Protein AF-0000000083151539 (afdb_homodimer)

Sequence (454 aa):
MIDSAQPPFLPINDTDQAILQSYFHLADSVAHLLGEYCEVVVHQLEGFNSSVVKIINGFHTGRSVGSPITDKALKMLRNYQKNPEQVGKSYFSTTYNGHLVKSITHIILNDSGKPIGLFCINLNLSYPFEKVIASLLPQQAFLTPPKDENFVINQNDMMDGMLSVAISDVELHINSSQKNYKKAIIAHLYEDGFFELKDAVFFVSEKLELTKYAIYKHLRKLKNECLMIDSAQPPFLPINDTDQAILQSYFHLADSVAHLLGEYCEVVVHQLEGFNSSVVKIINGFHTGRSVGSPITDKALKMLRNYQKNPEQVGKSYFSTTYNGHLVKSITHIILNDSGKPIGLFCINLNLSYPFEKVIASLLPQQAFLTPPKDENFVINQNDMMDGMLSVAISDVELHINSSQKNYKKAIIAHLYEDGFFELKDAVFFVSEKLELTKYAIYKHLRKLKNECL

Secondary structure (DSSP, 8-state):
-------SSPPP-HHHHHHHHHHHHHHHHHHHHH-TTEEEEEEETT-STT-EEEEESGGGTT--TTPPPPHHHHHHHHHTTT-GGGTT--EEEE-TT--EEEEEEEEEE-TTS-EEEEEEEEEETTS-HHHHHHHHS-SS--SS--BS----SSHHHHHHHHHHHHHHHHHTTS-TTSTTHHHHHHHHHHHTTGGGSTTHHHHHHHHHT--HHHHHHHHHHHHHHH-/-------SSPPP-HHHHHHHHHHHHHHHHHHHHH-TTEEEEEEETT-STT-EEEEESGGGTT--TTPPPPHHHHHHHHHTTT-GGGTT--EEEE-TT--EEEEEEEEEE-TTS-EEEEEEEEEETTS-HHHHHHHHS-SS--SS--BS----SSHHHHHHHHHHHHHHHHHTTS-TTSTTHHHHHHHHHHHTTGGGSTTHHHHHHHHHT--HHHHHHHHHHHHHHH-

pLDDT: mean 89.4, std 12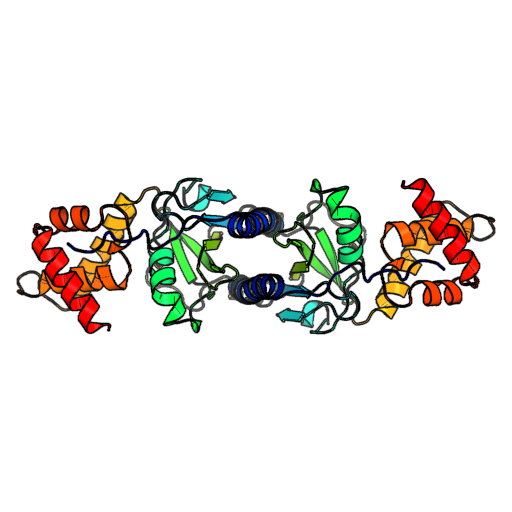.71, range [21.55, 98.69]

Foldseek 3Di:
DPPDPPQVDDDQDPQNVVLLVVVLVVQVVVCLQQHLQKKKFKFFVSDFQQTTQDIDNCVVQVDDRGHGHDPVVVVCLVCCVVCVVPAFDWDWDAHPVGWIKIKHKHFDAGPVRDGGMIIMMIGGPPPPPVRRVCSNDDPDDDPDDDPPDDDDDDVLVVLVVQLVVLLVVLVVPDPPPDPCSLLSSLLSCVVVVQVVDPCSLVSSCVVVVHDSVVSVVSVVVSVVVVD/DPPDPPQVADDQDPQNVVLLVVVLVVQVVVCLQQHLQKKKFKFFVSDFQQGTQDIDNCVVQVDDRGHGHDPVVVVCLVCCVVCVVPAFDWDWDAHPVGWIKIKHKHFDAGPVRHGGMIIMMIGGPPPDPVRRVCSNDDPDDDPDDDPPDDDDDDVLVVLVVQLVVLLVVLVVPDPPPDPCSLLSSLLSCVVVVQVVDPCSLVSSCVVVVHDSVVSVVSVVVSVVVVD

Radius of gyration: 26.46 Å; Cα contacts (8 Å, |Δi|>4): 750; chains: 2; bounding box: 53×85×55 Å

Structure (mmCIF, N/CA/C/O backbone):
data_AF-0000000083151539-model_v1
#
loop_
_entity.id
_entity.type
_entity.pdbx_description
1 polymer 'DNA-binding protein'
#
loop_
_atom_site.group_PDB
_atom_site.id
_atom_site.type_symbol
_atom_site.label_atom_id
_atom_site.label_alt_id
_atom_site.label_comp_id
_atom_site.label_asym_id
_atom_site.label_entity_id
_atom_site.label_seq_id
_atom_site.pdbx_PDB_ins_code
_atom_site.Cartn_x
_atom_site.Cartn_y
_atom_site.Cartn_z
_atom_site.occupancy
_atom_site.B_iso_or_equiv
_atom_site.auth_seq_id
_atom_site.auth_comp_id
_atom_site.auth_asym_id
_atom_site.auth_atom_id
_atom_site.pdbx_PDB_model_num
ATOM 1 N N . MET A 1 1 ? 22.625 36.812 9.961 1 21.72 1 MET A N 1
ATOM 2 C CA . MET A 1 1 ? 22.438 36.094 8.695 1 21.72 1 MET A CA 1
ATOM 3 C C . MET A 1 1 ? 21.781 34.75 8.914 1 21.72 1 MET A C 1
ATOM 5 O O . MET A 1 1 ? 22.375 33.875 9.547 1 21.72 1 MET A O 1
ATOM 9 N N . ILE A 1 2 ? 20.531 34.656 9.281 1 29.92 2 ILE A N 1
ATOM 10 C CA . ILE A 1 2 ? 19.766 33.406 9.484 1 29.92 2 ILE A CA 1
ATOM 11 C C . ILE A 1 2 ? 20.062 32.438 8.352 1 29.92 2 ILE A C 1
ATOM 13 O O . ILE A 1 2 ? 19.953 32.781 7.172 1 29.92 2 ILE A O 1
ATOM 17 N N . ASP A 1 3 ? 21.047 31.672 8.438 1 31.88 3 ASP A N 1
ATOM 18 C CA . ASP A 1 3 ? 21.453 30.641 7.477 1 31.88 3 ASP A CA 1
ATOM 19 C C . ASP A 1 3 ? 20.266 30.141 6.672 1 31.88 3 ASP A C 1
ATOM 21 O O . ASP A 1 3 ? 19.156 30.047 7.195 1 31.88 3 ASP A O 1
ATOM 25 N N . SER A 1 4 ? 20.219 30.547 5.418 1 34.47 4 SER A N 1
ATOM 26 C CA . SER A 1 4 ? 19.312 30.109 4.363 1 34.47 4 SER A CA 1
ATOM 27 C C . SER A 1 4 ? 18.703 28.75 4.68 1 34.47 4 SER A C 1
ATOM 29 O O . SER A 1 4 ? 19.422 27.812 5.051 1 34.47 4 SER A O 1
ATOM 31 N N . ALA A 1 5 ? 17.516 28.75 5.23 1 35.88 5 ALA A N 1
ATOM 32 C CA . ALA A 1 5 ? 16.688 27.562 5.41 1 35.88 5 ALA A CA 1
ATOM 33 C C . ALA A 1 5 ? 17.031 26.5 4.371 1 35.88 5 ALA A C 1
ATOM 35 O O . ALA A 1 5 ? 16.766 26.672 3.18 1 35.88 5 ALA A O 1
ATOM 36 N N . GLN A 1 6 ? 18.266 26.047 4.309 1 40.75 6 GLN A N 1
ATOM 37 C CA . GLN A 1 6 ? 18.484 24.922 3.41 1 40.75 6 GLN A CA 1
ATOM 38 C C . GLN A 1 6 ? 17.188 24.141 3.18 1 40.75 6 GLN A C 1
ATOM 40 O O . GLN A 1 6 ? 16.453 23.875 4.125 1 40.75 6 GLN A O 1
ATOM 45 N N . PRO A 1 7 ? 16.641 24.234 2.047 1 46.62 7 PRO A N 1
ATOM 46 C CA . PRO A 1 7 ? 15.398 23.469 1.852 1 46.62 7 PRO A CA 1
ATOM 47 C C . PRO A 1 7 ? 15.43 22.109 2.527 1 46.62 7 PRO A C 1
ATOM 49 O O . PRO A 1 7 ? 16.406 21.359 2.393 1 46.62 7 PRO A O 1
ATOM 52 N N . PRO A 1 8 ? 14.781 22 3.725 1 50.81 8 PRO A N 1
ATOM 53 C CA . PRO A 1 8 ? 14.867 20.766 4.5 1 50.81 8 PRO A CA 1
ATOM 54 C C . PRO A 1 8 ? 14.914 19.516 3.617 1 50.81 8 PRO A C 1
ATOM 56 O O . PRO A 1 8 ? 15.289 18.438 4.082 1 50.81 8 PRO A O 1
ATOM 59 N N . PHE A 1 9 ? 14.352 19.625 2.414 1 58.41 9 PHE A N 1
ATOM 60 C CA . PHE A 1 9 ? 14.375 18.359 1.701 1 58.41 9 PHE A CA 1
ATOM 61 C C . PHE A 1 9 ? 15.375 18.391 0.551 1 58.41 9 PHE A C 1
ATOM 63 O O . PHE A 1 9 ? 15.406 19.359 -0.216 1 58.41 9 PHE A O 1
ATOM 70 N N . LEU A 1 10 ? 16.453 17.828 0.609 1 62.41 10 LEU A N 1
ATOM 71 C CA . LEU A 1 10 ? 17.5 17.641 -0.388 1 62.41 10 LEU A CA 1
ATOM 72 C C . LEU A 1 10 ? 16.906 17.156 -1.71 1 62.41 10 LEU A C 1
ATOM 74 O O . LEU A 1 10 ? 15.844 16.531 -1.73 1 62.41 10 LEU A O 1
ATOM 78 N N . PRO A 1 11 ? 17.516 17.562 -2.771 1 77.75 11 PRO A N 1
ATOM 79 C CA . PRO A 1 11 ? 17.078 17.094 -4.09 1 77.75 11 PRO A CA 1
ATOM 80 C C . PRO A 1 11 ? 16.984 15.578 -4.176 1 77.75 11 PRO A C 1
ATOM 82 O O . PRO A 1 11 ? 17.797 14.867 -3.555 1 77.75 11 PRO A O 1
ATOM 85 N N . ILE A 1 12 ? 16.016 15.109 -4.746 1 82.62 12 ILE A N 1
ATOM 86 C CA . ILE A 1 12 ? 15.789 13.688 -4.961 1 82.62 12 ILE A CA 1
ATOM 87 C C . ILE A 1 12 ? 16.828 13.148 -5.945 1 82.62 12 ILE A C 1
ATOM 89 O O . ILE A 1 12 ? 17.062 13.742 -6.996 1 82.62 12 ILE A O 1
ATOM 93 N N . ASN A 1 13 ? 17.578 12.234 -5.586 1 86.5 13 ASN A N 1
ATOM 94 C CA . ASN A 1 13 ? 18.531 11.594 -6.477 1 86.5 13 ASN A CA 1
ATOM 95 C C . ASN A 1 13 ? 17.906 10.422 -7.23 1 86.5 13 ASN A C 1
ATOM 97 O O . ASN A 1 13 ? 16.703 10.188 -7.125 1 86.5 13 ASN A O 1
ATOM 101 N N . ASP A 1 14 ? 18.672 9.711 -8.016 1 84.88 14 ASP A N 1
ATOM 102 C CA . ASP A 1 14 ? 18.172 8.648 -8.891 1 84.88 14 ASP A CA 1
ATOM 103 C C . ASP A 1 14 ? 17.594 7.496 -8.07 1 84.88 14 ASP A C 1
ATOM 105 O O . ASP A 1 14 ? 16.578 6.918 -8.445 1 84.88 14 ASP A O 1
ATOM 109 N N . THR A 1 15 ? 18.219 7.219 -7.047 1 85.25 15 THR A N 1
ATOM 110 C CA . THR A 1 15 ? 17.75 6.145 -6.172 1 85.25 15 THR A CA 1
ATOM 111 C C . THR A 1 15 ? 16.422 6.504 -5.539 1 85.25 15 THR A C 1
ATOM 113 O O . THR A 1 15 ? 15.508 5.676 -5.488 1 85.25 15 THR A O 1
ATOM 116 N N . ASP A 1 16 ? 16.344 7.734 -5.109 1 88.44 16 ASP A N 1
ATOM 117 C CA . ASP A 1 16 ? 15.094 8.219 -4.531 1 88.44 16 ASP A CA 1
ATOM 118 C C . ASP A 1 16 ? 13.961 8.148 -5.551 1 88.44 16 ASP A C 1
ATOM 120 O O . ASP A 1 16 ? 12.844 7.746 -5.215 1 88.44 16 ASP A O 1
ATOM 124 N N . GLN A 1 17 ? 14.336 8.492 -6.734 1 88.75 17 GLN A N 1
ATOM 125 C CA . GLN A 1 17 ? 13.336 8.484 -7.801 1 88.75 17 GLN A CA 1
ATOM 126 C C . GLN A 1 17 ? 12.844 7.066 -8.078 1 88.75 17 GLN A C 1
ATOM 128 O O . GLN A 1 17 ? 11.656 6.852 -8.328 1 88.75 17 GLN A O 1
ATOM 133 N N . ALA A 1 18 ? 13.719 6.156 -8.07 1 86.44 18 ALA A N 1
ATOM 134 C CA . ALA A 1 18 ? 13.352 4.762 -8.297 1 86.44 18 ALA A CA 1
ATOM 135 C C . ALA A 1 18 ? 12.414 4.254 -7.207 1 86.44 18 ALA A C 1
ATOM 137 O O . ALA A 1 18 ? 11.469 3.512 -7.488 1 86.44 18 ALA A O 1
ATOM 138 N N . ILE A 1 19 ? 12.695 4.652 -6.02 1 88.31 19 ILE A N 1
ATOM 139 C CA . ILE A 1 19 ? 11.844 4.27 -4.898 1 88.31 19 ILE A CA 1
ATOM 140 C C . ILE A 1 19 ? 10.438 4.844 -5.098 1 88.31 19 ILE A C 1
ATOM 142 O O . ILE A 1 19 ? 9.445 4.125 -4.969 1 88.31 19 ILE A O 1
ATOM 146 N N . LEU A 1 20 ? 10.391 6.059 -5.461 1 91.44 20 LEU A N 1
ATOM 147 C CA . LEU A 1 20 ? 9.102 6.707 -5.668 1 91.44 20 LEU A CA 1
ATOM 148 C C . LEU A 1 20 ? 8.344 6.059 -6.824 1 91.44 20 LEU A C 1
ATOM 150 O O . LEU A 1 20 ? 7.125 5.891 -6.754 1 91.44 20 LEU A O 1
ATOM 154 N N . GLN A 1 21 ? 9.07 5.703 -7.859 1 90 21 GLN A N 1
ATOM 155 C CA . GLN A 1 21 ? 8.445 5.047 -9 1 90 21 GLN A CA 1
ATOM 156 C C . GLN A 1 21 ? 7.797 3.727 -8.586 1 90 21 GLN A C 1
ATOM 158 O O . GLN A 1 21 ? 6.73 3.367 -9.094 1 90 21 GLN A O 1
ATOM 163 N N . SER A 1 22 ? 8.453 3.049 -7.738 1 90.19 22 SER A N 1
ATOM 164 C CA . SER A 1 22 ? 7.879 1.812 -7.219 1 90.19 22 SER A CA 1
ATOM 165 C C . SER A 1 22 ? 6.539 2.07 -6.543 1 90.19 22 SER A C 1
ATOM 167 O O . SER A 1 22 ? 5.594 1.293 -6.707 1 90.19 22 SER A O 1
ATOM 169 N N . TYR A 1 23 ? 6.422 3.148 -5.863 1 94.56 23 TYR A N 1
ATOM 170 C CA . TYR A 1 23 ? 5.188 3.477 -5.164 1 94.56 23 TYR A CA 1
ATOM 171 C C . TYR A 1 23 ? 4.117 3.943 -6.145 1 94.56 23 TYR A C 1
ATOM 173 O O . TYR A 1 23 ? 2.92 3.859 -5.855 1 94.56 23 TYR A O 1
ATOM 181 N N . PHE A 1 24 ? 4.551 4.465 -7.344 1 95.25 24 PHE A N 1
ATOM 182 C CA . PHE A 1 24 ? 3.57 4.77 -8.383 1 95.25 24 PHE A CA 1
ATOM 183 C C . PHE A 1 24 ? 2.857 3.502 -8.836 1 95.25 24 PHE A C 1
ATOM 185 O O . PHE A 1 24 ? 1.631 3.482 -8.961 1 95.25 24 PHE A O 1
ATOM 192 N N . HIS A 1 25 ? 3.627 2.486 -9.023 1 93.19 25 HIS A N 1
ATOM 193 C CA . HIS A 1 25 ? 3.053 1.21 -9.438 1 93.19 25 HIS A CA 1
ATOM 194 C C . HIS A 1 25 ? 2.16 0.632 -8.344 1 93.19 25 HIS A C 1
ATOM 196 O O . HIS A 1 25 ? 1.089 0.092 -8.633 1 93.19 25 HIS A O 1
ATOM 202 N N . LEU A 1 26 ? 2.639 0.766 -7.141 1 96.38 26 LEU A N 1
ATOM 203 C CA . LEU A 1 26 ? 1.833 0.294 -6.02 1 96.38 26 LEU A CA 1
ATOM 204 C C . LEU A 1 26 ? 0.505 1.041 -5.953 1 96.38 26 LEU A C 1
ATOM 206 O O . LEU A 1 26 ? -0.536 0.442 -5.672 1 96.38 26 LEU A O 1
ATOM 210 N N . ALA A 1 27 ? 0.568 2.326 -6.18 1 97.81 27 ALA A N 1
ATOM 211 C CA . ALA A 1 27 ? -0.655 3.125 -6.18 1 97.81 27 ALA A CA 1
ATOM 212 C C . ALA A 1 27 ? -1.674 2.572 -7.172 1 97.81 27 ALA A C 1
ATOM 214 O O . ALA A 1 27 ? -2.855 2.438 -6.848 1 97.81 27 ALA A O 1
ATOM 215 N N . ASP A 1 28 ? -1.2 2.244 -8.352 1 96.69 28 ASP A N 1
ATOM 216 C CA . ASP A 1 28 ? -2.076 1.667 -9.367 1 96.69 28 ASP A CA 1
ATOM 217 C C . ASP A 1 28 ? -2.686 0.354 -8.883 1 96.69 28 ASP A C 1
ATOM 219 O O . ASP A 1 28 ? -3.883 0.118 -9.055 1 96.69 28 ASP A O 1
ATOM 223 N N . SER A 1 29 ? -1.894 -0.422 -8.281 1 96.94 29 SER A N 1
ATOM 224 C CA . SER A 1 29 ? -2.34 -1.733 -7.824 1 96.94 29 SER A CA 1
ATOM 225 C C . SER A 1 29 ? -3.389 -1.607 -6.727 1 96.94 29 SER A C 1
ATOM 227 O O . SER A 1 29 ? -4.402 -2.309 -6.746 1 96.94 29 SER A O 1
ATOM 229 N N . VAL A 1 30 ? -3.131 -0.732 -5.789 1 98.12 30 VAL A N 1
ATOM 230 C CA . VAL A 1 30 ? -4.039 -0.543 -4.664 1 98.12 30 VAL A CA 1
ATOM 231 C C . VAL A 1 30 ? -5.379 -0.005 -5.168 1 98.12 30 VAL A C 1
ATOM 233 O O . VAL A 1 30 ? -6.441 -0.471 -4.746 1 98.12 30 VAL A O 1
ATOM 236 N N . ALA A 1 31 ? -5.281 0.921 -6.055 1 97.5 31 ALA A N 1
ATOM 237 C CA . ALA A 1 31 ? -6.512 1.466 -6.629 1 97.5 31 ALA A CA 1
ATOM 238 C C . ALA A 1 31 ? -7.285 0.391 -7.387 1 97.5 31 ALA A C 1
ATOM 240 O O . ALA A 1 31 ? -8.516 0.371 -7.355 1 97.5 31 ALA A O 1
ATOM 241 N N . HIS A 1 32 ? -6.559 -0.454 -8.102 1 96.25 32 HIS A N 1
ATOM 242 C CA . HIS A 1 32 ? -7.211 -1.545 -8.812 1 96.25 32 HIS A CA 1
ATOM 243 C C . HIS A 1 32 ? -7.855 -2.529 -7.844 1 96.25 32 HIS A C 1
ATOM 245 O O . HIS A 1 32 ? -8.945 -3.041 -8.109 1 96.25 32 HIS A O 1
ATOM 251 N N . LEU A 1 33 ? -7.246 -2.766 -6.746 1 97.5 33 LEU A N 1
ATOM 252 C CA . LEU A 1 33 ? -7.727 -3.701 -5.738 1 97.5 33 LEU A CA 1
ATOM 253 C C . LEU A 1 33 ? -9.016 -3.189 -5.094 1 97.5 33 LEU A C 1
ATOM 255 O O . LEU A 1 33 ? -9.992 -3.93 -4.973 1 97.5 33 LEU A O 1
ATOM 259 N N . LEU A 1 34 ? -8.992 -1.945 -4.656 1 97.5 34 LEU A N 1
ATOM 260 C CA . LEU A 1 34 ? -10.062 -1.428 -3.803 1 97.5 34 LEU A CA 1
ATOM 261 C C . LEU A 1 34 ? -11.141 -0.75 -4.637 1 97.5 34 LEU A C 1
ATOM 263 O O . LEU A 1 34 ? -12.305 -0.695 -4.227 1 97.5 34 LEU A O 1
ATOM 267 N N . GLY A 1 35 ? -10.742 -0.173 -5.797 1 96.44 35 GLY A N 1
ATOM 268 C CA . GLY A 1 35 ? -11.727 0.425 -6.684 1 96.44 35 GLY A CA 1
ATOM 269 C C . GLY A 1 35 ? -11.859 1.926 -6.504 1 96.44 35 GLY A C 1
ATOM 270 O O . GLY A 1 35 ? -10.984 2.562 -5.906 1 96.44 35 GLY A O 1
ATOM 271 N N . GLU A 1 36 ? -12.969 2.432 -6.98 1 96.94 36 GLU A N 1
ATOM 272 C CA . GLU A 1 36 ? -13.156 3.865 -7.191 1 96.94 36 GLU A CA 1
ATOM 273 C C . GLU A 1 36 ? -13.344 4.598 -5.863 1 96.94 36 GLU A C 1
ATOM 275 O O . GLU A 1 36 ? -13.086 5.801 -5.773 1 96.94 36 GLU A O 1
ATOM 280 N N . TYR A 1 37 ? -13.797 3.975 -4.867 1 97.25 37 TYR A N 1
ATOM 281 C CA . TYR A 1 37 ? -14.031 4.664 -3.604 1 97.25 37 TYR A CA 1
ATOM 282 C C . TYR A 1 37 ? -12.719 4.926 -2.875 1 97.25 37 TYR A C 1
ATOM 284 O O . TYR A 1 37 ? -12.703 5.57 -1.822 1 97.25 37 TYR A O 1
ATOM 292 N N . CYS A 1 38 ? -11.641 4.445 -3.379 1 98.19 38 CYS A N 1
ATOM 293 C CA . CYS A 1 38 ? -10.312 4.598 -2.797 1 98.19 38 CYS A CA 1
ATOM 294 C C . CYS A 1 38 ? -9.492 5.621 -3.57 1 98.19 38 CYS A C 1
ATOM 296 O O . CYS A 1 38 ? -9.281 5.469 -4.777 1 98.19 38 CYS A O 1
ATOM 298 N N . GLU A 1 39 ? -9.055 6.645 -2.914 1 98.56 39 GLU A N 1
ATOM 299 C CA . GLU A 1 39 ? -8.078 7.598 -3.445 1 98.56 39 GLU A CA 1
ATOM 300 C C . GLU A 1 39 ? -6.664 7.258 -2.98 1 98.56 39 GLU A C 1
ATOM 302 O O . GLU A 1 39 ? -6.441 6.992 -1.798 1 98.56 39 GLU A O 1
ATOM 307 N N . VAL A 1 40 ? -5.746 7.203 -3.924 1 98.69 40 VAL A N 1
ATOM 308 C CA . VAL A 1 40 ? -4.348 6.957 -3.594 1 98.69 40 VAL A CA 1
ATOM 309 C C . VAL A 1 40 ? -3.494 8.141 -4.051 1 98.69 40 VAL A C 1
ATOM 311 O O . VAL A 1 40 ? -3.627 8.609 -5.18 1 98.69 40 VAL A O 1
ATOM 314 N N . VAL A 1 41 ? -2.641 8.633 -3.176 1 98.5 41 VAL A N 1
ATOM 315 C CA . VAL A 1 41 ? -1.835 9.82 -3.457 1 98.5 41 VAL A CA 1
ATOM 316 C C . VAL A 1 41 ? -0.369 9.531 -3.139 1 98.5 41 VAL A C 1
ATOM 318 O O . VAL A 1 41 ? -0.056 8.922 -2.113 1 98.5 41 VAL A O 1
ATOM 321 N N . VAL A 1 42 ? 0.515 9.922 -4.02 1 98 42 VAL A N 1
ATOM 322 C CA . VAL A 1 42 ? 1.95 9.891 -3.76 1 98 42 VAL A CA 1
ATOM 323 C C . VAL A 1 42 ? 2.508 11.312 -3.764 1 98 42 VAL A C 1
ATOM 325 O O . VAL A 1 42 ? 2.332 12.047 -4.734 1 98 42 VAL A O 1
ATOM 328 N N . HIS A 1 43 ? 3.092 11.688 -2.668 1 97.25 43 HIS A N 1
ATOM 329 C CA . HIS A 1 43 ? 3.793 12.961 -2.564 1 97.25 43 HIS A CA 1
ATOM 330 C C . HIS A 1 43 ? 5.293 12.781 -2.766 1 97.25 43 HIS A C 1
ATOM 332 O O . HIS A 1 43 ? 5.879 11.812 -2.275 1 97.25 43 HIS A O 1
ATOM 338 N N . GLN A 1 44 ? 5.91 13.68 -3.443 1 95.38 44 GLN A N 1
ATOM 339 C CA . GLN A 1 44 ? 7.359 13.859 -3.439 1 95.38 44 GLN A CA 1
ATOM 340 C C . GLN A 1 44 ? 7.762 15.07 -2.607 1 95.38 44 GLN A C 1
ATOM 342 O O . GLN A 1 44 ? 7.25 16.172 -2.816 1 95.38 44 GLN A O 1
ATOM 347 N N . LEU A 1 45 ? 8.695 14.883 -1.627 1 92.31 45 LEU A N 1
ATOM 348 C CA . LEU A 1 45 ? 8.945 15.906 -0.62 1 92.31 45 LEU A CA 1
ATOM 349 C C . LEU A 1 45 ? 10.117 16.797 -1.02 1 92.31 45 LEU A C 1
ATOM 351 O O . LEU A 1 45 ? 10.859 17.281 -0.16 1 92.31 45 LEU A O 1
ATOM 355 N N . GLU A 1 46 ? 10.406 17.141 -2.17 1 84.81 46 GLU A N 1
ATOM 356 C CA . GLU A 1 46 ? 11.344 18.172 -2.566 1 84.81 46 GLU A CA 1
ATOM 357 C C . GLU A 1 46 ? 10.781 19.562 -2.293 1 84.81 46 GLU A C 1
ATOM 359 O O . GLU A 1 46 ? 11.539 20.531 -2.133 1 84.81 46 GLU A O 1
ATOM 364 N N . GLY A 1 47 ? 9.516 19.688 -2.09 1 83.62 47 GLY A N 1
ATOM 365 C CA . GLY A 1 47 ? 8.719 20.859 -1.731 1 83.62 47 GLY A CA 1
ATOM 366 C C . GLY A 1 47 ? 7.301 20.5 -1.308 1 83.62 47 GLY A C 1
ATOM 367 O O . GLY A 1 47 ? 6.75 19.484 -1.749 1 83.62 47 GLY A O 1
ATOM 368 N N . PHE A 1 48 ? 6.727 21.391 -0.538 1 88.25 48 PHE A N 1
ATOM 369 C CA . PHE A 1 48 ? 5.43 21.047 0.029 1 88.25 48 PHE A CA 1
ATOM 370 C C . PHE A 1 48 ? 4.301 21.656 -0.796 1 88.25 48 PHE A C 1
ATOM 372 O O . PHE A 1 48 ? 3.148 21.234 -0.694 1 88.25 48 PHE A O 1
ATOM 379 N N . ASN A 1 49 ? 4.664 22.609 -1.61 1 88.62 49 ASN A N 1
ATOM 380 C CA . ASN A 1 49 ? 3.65 23.391 -2.318 1 88.62 49 ASN A CA 1
ATOM 381 C C . ASN A 1 49 ? 3.121 22.641 -3.539 1 88.62 49 ASN A C 1
ATOM 383 O O . ASN A 1 49 ? 2.016 22.906 -4.008 1 88.62 49 ASN A O 1
ATOM 387 N N . SER A 1 50 ? 3.889 21.828 -4.086 1 91 50 SER A N 1
ATOM 388 C CA . SER A 1 50 ? 3.516 20.984 -5.223 1 91 50 SER A CA 1
ATOM 389 C C . SER A 1 50 ? 4.027 19.562 -5.051 1 91 50 SER A C 1
ATOM 391 O O . SER A 1 50 ? 4.754 19.047 -5.906 1 91 50 SER A O 1
ATOM 393 N N . SER A 1 51 ? 3.48 18.984 -4.008 1 93.94 51 SER A N 1
ATOM 394 C CA . SER A 1 51 ? 4.105 17.734 -3.584 1 93.94 51 SER A CA 1
ATOM 395 C C . SER A 1 51 ? 3.408 16.531 -4.207 1 93.94 51 SER A C 1
ATOM 397 O O . SER A 1 51 ? 4.008 15.461 -4.332 1 93.94 51 SER A O 1
ATOM 399 N N . VAL A 1 52 ? 2.102 16.656 -4.602 1 96.88 52 VAL A N 1
ATOM 400 C CA . VAL A 1 52 ? 1.409 15.508 -5.191 1 96.88 52 VAL A CA 1
ATOM 401 C C . VAL A 1 52 ? 1.979 15.219 -6.578 1 96.88 52 VAL A C 1
ATOM 403 O O . VAL A 1 52 ? 1.911 16.062 -7.473 1 96.88 52 VAL A O 1
ATOM 406 N N . VAL A 1 53 ? 2.504 14.07 -6.797 1 97.06 53 VAL A N 1
ATOM 407 C CA . VAL A 1 53 ? 3.123 13.742 -8.07 1 97.06 53 VAL A CA 1
ATOM 408 C C . VAL A 1 53 ? 2.34 12.625 -8.758 1 97.06 53 VAL A C 1
ATOM 410 O O . VAL A 1 53 ? 2.496 12.391 -9.953 1 97.06 53 VAL A O 1
ATOM 413 N N . LYS A 1 54 ? 1.523 11.922 -8.023 1 97.75 54 LYS A N 1
ATOM 414 C CA . LYS A 1 54 ? 0.575 10.945 -8.555 1 97.75 54 LYS A CA 1
ATOM 415 C C . LYS A 1 54 ? -0.69 10.891 -7.699 1 97.75 54 LYS A C 1
ATOM 417 O O . LYS A 1 54 ? -0.619 10.945 -6.473 1 97.75 54 LYS A O 1
ATOM 422 N N . ILE A 1 55 ? -1.802 10.812 -8.352 1 98.31 55 ILE A N 1
ATOM 423 C CA . ILE A 1 55 ? -3.066 10.719 -7.629 1 98.31 55 ILE A CA 1
ATOM 424 C C . ILE A 1 55 ? -4.078 9.945 -8.469 1 98.31 55 ILE A C 1
ATOM 426 O O . ILE A 1 55 ? -4.199 10.172 -9.68 1 98.31 55 ILE A O 1
ATOM 430 N N . ILE A 1 56 ? -4.641 8.992 -7.945 1 98.31 56 ILE A N 1
ATOM 431 C CA . ILE A 1 56 ? -5.742 8.227 -8.531 1 98.31 56 ILE A CA 1
ATOM 432 C C . ILE A 1 56 ? -7.035 8.531 -7.777 1 98.31 56 ILE A C 1
ATOM 434 O O . ILE A 1 56 ? -7.051 8.547 -6.547 1 98.31 56 ILE A O 1
ATOM 438 N N . ASN A 1 57 ? -8.141 8.805 -8.516 1 97.69 57 ASN A N 1
ATOM 439 C CA . ASN A 1 57 ? -9.453 9.125 -7.953 1 97.69 57 ASN A CA 1
ATOM 440 C C . ASN A 1 57 ? -9.406 10.398 -7.113 1 97.69 57 ASN A C 1
ATOM 442 O O . ASN A 1 57 ? -10 10.461 -6.035 1 97.69 57 ASN A O 1
ATOM 446 N N . GLY A 1 58 ? -8.727 11.367 -7.582 1 97.06 58 GLY A N 1
ATOM 447 C CA . GLY A 1 58 ? -8.531 12.625 -6.879 1 97.06 58 GLY A CA 1
ATOM 448 C C . GLY A 1 58 ? -9.82 13.391 -6.656 1 97.06 58 GLY A C 1
ATOM 449 O O . GLY A 1 58 ? -9.867 14.32 -5.848 1 97.06 58 GLY A O 1
ATOM 450 N N . PHE A 1 59 ? -10.898 12.992 -7.316 1 94.94 59 PHE A N 1
ATOM 451 C CA . PHE A 1 59 ? -12.18 13.695 -7.238 1 94.94 59 PHE A CA 1
ATOM 452 C C . PHE A 1 59 ? -12.773 13.586 -5.84 1 94.94 59 PHE A C 1
ATOM 454 O O . PHE A 1 59 ? -13.656 14.367 -5.473 1 94.94 59 PHE A O 1
ATOM 461 N N . HIS A 1 60 ? -12.305 12.727 -5.035 1 95.38 60 HIS A N 1
ATOM 462 C CA . HIS A 1 60 ? -12.82 12.609 -3.676 1 95.38 60 HIS A CA 1
ATOM 463 C C . HIS A 1 60 ? -12.414 13.812 -2.828 1 95.38 60 HIS A C 1
ATOM 465 O O . HIS A 1 60 ? -13.203 14.289 -2.006 1 95.38 60 HIS A O 1
ATOM 471 N N . THR A 1 61 ? -11.227 14.273 -2.979 1 94 61 THR A N 1
ATOM 472 C CA . THR A 1 61 ? -10.719 15.391 -2.188 1 94 61 THR A CA 1
ATOM 473 C C . THR A 1 61 ? -10.594 16.641 -3.041 1 94 61 THR A C 1
ATOM 475 O O . THR A 1 61 ? -10.32 17.734 -2.521 1 94 61 THR A O 1
ATOM 478 N N . GLY A 1 62 ? -10.742 16.453 -4.352 1 94.12 62 GLY A N 1
ATOM 479 C CA . GLY A 1 62 ? -10.594 17.578 -5.27 1 94.12 62 GLY A CA 1
ATOM 480 C C . GLY A 1 62 ? -9.148 17.891 -5.594 1 94.12 62 GLY A C 1
ATOM 481 O O . GLY A 1 62 ? -8.859 18.922 -6.211 1 94.12 62 GLY A O 1
ATOM 482 N N . ARG A 1 63 ? -8.242 17.109 -5.18 1 94.44 63 ARG A N 1
ATOM 483 C CA . ARG A 1 63 ? -6.824 17.344 -5.398 1 94.44 63 ARG A CA 1
ATOM 484 C C . ARG A 1 63 ? -6.371 16.766 -6.734 1 94.44 63 ARG A C 1
ATOM 486 O O . ARG A 1 63 ? -7.074 15.953 -7.34 1 94.44 63 ARG A O 1
ATOM 493 N N . SER A 1 64 ? -5.242 17.25 -7.254 1 96.56 64 SER A N 1
ATOM 494 C CA . SER A 1 64 ? -4.609 16.828 -8.5 1 96.56 64 SER A CA 1
ATOM 495 C C . SER A 1 64 ? -3.088 16.859 -8.383 1 96.56 64 SER A C 1
ATOM 497 O O . SER A 1 64 ? -2.547 17.328 -7.375 1 96.56 64 SER A O 1
ATOM 499 N N . VAL A 1 65 ? -2.434 16.266 -9.383 1 97.12 65 VAL A N 1
ATOM 500 C CA . VAL A 1 65 ? -0.981 16.406 -9.438 1 97.12 65 VAL A CA 1
ATOM 501 C C . VAL A 1 65 ? -0.597 17.875 -9.328 1 97.12 65 VAL A C 1
ATOM 503 O O . VAL A 1 65 ? -1.197 18.734 -9.984 1 97.12 65 VAL A O 1
ATOM 506 N N . GLY A 1 66 ? 0.314 18.172 -8.445 1 94.81 66 GLY A N 1
ATOM 507 C CA . GLY A 1 66 ? 0.711 19.547 -8.203 1 94.81 66 GLY A CA 1
ATOM 508 C C . GLY A 1 66 ? 0.069 20.156 -6.965 1 94.81 66 GLY A C 1
ATOM 509 O O . GLY A 1 66 ? 0.465 21.219 -6.516 1 94.81 66 GLY A O 1
ATOM 510 N N . SER A 1 67 ? -0.97 19.5 -6.418 1 94.62 67 SER A N 1
ATOM 511 C CA . SER A 1 67 ? -1.56 19.969 -5.164 1 94.62 67 SER A CA 1
ATOM 512 C C . SER A 1 67 ? -0.547 19.922 -4.027 1 94.62 67 SER A C 1
ATOM 514 O O . SER A 1 67 ? 0.404 19.141 -4.066 1 94.62 67 SER A O 1
ATOM 516 N N . PRO A 1 68 ? -0.736 20.734 -3.012 1 94 68 PRO A N 1
ATOM 517 C CA . PRO A 1 68 ? 0.198 20.766 -1.885 1 94 68 PRO A CA 1
ATOM 518 C C . PRO A 1 68 ? -0.022 19.625 -0.898 1 94 68 PRO A C 1
ATOM 520 O O . PRO A 1 68 ? -0.995 18.875 -1.023 1 94 68 PRO A O 1
ATOM 523 N N . ILE A 1 69 ? 0.892 19.547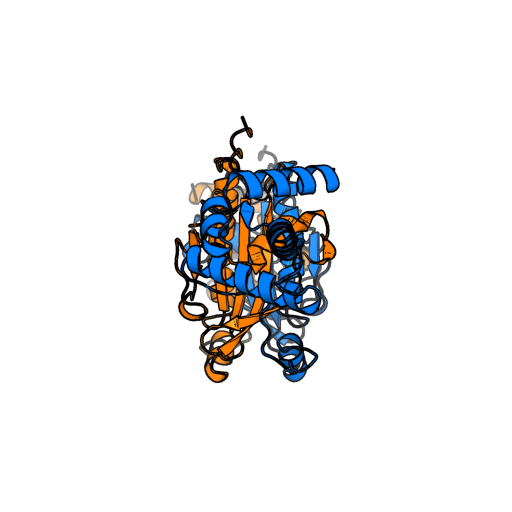 0.038 1 94.19 69 ILE A N 1
ATOM 524 C CA . ILE A 1 69 ? 0.736 18.672 1.188 1 94.19 69 ILE A CA 1
ATOM 525 C C . ILE A 1 69 ? -0.399 19.172 2.076 1 94.19 69 ILE A C 1
ATOM 527 O O . ILE A 1 69 ? -0.783 20.344 1.999 1 94.19 69 ILE A O 1
ATOM 531 N N . THR A 1 70 ? -0.981 18.297 2.834 1 93.94 70 THR A N 1
ATOM 532 C CA . THR A 1 70 ? -2.018 18.703 3.779 1 93.94 70 THR A CA 1
ATOM 533 C C . THR A 1 70 ? -1.402 19.094 5.121 1 93.94 70 THR A C 1
ATOM 535 O O . THR A 1 70 ? -0.233 18.812 5.383 1 93.94 70 THR A O 1
ATOM 538 N N . ASP A 1 71 ? -2.182 19.781 5.93 1 92.94 71 ASP A N 1
ATOM 539 C CA . ASP A 1 71 ? -1.764 20.125 7.285 1 92.94 71 ASP A CA 1
ATOM 540 C C . ASP A 1 71 ? -1.44 18.875 8.102 1 92.94 71 ASP A C 1
ATOM 542 O O . ASP A 1 71 ? -0.438 18.844 8.812 1 92.94 71 ASP A O 1
ATOM 546 N N . LYS A 1 72 ? -2.285 17.844 7.965 1 92.38 72 LYS A N 1
ATOM 547 C CA . LYS A 1 72 ? -2.07 16.594 8.68 1 92.38 72 LYS A CA 1
ATOM 548 C C . LYS A 1 72 ? -0.744 15.953 8.281 1 92.38 72 LYS A C 1
ATOM 550 O O . LYS A 1 72 ? 0.035 15.539 9.148 1 92.38 72 LYS A O 1
ATOM 555 N N . ALA A 1 73 ? -0.515 15.859 7.035 1 93.31 73 ALA A N 1
ATOM 556 C CA . ALA A 1 73 ? 0.725 15.273 6.531 1 93.31 73 ALA A CA 1
ATOM 557 C C . ALA A 1 73 ? 1.938 16.078 6.992 1 93.31 73 ALA A C 1
ATOM 559 O O . ALA A 1 73 ? 2.967 15.5 7.359 1 93.31 73 ALA A O 1
ATOM 560 N N . LEU A 1 74 ? 1.835 17.375 6.926 1 92.88 74 LEU A N 1
ATOM 561 C CA . LEU A 1 74 ? 2.91 18.25 7.371 1 92.88 74 LEU A CA 1
ATOM 562 C C . LEU A 1 74 ? 3.236 18.016 8.844 1 92.88 74 LEU A C 1
ATOM 564 O O . LEU A 1 74 ? 4.406 17.859 9.203 1 92.88 74 LEU A O 1
ATOM 568 N N . LYS A 1 75 ? 2.207 17.969 9.641 1 91.19 75 LYS A N 1
ATOM 569 C CA . LYS A 1 75 ? 2.377 17.703 11.07 1 91.19 75 LYS A CA 1
ATOM 570 C C . LYS A 1 75 ? 3.027 16.344 11.305 1 91.19 75 LYS A C 1
ATOM 572 O O . LYS A 1 75 ? 3.906 16.219 12.156 1 91.19 75 LYS A O 1
ATOM 577 N N . MET A 1 76 ? 2.609 15.391 10.578 1 90.62 76 MET A N 1
ATOM 578 C CA . MET A 1 76 ? 3.164 14.047 10.695 1 90.62 76 MET A CA 1
ATOM 579 C C . MET A 1 76 ? 4.652 14.039 10.367 1 90.62 76 MET A C 1
ATOM 581 O O . MET A 1 76 ? 5.445 13.414 11.078 1 90.62 76 MET A O 1
ATOM 585 N N . LEU A 1 77 ? 5.027 14.711 9.32 1 90.62 77 LEU A N 1
ATOM 586 C CA . LEU A 1 77 ? 6.422 14.773 8.898 1 90.62 77 LEU A CA 1
ATOM 587 C C . LEU A 1 77 ? 7.285 15.438 9.969 1 90.62 77 LEU A C 1
ATOM 589 O O . LEU A 1 77 ? 8.438 15.047 10.18 1 90.62 77 LEU A O 1
ATOM 593 N N . ARG A 1 78 ? 6.68 16.391 10.609 1 87.88 78 ARG A N 1
ATOM 594 C CA . ARG A 1 78 ? 7.398 17.125 11.641 1 87.88 78 ARG A CA 1
ATOM 595 C C . ARG A 1 78 ? 7.617 16.281 12.883 1 87.88 78 ARG A C 1
ATOM 597 O O . ARG A 1 78 ? 8.656 16.375 13.539 1 87.88 78 ARG A O 1
ATOM 604 N N . A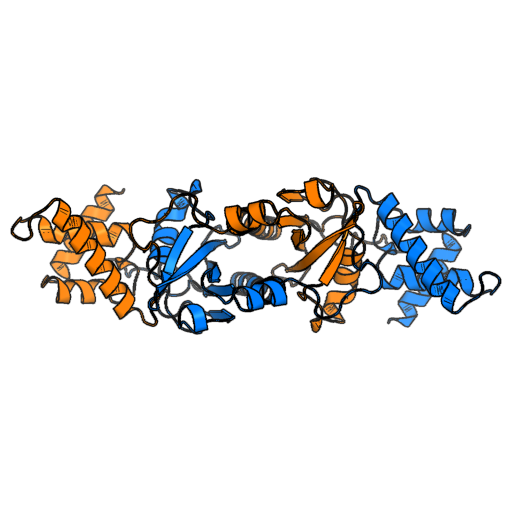SN A 1 79 ? 6.699 15.344 13.086 1 87.44 79 ASN A N 1
ATOM 605 C CA . ASN A 1 79 ? 6.691 14.688 14.383 1 87.44 79 ASN A CA 1
ATOM 606 C C . ASN A 1 79 ? 6.973 13.188 14.25 1 87.44 79 ASN A C 1
ATOM 608 O O . ASN A 1 79 ? 6.953 12.461 15.242 1 87.44 79 ASN A O 1
ATOM 612 N N . TYR A 1 80 ? 7.277 12.672 13.07 1 87.25 80 TYR A N 1
ATOM 613 C CA . TYR A 1 80 ? 7.324 11.227 12.852 1 87.25 80 TYR A CA 1
ATOM 614 C C . TYR A 1 80 ? 8.453 10.594 13.648 1 87.25 80 TYR A C 1
ATOM 616 O O . TYR A 1 80 ? 8.352 9.438 14.07 1 87.25 80 TYR A O 1
ATOM 624 N N . GLN A 1 81 ? 9.5 11.359 13.961 1 84.06 81 GLN A N 1
ATOM 625 C CA . GLN A 1 81 ? 10.609 10.812 14.742 1 84.06 81 GLN A CA 1
ATOM 626 C C . GLN A 1 81 ? 10.297 10.836 16.234 1 84.06 81 GLN A C 1
ATOM 628 O O . GLN A 1 81 ? 10.773 9.977 16.984 1 84.06 81 GLN A O 1
ATOM 633 N N . LYS A 1 82 ? 9.523 11.836 16.641 1 85.25 82 LYS A N 1
ATOM 634 C CA . LYS A 1 82 ? 9.172 11.992 18.047 1 85.25 82 LYS A CA 1
ATOM 635 C C . LYS A 1 82 ? 8.078 11.008 18.453 1 85.25 82 LYS A C 1
ATOM 637 O O . LYS A 1 82 ? 8.055 10.539 19.594 1 85.25 82 LYS A O 1
ATOM 642 N N . ASN A 1 83 ? 7.211 10.711 17.5 1 85.25 83 ASN A N 1
ATOM 643 C CA . ASN A 1 83 ? 6.074 9.836 17.766 1 85.25 83 ASN A CA 1
ATOM 644 C C . ASN A 1 83 ? 5.977 8.711 16.734 1 85.25 83 ASN A C 1
ATOM 646 O O . ASN A 1 83 ? 4.984 8.617 16.016 1 85.25 83 ASN A O 1
ATOM 650 N N . PRO A 1 84 ? 6.906 7.812 16.75 1 79.69 84 PRO A N 1
ATOM 651 C CA . PRO A 1 84 ? 6.922 6.77 15.727 1 79.69 84 PRO A CA 1
ATOM 652 C C . PRO A 1 84 ? 5.699 5.863 15.781 1 79.69 84 PRO A C 1
ATOM 654 O O . PRO A 1 84 ? 5.277 5.32 14.758 1 79.69 84 PRO A O 1
ATOM 657 N N . GLU A 1 85 ? 5.086 5.801 16.922 1 79.31 85 GLU A N 1
ATOM 658 C CA . GLU A 1 85 ? 3.949 4.902 17.094 1 79.31 85 GLU A CA 1
ATOM 659 C C . GLU A 1 85 ? 2.719 5.422 16.359 1 79.31 85 GLU A C 1
ATOM 661 O O . GLU A 1 85 ? 1.816 4.648 16.031 1 79.31 85 GLU A O 1
ATOM 666 N N . GLN A 1 86 ? 2.701 6.652 16.125 1 80.38 86 GLN A N 1
ATOM 667 C CA . GLN A 1 86 ? 1.532 7.242 15.484 1 80.38 86 GLN A CA 1
ATOM 668 C C . GLN A 1 86 ? 1.653 7.18 13.969 1 80.38 86 GLN A C 1
ATOM 670 O O . GLN A 1 86 ? 0.66 7.332 13.25 1 80.38 86 GLN A O 1
ATOM 675 N N . VAL A 1 87 ? 2.877 6.867 13.664 1 81.25 87 VAL A N 1
ATOM 676 C CA . VAL A 1 87 ? 3.113 6.836 12.219 1 81.25 87 VAL A CA 1
ATOM 677 C C . VAL A 1 87 ? 2.48 5.582 11.617 1 81.25 87 VAL A C 1
ATOM 679 O O . VAL A 1 87 ? 2.643 4.484 12.156 1 81.25 87 VAL A O 1
ATOM 682 N N . GLY A 1 88 ? 1.648 5.777 10.719 1 83.62 88 GLY A N 1
ATOM 683 C CA . GLY A 1 88 ? 1.1 4.645 9.984 1 83.62 88 GLY A CA 1
ATOM 684 C C . GLY A 1 88 ? -0.285 4.246 10.453 1 83.62 88 GLY A C 1
ATOM 685 O O . GLY A 1 88 ? -0.925 3.379 9.852 1 83.62 88 GLY A O 1
ATOM 686 N N . LYS A 1 89 ? -0.74 4.867 11.578 1 92.19 89 LYS A N 1
ATOM 687 C CA . LYS A 1 89 ? -2.1 4.594 12.039 1 92.19 89 LYS A CA 1
ATOM 688 C C . LYS A 1 89 ? -3.127 5.316 11.172 1 92.19 89 LYS A C 1
ATOM 690 O O . LYS A 1 89 ? -2.881 6.43 10.703 1 92.19 89 LYS A O 1
ATOM 695 N N . SER A 1 90 ? -4.23 4.594 11 1 95 90 SER A N 1
ATOM 696 C CA . SER A 1 90 ? -5.293 5.227 10.227 1 95 90 SER A CA 1
ATOM 697 C C . SER A 1 90 ? -6.012 6.293 11.047 1 95 90 SER A C 1
ATOM 699 O O . SER A 1 90 ? -5.961 6.281 12.281 1 95 90 SER A O 1
ATOM 701 N N . TYR A 1 91 ? -6.617 7.215 10.445 1 93.19 91 TYR A N 1
ATOM 702 C CA . TYR A 1 91 ? -7.352 8.328 11.039 1 93.19 91 TYR A CA 1
ATOM 703 C C . TYR A 1 91 ? -8.539 8.719 10.172 1 93.19 91 TYR A C 1
ATOM 705 O O . TYR A 1 91 ? -8.656 8.273 9.031 1 93.19 91 TYR A O 1
ATOM 713 N N . PHE A 1 92 ? -9.43 9.523 10.75 1 94.31 92 PHE A N 1
ATOM 714 C CA . PHE A 1 92 ? -10.648 9.938 10.055 1 94.31 92 PHE A CA 1
ATOM 715 C C . PHE A 1 92 ? -10.633 11.438 9.797 1 94.31 92 PHE A C 1
ATOM 717 O O . PHE A 1 92 ? -10.109 12.211 10.602 1 94.31 92 PHE A O 1
ATOM 724 N N . SER A 1 93 ? -11.172 11.828 8.688 1 93.75 93 SER A N 1
ATOM 725 C CA . SER A 1 93 ? -11.383 13.234 8.336 1 93.75 93 SER A CA 1
ATOM 726 C C . SER A 1 93 ? -12.664 13.414 7.539 1 93.75 93 SER A C 1
ATOM 728 O O . SER A 1 93 ? -13.297 12.438 7.141 1 93.75 93 SER A O 1
ATOM 730 N N . THR A 1 94 ? -13.008 14.648 7.414 1 92.38 94 THR A N 1
ATOM 731 C CA . THR A 1 94 ? -14.172 15 6.605 1 92.38 94 THR A CA 1
ATOM 732 C C . THR A 1 94 ? -13.766 15.914 5.449 1 92.38 94 THR A C 1
ATOM 734 O O . THR A 1 94 ? -13.047 16.906 5.648 1 92.38 94 THR A O 1
ATOM 737 N N . THR A 1 95 ? -14.203 15.547 4.309 1 91.56 95 THR A N 1
ATOM 738 C CA . THR A 1 95 ? -13.906 16.391 3.156 1 91.56 95 THR A CA 1
ATOM 739 C C . THR A 1 95 ? -14.766 17.656 3.178 1 91.56 95 THR A C 1
ATOM 741 O O . THR A 1 95 ? -15.656 17.797 4.02 1 91.56 95 THR A O 1
ATOM 744 N N . TYR A 1 96 ? -14.43 18.531 2.223 1 84 96 TYR A N 1
ATOM 745 C CA . TYR A 1 96 ? -15.156 19.797 2.131 1 84 96 TYR A CA 1
ATOM 746 C C . TYR A 1 96 ? -16.625 19.547 1.817 1 84 96 TYR A C 1
ATOM 748 O O . TYR A 1 96 ? -17.5 20.328 2.236 1 84 96 TYR A O 1
ATOM 756 N N . ASN A 1 97 ? -16.969 18.453 1.113 1 87.69 97 ASN A N 1
ATOM 757 C CA . ASN A 1 97 ? -18.344 18.125 0.757 1 87.69 97 ASN A CA 1
ATOM 758 C C . ASN A 1 97 ? -19.016 17.312 1.857 1 87.69 97 ASN A C 1
ATOM 760 O O . ASN A 1 97 ? -20.125 16.812 1.666 1 87.69 97 ASN A O 1
ATOM 764 N N . GLY A 1 98 ? -18.297 17.109 2.961 1 90.44 98 GLY A N 1
ATOM 765 C CA . GLY A 1 98 ? -18.906 16.469 4.121 1 90.44 98 GLY A CA 1
ATOM 766 C C . GLY A 1 98 ? -18.766 14.961 4.113 1 90.44 98 GLY A C 1
ATOM 767 O O . GLY A 1 98 ? -19.406 14.266 4.898 1 90.44 98 GLY A O 1
ATOM 768 N N . HIS A 1 99 ? -17.984 14.453 3.271 1 93.25 99 HIS A N 1
ATOM 769 C CA . HIS A 1 99 ? -17.797 13.008 3.197 1 93.25 99 HIS A CA 1
ATOM 770 C C . HIS A 1 99 ? -16.781 12.531 4.234 1 93.25 99 HIS A C 1
ATOM 772 O O . HIS A 1 99 ? -15.711 13.117 4.375 1 93.25 99 HIS A O 1
ATOM 778 N N . LEU A 1 100 ? -17.188 11.453 4.941 1 94.12 100 LEU A N 1
ATOM 779 C CA . LEU A 1 100 ? -16.281 10.828 5.895 1 94.12 100 LEU A CA 1
ATOM 780 C C . LEU A 1 100 ? -15.219 10 5.168 1 94.12 100 LEU A C 1
ATOM 782 O O . LEU A 1 100 ? -15.547 9.203 4.285 1 94.12 100 LEU A O 1
ATOM 786 N N . VAL A 1 101 ? -13.961 10.258 5.578 1 96 101 VAL A N 1
ATOM 787 C CA . VAL A 1 101 ? -12.844 9.578 4.93 1 96 101 VAL A CA 1
ATOM 788 C C . VAL A 1 101 ? -11.961 8.922 5.984 1 96 101 VAL A C 1
ATOM 790 O O . VAL A 1 101 ? -11.641 9.531 7.008 1 96 101 VAL A O 1
ATOM 793 N N . LYS A 1 102 ? -11.648 7.625 5.828 1 96.69 102 LYS A N 1
ATOM 794 C CA . LYS A 1 102 ? -10.625 6.938 6.605 1 96.69 102 LYS A CA 1
ATOM 795 C C . LYS A 1 102 ? -9.305 6.859 5.836 1 96.69 102 LYS A C 1
ATOM 797 O O . LYS A 1 102 ? -9.289 6.461 4.672 1 96.69 102 LYS A O 1
ATOM 802 N N . SER A 1 103 ? -8.211 7.266 6.5 1 96.94 103 SER A N 1
ATOM 803 C CA . SER A 1 103 ? -6.984 7.461 5.734 1 96.94 103 SER A CA 1
ATOM 804 C C . SER A 1 103 ? -5.777 6.902 6.48 1 96.94 103 SER A C 1
ATOM 806 O O . SER A 1 103 ? -5.824 6.703 7.695 1 96.94 103 SER A O 1
ATOM 808 N N . ILE A 1 104 ? -4.793 6.562 5.711 1 96.56 104 ILE A N 1
ATOM 809 C CA . ILE A 1 104 ? -3.447 6.371 6.238 1 96.56 104 ILE A CA 1
ATOM 810 C C . ILE A 1 104 ? -2.459 7.23 5.457 1 96.56 104 ILE A C 1
ATOM 812 O O . ILE A 1 104 ? -2.699 7.559 4.293 1 96.56 104 ILE A O 1
ATOM 816 N N . THR A 1 105 ? -1.424 7.594 6.117 1 96.31 105 THR A N 1
ATOM 817 C CA . THR A 1 105 ? -0.273 8.266 5.52 1 96.31 105 THR A CA 1
ATOM 818 C C . THR A 1 105 ? 1.019 7.523 5.855 1 96.31 105 THR A C 1
ATOM 820 O O . THR A 1 105 ? 1.399 7.43 7.023 1 96.31 105 THR A O 1
ATOM 823 N N . HIS A 1 106 ? 1.632 7 4.867 1 96 106 HIS A N 1
ATOM 824 C CA . HIS A 1 106 ? 2.896 6.289 5.008 1 96 106 HIS A CA 1
ATOM 825 C C . HIS A 1 106 ? 4.066 7.145 4.535 1 96 106 HIS A C 1
ATOM 827 O O . HIS A 1 106 ? 4.051 7.664 3.418 1 96 106 HIS A O 1
ATOM 833 N N . ILE A 1 107 ? 5.082 7.273 5.422 1 95.19 107 ILE A N 1
ATOM 834 C CA . ILE A 1 107 ? 6.27 8.039 5.066 1 95.19 107 ILE A CA 1
ATOM 835 C C . ILE A 1 107 ? 7.246 7.148 4.301 1 95.19 107 ILE A C 1
ATOM 837 O O . ILE A 1 107 ? 7.625 6.078 4.777 1 95.19 107 ILE A O 1
ATOM 841 N N . ILE A 1 108 ? 7.582 7.547 3.135 1 93.81 108 ILE A N 1
ATOM 842 C CA . ILE A 1 108 ? 8.57 6.84 2.322 1 93.81 108 ILE A CA 1
ATOM 843 C C . ILE A 1 108 ? 9.969 7.328 2.674 1 93.81 108 ILE A C 1
ATOM 845 O O . ILE A 1 108 ? 10.312 8.484 2.434 1 93.81 108 ILE A O 1
ATOM 849 N N . LEU A 1 109 ? 10.734 6.477 3.211 1 90.19 109 LEU A N 1
ATOM 850 C CA . LEU A 1 109 ? 12.109 6.797 3.586 1 90.19 109 LEU A CA 1
ATOM 851 C C . LEU A 1 109 ? 13.094 6.242 2.566 1 90.19 109 LEU A C 1
ATOM 853 O O . LEU A 1 109 ? 12.883 5.16 2.014 1 90.19 109 LEU A O 1
ATOM 857 N N . ASN A 1 110 ? 14.133 6.949 2.348 1 87.5 110 ASN A N 1
ATOM 858 C CA . ASN A 1 110 ? 15.195 6.398 1.51 1 87.5 110 ASN A CA 1
ATOM 859 C C . ASN A 1 110 ? 16.203 5.598 2.33 1 87.5 110 ASN A C 1
ATOM 861 O O . ASN A 1 110 ? 15.953 5.289 3.498 1 87.5 110 ASN A O 1
ATOM 865 N N . ASP A 1 111 ? 17.297 5.254 1.672 1 80.19 111 ASP A N 1
ATOM 866 C CA . ASP A 1 111 ? 18.266 4.359 2.283 1 80.19 111 ASP A CA 1
ATOM 867 C C . ASP A 1 111 ? 19 5.039 3.443 1 80.19 111 ASP A C 1
ATOM 869 O O . ASP A 1 111 ? 19.578 4.367 4.297 1 80.19 111 ASP A O 1
ATOM 873 N N . SER A 1 112 ? 18.953 6.34 3.518 1 85.19 112 SER A N 1
ATOM 874 C CA . SER A 1 112 ? 19.594 7.074 4.602 1 85.19 112 SER A CA 1
ATOM 875 C C . SER A 1 112 ? 18.594 7.398 5.715 1 85.19 112 SER A C 1
ATOM 877 O O . SER A 1 112 ? 18.922 8.109 6.664 1 85.19 112 SER A O 1
ATOM 879 N N . GLY A 1 113 ? 17.344 6.953 5.492 1 85 113 GLY A N 1
ATOM 880 C CA . GLY A 1 113 ? 16.328 7.199 6.5 1 85 113 GLY A CA 1
ATOM 881 C C . GLY A 1 113 ? 15.695 8.57 6.383 1 85 113 GLY A C 1
ATOM 882 O O . GLY A 1 113 ? 15.047 9.047 7.32 1 85 113 GLY A O 1
ATOM 883 N N . LYS A 1 114 ? 15.953 9.195 5.312 1 88.69 114 LYS A N 1
ATOM 884 C CA . LYS A 1 114 ? 15.359 10.508 5.074 1 88.69 114 LYS A CA 1
ATOM 885 C C . LYS A 1 114 ? 14.008 10.375 4.371 1 88.69 114 LYS A C 1
ATOM 887 O O . LYS A 1 114 ? 13.875 9.617 3.41 1 88.6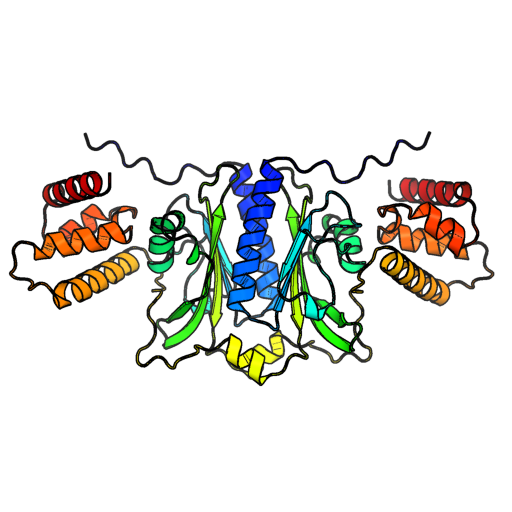9 114 LYS A O 1
ATOM 892 N N . PRO A 1 115 ? 13 11.156 4.848 1 92.38 115 PRO A N 1
ATOM 893 C CA . PRO A 1 115 ? 11.727 11.148 4.125 1 92.38 115 PRO A CA 1
ATOM 894 C C . PRO A 1 115 ? 11.836 11.742 2.723 1 92.38 115 PRO A C 1
ATOM 896 O O . PRO A 1 115 ? 12.352 12.852 2.557 1 92.38 115 PRO A O 1
ATOM 899 N N . ILE A 1 116 ? 11.391 11.039 1.75 1 93.88 116 ILE A N 1
ATOM 900 C CA . ILE A 1 116 ? 11.484 11.531 0.38 1 93.88 116 ILE A CA 1
ATOM 901 C C . ILE A 1 116 ? 10.094 11.633 -0.228 1 93.88 116 ILE A C 1
ATOM 903 O O . ILE A 1 116 ? 9.906 12.258 -1.276 1 93.88 116 ILE A O 1
ATOM 907 N N . GLY A 1 117 ? 9.109 10.977 0.414 1 95.38 117 GLY A N 1
ATOM 908 C CA . GLY A 1 117 ? 7.746 10.992 -0.095 1 95.38 117 GLY A CA 1
ATOM 909 C C . GLY A 1 117 ? 6.723 10.5 0.914 1 95.38 117 GLY A C 1
ATOM 910 O O . GLY A 1 117 ? 7.082 10.125 2.031 1 95.38 117 GLY A O 1
ATOM 911 N N . LEU A 1 118 ? 5.469 10.602 0.51 1 96.81 118 LEU A N 1
ATOM 912 C CA . LEU A 1 118 ? 4.348 10.039 1.257 1 96.81 118 LEU A CA 1
ATOM 913 C C . LEU A 1 118 ? 3.477 9.164 0.357 1 96.81 118 LEU A C 1
ATOM 915 O O . LEU A 1 118 ? 3.275 9.484 -0.816 1 96.81 118 LEU A O 1
ATOM 919 N N . PHE A 1 119 ? 3.049 8.109 0.852 1 97.88 119 PHE A N 1
ATOM 920 C CA . PHE A 1 119 ? 2.045 7.258 0.224 1 97.88 119 PHE A CA 1
ATOM 921 C C . PHE A 1 119 ? 0.758 7.246 1.039 1 97.88 119 PHE A C 1
ATOM 923 O O . PHE A 1 119 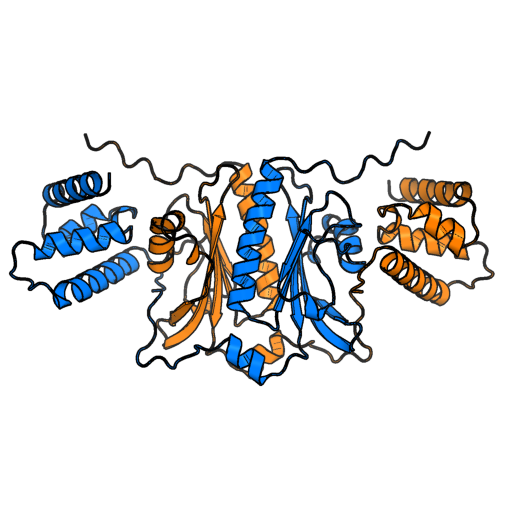? 0.729 6.727 2.156 1 97.88 119 PHE A O 1
ATOM 930 N N . CYS A 1 120 ? -0.299 7.773 0.514 1 98.06 120 CYS A N 1
ATOM 931 C CA . CYS A 1 120 ? -1.542 7.941 1.258 1 98.06 120 CYS A CA 1
ATOM 932 C C . CYS A 1 120 ? -2.68 7.168 0.6 1 98.06 120 CYS A C 1
ATOM 934 O O . CYS A 1 120 ? -2.791 7.148 -0.627 1 98.06 120 CYS A O 1
ATOM 936 N N . ILE A 1 121 ? -3.461 6.551 1.364 1 98.5 121 ILE A N 1
ATOM 937 C CA . ILE A 1 121 ? -4.699 5.91 0.935 1 98.5 121 ILE A CA 1
ATOM 938 C C . ILE A 1 121 ? -5.883 6.539 1.665 1 98.5 121 ILE A C 1
ATOM 940 O O . ILE A 1 121 ? -5.895 6.617 2.896 1 98.5 121 ILE A O 1
ATOM 944 N N . ASN A 1 122 ? -6.832 7.012 0.952 1 97.88 122 ASN A N 1
ATOM 945 C CA . ASN A 1 122 ? -8.062 7.598 1.484 1 97.88 122 ASN A CA 1
ATOM 946 C C . ASN A 1 122 ? -9.289 6.801 1.058 1 97.88 122 ASN A C 1
ATOM 948 O O . ASN A 1 122 ? -9.609 6.734 -0.131 1 97.88 122 ASN A O 1
ATOM 952 N N . LEU A 1 123 ? -9.969 6.254 1.991 1 97.88 123 LEU A N 1
ATOM 953 C CA . LEU A 1 123 ? -11.219 5.547 1.717 1 97.88 123 LEU A CA 1
ATOM 954 C C . LEU A 1 123 ? -12.422 6.453 1.949 1 97.88 123 LEU A C 1
ATOM 956 O O . LEU A 1 123 ? -12.648 6.91 3.07 1 97.88 123 LEU A O 1
ATOM 960 N N . ASN A 1 124 ? -13.141 6.727 0.887 1 97.44 124 ASN A N 1
ATOM 961 C CA . ASN A 1 124 ? -14.375 7.5 1.027 1 97.44 124 ASN A CA 1
ATOM 962 C C . ASN A 1 124 ? -15.523 6.633 1.533 1 97.44 124 ASN A C 1
ATOM 964 O O . ASN A 1 124 ? -16.094 5.844 0.776 1 97.44 124 ASN A O 1
ATOM 968 N N . LEU A 1 125 ? -15.898 6.84 2.76 1 95.12 125 LEU A N 1
ATOM 969 C CA . LEU A 1 125 ? -16.891 5.984 3.408 1 95.12 125 LEU A CA 1
ATOM 970 C C . LEU A 1 125 ? -18.297 6.461 3.098 1 95.12 125 LEU A C 1
ATOM 972 O O . LEU A 1 125 ? -19.281 5.82 3.502 1 95.12 125 LEU A O 1
ATOM 976 N N . SER A 1 126 ? -18.391 7.523 2.33 1 94.94 126 SER A N 1
ATOM 977 C CA . SER A 1 126 ? -19.688 8.031 1.892 1 94.94 126 SER A CA 1
ATOM 978 C C . SER A 1 126 ? -19.984 7.609 0.46 1 94.94 126 SER A C 1
ATOM 980 O O . SER A 1 126 ? -20.984 8.039 -0.12 1 94.94 126 SER A O 1
ATOM 982 N N . TYR A 1 127 ? -19.141 6.824 -0.153 1 94.94 127 TYR A N 1
ATOM 983 C CA . TYR A 1 127 ? -19.344 6.328 -1.508 1 94.94 127 TYR A CA 1
ATOM 984 C C . TYR A 1 127 ? -20.516 5.352 -1.553 1 94.94 127 TYR A C 1
ATOM 986 O O . TYR A 1 127 ? -20.766 4.621 -0.59 1 94.94 127 TYR A O 1
ATOM 994 N N . PRO A 1 128 ? -21.281 5.379 -2.734 1 95.62 128 PRO A N 1
ATOM 995 C CA . PRO A 1 128 ? -22.422 4.461 -2.787 1 95.62 128 PRO A CA 1
ATOM 996 C C . PRO A 1 128 ? -22.031 3.01 -2.525 1 95.62 128 PRO A C 1
ATOM 998 O O . PRO A 1 128 ? -21.109 2.49 -3.17 1 95.62 128 PRO A O 1
ATOM 1001 N N . PHE A 1 129 ? -22.797 2.471 -1.601 1 92.81 129 PHE A N 1
ATOM 1002 C CA . PHE A 1 129 ? -22.469 1.137 -1.121 1 92.81 129 PHE A CA 1
ATOM 1003 C C . PHE A 1 129 ? -22.5 0.128 -2.264 1 92.81 129 PHE A C 1
ATOM 1005 O O . PHE A 1 129 ? -21.625 -0.744 -2.35 1 92.81 129 PHE A O 1
ATOM 1012 N N . GLU A 1 130 ? -23.406 0.232 -3.143 1 93.06 130 GLU A N 1
ATOM 1013 C CA . GLU A 1 130 ? -23.516 -0.689 -4.27 1 93.06 130 GLU A CA 1
ATOM 1014 C C . GLU A 1 130 ? -22.281 -0.62 -5.156 1 93.06 130 GLU A C 1
ATOM 1016 O O . GLU A 1 130 ? -21.844 -1.632 -5.715 1 93.06 130 GLU A O 1
ATOM 1021 N N . LYS A 1 131 ? -21.672 0.53 -5.27 1 94.56 131 LYS A N 1
ATOM 1022 C CA . LYS A 1 131 ? -20.469 0.695 -6.09 1 94.56 131 LYS A CA 1
ATOM 1023 C C . LYS A 1 131 ? -19.25 0.11 -5.391 1 94.56 131 LYS A C 1
ATOM 1025 O O . LYS A 1 131 ? -18.359 -0.453 -6.043 1 94.56 131 LYS A O 1
ATOM 1030 N N . VAL A 1 132 ? -19.219 0.256 -4.082 1 94.12 132 VAL A N 1
ATOM 1031 C CA . VAL A 1 132 ? -18.125 -0.325 -3.301 1 94.12 132 VAL A CA 1
ATOM 1032 C C . VAL A 1 132 ? -18.141 -1.844 -3.455 1 94.12 132 VAL A C 1
ATOM 1034 O O . VAL A 1 132 ? -17.109 -2.445 -3.787 1 94.12 132 VAL A O 1
ATOM 1037 N N . ILE A 1 133 ? -19.281 -2.465 -3.303 1 92.62 133 ILE A N 1
ATOM 1038 C CA . ILE A 1 133 ? -19.422 -3.914 -3.395 1 92.62 133 ILE A CA 1
ATOM 1039 C C . ILE A 1 133 ? -19.078 -4.375 -4.812 1 92.62 133 ILE A C 1
ATOM 1041 O O . ILE A 1 133 ? -18.375 -5.367 -4.996 1 92.62 133 ILE A O 1
ATOM 1045 N N . ALA A 1 134 ? -19.531 -3.631 -5.777 1 92.25 134 ALA A N 1
ATOM 1046 C CA . ALA A 1 134 ? -19.266 -3.973 -7.172 1 92.25 134 ALA A CA 1
ATOM 1047 C C . ALA A 1 134 ? -17.766 -3.955 -7.473 1 92.25 134 ALA A C 1
ATOM 1049 O O . ALA A 1 134 ? -17.297 -4.727 -8.305 1 92.25 134 ALA A O 1
ATOM 1050 N N . SER A 1 135 ? -17.047 -3.096 -6.832 1 92.38 135 SER A N 1
ATOM 1051 C CA . SER A 1 135 ? -15.609 -2.982 -7.051 1 92.38 135 SER A CA 1
ATOM 1052 C C . SER A 1 135 ? -14.859 -4.156 -6.426 1 92.38 135 SER A C 1
ATOM 1054 O O . SER A 1 135 ? -13.773 -4.512 -6.879 1 92.38 135 SER A O 1
ATOM 1056 N N . LEU A 1 136 ? -15.422 -4.75 -5.387 1 93 136 LEU A N 1
ATOM 1057 C CA . LEU A 1 136 ? -14.734 -5.805 -4.648 1 93 136 LEU A CA 1
ATOM 1058 C C . LEU A 1 136 ? -15.047 -7.172 -5.242 1 93 136 LEU A C 1
ATOM 1060 O O . LEU A 1 136 ? -14.203 -8.078 -5.211 1 93 136 LEU A O 1
ATOM 1064 N N . LEU A 1 137 ? -16.172 -7.328 -5.828 1 90.44 137 LEU A N 1
ATOM 1065 C CA . LEU A 1 137 ? -16.609 -8.633 -6.309 1 90.44 137 LEU A CA 1
ATOM 1066 C C . LEU A 1 137 ? -16.25 -8.82 -7.781 1 90.44 137 LEU A C 1
ATOM 1068 O O . LEU A 1 137 ? -16.125 -7.84 -8.523 1 90.44 137 LEU A O 1
ATOM 1072 N N . PRO A 1 138 ? -16.109 -10.086 -8.172 1 88.75 138 PRO A N 1
ATOM 1073 C CA . PRO A 1 138 ? -15.859 -10.312 -9.594 1 88.75 138 PRO A CA 1
ATOM 1074 C C . PRO A 1 138 ? -17.031 -9.898 -10.484 1 88.75 138 PRO A C 1
ATOM 1076 O O . PRO A 1 138 ? -18.188 -10.008 -10.07 1 88.75 138 PRO A O 1
ATOM 1079 N N . GLN A 1 139 ? -16.703 -9.352 -11.625 1 81.25 139 GLN A N 1
ATOM 1080 C CA . GLN A 1 139 ? -17.719 -8.875 -12.555 1 81.25 139 GLN A CA 1
ATOM 1081 C C . GLN A 1 139 ? -18.625 -10.016 -13.016 1 81.25 139 GLN A C 1
ATOM 1083 O O . GLN A 1 139 ? -19.828 -9.836 -13.203 1 81.25 139 GLN A O 1
ATOM 1088 N N . GLN A 1 140 ? -17.969 -11.086 -13.273 1 76.31 140 GLN A N 1
ATOM 1089 C CA . GLN A 1 140 ? -18.734 -12.273 -13.633 1 76.31 140 GLN A CA 1
ATOM 1090 C C . GLN A 1 140 ? -18.531 -13.391 -12.625 1 76.31 140 GLN A C 1
ATOM 1092 O O . GLN A 1 140 ? -17.422 -13.586 -12.125 1 76.31 140 GLN A O 1
ATOM 1097 N N . ALA A 1 141 ? -19.766 -13.945 -12.242 1 74.31 141 ALA A N 1
ATOM 1098 C CA . ALA A 1 141 ? -19.688 -15.078 -11.328 1 74.31 141 ALA A CA 1
ATOM 1099 C C . ALA A 1 141 ? -18.781 -16.172 -11.898 1 74.31 141 ALA A C 1
ATOM 1101 O O . ALA A 1 141 ? -18.766 -16.406 -13.109 1 74.31 141 ALA A O 1
ATOM 1102 N N . PHE A 1 142 ? -18.047 -16.641 -10.945 1 75.5 142 PHE A N 1
ATOM 1103 C CA . PHE A 1 142 ? -17.203 -17.75 -11.375 1 75.5 142 PHE A CA 1
ATOM 1104 C C . PHE A 1 142 ? -18 -19.031 -11.445 1 75.5 142 PHE A C 1
ATOM 1106 O O . PHE A 1 142 ? -18.734 -19.359 -10.508 1 75.5 142 PHE A O 1
ATOM 1113 N N . LEU A 1 143 ? -17.984 -19.625 -12.594 1 67 143 LEU A N 1
ATOM 1114 C CA . LEU A 1 143 ? -18.609 -20.938 -12.664 1 67 143 LEU A CA 1
ATOM 1115 C C . LEU A 1 143 ? -17.859 -21.938 -11.789 1 67 143 LEU A C 1
ATOM 1117 O O . LEU A 1 143 ? -18.484 -22.812 -11.164 1 67 143 LEU A O 1
ATOM 1121 N N . THR A 1 144 ? -16.516 -21.766 -11.727 1 71.94 144 THR A N 1
ATOM 1122 C CA . THR A 1 144 ? -15.617 -22.547 -10.867 1 71.94 144 THR A CA 1
ATOM 1123 C C . THR A 1 144 ? -14.773 -21.625 -9.992 1 71.94 144 THR A C 1
ATOM 1125 O O . THR A 1 144 ? -14.43 -20.516 -10.406 1 71.94 144 THR A O 1
ATOM 1128 N N . PRO A 1 145 ? -14.562 -22.203 -8.859 1 73.62 145 PRO A N 1
ATOM 1129 C CA . PRO A 1 145 ? -13.742 -21.375 -7.973 1 73.62 145 PRO A CA 1
ATOM 1130 C C . PRO A 1 145 ? -12.43 -20.938 -8.625 1 73.62 145 PRO A C 1
ATOM 1132 O O . PRO A 1 145 ? -11.719 -21.75 -9.203 1 73.62 145 PRO A O 1
ATOM 1135 N N . PRO A 1 146 ? -12.25 -19.703 -8.633 1 79.5 146 PRO A N 1
ATOM 1136 C CA . PRO A 1 146 ? -11 -19.25 -9.234 1 79.5 146 PRO A CA 1
ATOM 1137 C C . PRO A 1 146 ? -9.766 -19.781 -8.508 1 79.5 146 PRO A C 1
ATOM 1139 O O . PRO A 1 146 ? -9.773 -19.906 -7.277 1 79.5 146 PRO A O 1
ATOM 1142 N N . LYS A 1 147 ? -8.82 -20.281 -9.234 1 75.81 147 LYS A N 1
ATOM 1143 C CA . LYS A 1 147 ? -7.602 -20.844 -8.664 1 75.81 147 LYS A CA 1
ATOM 1144 C C . LYS A 1 147 ? -6.359 -20.125 -9.18 1 75.81 147 LYS A C 1
ATOM 1146 O O . LYS A 1 147 ? -5.359 -20.766 -9.508 1 75.81 147 LYS A O 1
ATOM 1151 N N . ASP A 1 148 ? -6.461 -18.906 -9.148 1 77.81 148 ASP A N 1
ATOM 1152 C CA . ASP A 1 148 ? -5.328 -18.172 -9.703 1 77.81 148 ASP A CA 1
ATOM 1153 C C . ASP A 1 148 ? -4.09 -18.344 -8.828 1 77.81 148 ASP A C 1
ATOM 1155 O O . ASP A 1 148 ? -2.961 -18.25 -9.32 1 77.81 148 ASP A O 1
ATOM 1159 N N . GLU A 1 149 ? -4.352 -18.625 -7.566 1 88.75 149 GLU A N 1
ATOM 1160 C CA . GLU A 1 149 ? -3.236 -18.734 -6.633 1 88.75 149 GLU A CA 1
ATOM 1161 C C . GLU A 1 149 ? -3.467 -19.859 -5.621 1 88.75 149 GLU A C 1
ATOM 1163 O O . GLU A 1 149 ? -4.559 -19.969 -5.062 1 88.75 149 GLU A O 1
ATOM 1168 N N . ASN A 1 150 ? -2.457 -20.672 -5.535 1 88.69 150 ASN A N 1
ATOM 1169 C CA . ASN A 1 150 ? -2.488 -21.719 -4.516 1 88.69 150 ASN A CA 1
ATOM 1170 C C . ASN A 1 150 ? -1.677 -21.312 -3.285 1 88.69 150 ASN A C 1
ATOM 1172 O O . ASN A 1 150 ? -0.456 -21.172 -3.361 1 88.69 150 ASN A O 1
ATOM 1176 N N . PHE A 1 151 ? -2.443 -21.172 -2.229 1 90.12 151 PHE A N 1
ATOM 1177 C CA . PHE A 1 151 ? -1.771 -20.828 -0.981 1 90.12 151 PHE A CA 1
ATOM 1178 C C . PHE A 1 151 ? -1.348 -22.078 -0.23 1 90.12 151 PHE A C 1
ATOM 1180 O O . PHE A 1 151 ? -2.195 -22.859 0.205 1 90.12 151 PHE A O 1
ATOM 1187 N N . VAL A 1 152 ? -0.073 -22.328 -0.159 1 86.81 152 VAL A N 1
ATOM 1188 C CA . VAL A 1 152 ? 0.432 -23.516 0.523 1 86.81 152 VAL A CA 1
ATOM 1189 C C . VAL A 1 152 ? 1.438 -23.109 1.597 1 86.81 152 VAL A C 1
ATOM 1191 O O . VAL A 1 152 ? 1.911 -21.969 1.61 1 86.81 152 VAL A O 1
ATOM 1194 N N . ILE A 1 153 ? 1.706 -24.031 2.48 1 85.5 153 ILE A N 1
ATOM 1195 C CA . ILE A 1 153 ? 2.543 -23.688 3.627 1 85.5 153 ILE A CA 1
ATOM 1196 C C . ILE A 1 153 ? 3.971 -24.188 3.385 1 85.5 153 ILE A C 1
ATOM 1198 O O . ILE A 1 153 ? 4.898 -23.766 4.082 1 85.5 153 ILE A O 1
ATOM 1202 N N . ASN A 1 154 ? 4.117 -25.047 2.373 1 89.75 154 ASN A N 1
ATOM 1203 C CA . ASN A 1 154 ? 5.477 -25.484 2.094 1 89.75 154 ASN A CA 1
ATOM 1204 C C . ASN A 1 154 ? 5.723 -25.641 0.596 1 89.75 154 ASN A C 1
ATOM 1206 O O . ASN A 1 154 ? 4.773 -25.781 -0.181 1 89.75 154 ASN A O 1
ATOM 1210 N N . GLN A 1 155 ? 6.961 -25.672 0.251 1 90.81 155 GLN A N 1
ATOM 1211 C CA . GLN A 1 155 ? 7.371 -25.641 -1.148 1 90.81 155 GLN A CA 1
ATOM 1212 C C . GLN A 1 155 ? 6.961 -26.906 -1.874 1 90.81 155 GLN A C 1
ATOM 1214 O O . GLN A 1 155 ? 6.582 -26.875 -3.047 1 90.81 155 GLN A O 1
ATOM 1219 N N . ASN A 1 156 ? 7.078 -28.016 -1.204 1 92.44 156 ASN A N 1
ATOM 1220 C CA . ASN A 1 156 ? 6.73 -29.281 -1.838 1 92.44 156 ASN A CA 1
ATOM 1221 C C . ASN A 1 156 ? 5.273 -29.297 -2.295 1 92.44 156 ASN A C 1
ATOM 1223 O O . ASN A 1 156 ? 4.965 -29.766 -3.391 1 92.44 156 ASN A O 1
ATOM 1227 N N . ASP A 1 157 ? 4.512 -28.812 -1.378 1 92.44 157 ASP A N 1
ATOM 1228 C CA . ASP A 1 157 ? 3.102 -28.719 -1.735 1 92.44 157 ASP A CA 1
ATOM 1229 C C . ASP A 1 157 ? 2.895 -27.797 -2.938 1 92.44 157 ASP A C 1
ATOM 1231 O O . ASP A 1 157 ? 2.053 -28.078 -3.795 1 92.44 157 ASP A O 1
ATOM 1235 N N . MET A 1 158 ? 3.623 -26.781 -2.992 1 91.56 158 MET A N 1
ATOM 1236 C CA . MET A 1 158 ? 3.557 -25.859 -4.129 1 91.56 158 MET A CA 1
ATOM 1237 C C . MET A 1 158 ? 3.975 -26.562 -5.418 1 91.56 158 MET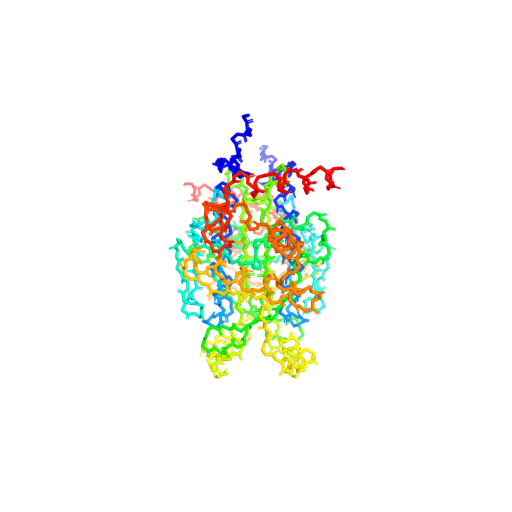 A C 1
ATOM 1239 O O . MET A 1 158 ? 3.285 -26.469 -6.434 1 91.56 158 MET A O 1
ATOM 1243 N N . MET A 1 159 ? 5.062 -27.266 -5.324 1 95.06 159 MET A N 1
ATOM 1244 C CA . MET A 1 159 ? 5.578 -27.969 -6.496 1 95.06 159 MET A CA 1
ATOM 1245 C C . MET A 1 159 ? 4.594 -29.031 -6.961 1 95.06 159 MET A C 1
ATOM 1247 O O . MET A 1 159 ? 4.348 -29.172 -8.164 1 95.06 159 MET A O 1
ATOM 1251 N N . ASP A 1 160 ? 3.998 -29.703 -5.988 1 95.44 160 ASP A N 1
ATOM 1252 C CA . ASP A 1 160 ? 2.984 -30.703 -6.316 1 95.44 160 ASP A CA 1
ATOM 1253 C C . ASP A 1 160 ? 1.807 -30.062 -7.055 1 95.44 160 ASP A C 1
ATOM 1255 O O . ASP A 1 160 ? 1.319 -30.609 -8.047 1 95.44 160 ASP A O 1
ATOM 1259 N N . GLY A 1 161 ? 1.421 -28.969 -6.488 1 93.31 161 GLY A N 1
ATOM 1260 C CA . GLY A 1 161 ? 0.315 -28.25 -7.117 1 93.31 161 GLY A CA 1
ATOM 1261 C C . GLY A 1 161 ? 0.621 -27.812 -8.539 1 93.31 161 GLY A C 1
ATOM 1262 O O . GLY A 1 161 ? -0.185 -28.016 -9.445 1 93.31 161 GLY A O 1
ATOM 1263 N N . MET A 1 162 ? 1.717 -27.234 -8.758 1 94.81 162 MET A N 1
ATOM 1264 C CA . MET A 1 162 ? 2.105 -26.75 -10.078 1 94.81 162 MET A CA 1
ATOM 1265 C C . MET A 1 162 ? 2.223 -27.906 -11.07 1 94.81 162 MET A C 1
ATOM 1267 O O . MET A 1 162 ? 1.806 -27.781 -12.219 1 94.81 162 MET A O 1
ATOM 1271 N N . LEU A 1 163 ? 2.807 -28.969 -10.625 1 96.69 163 LEU A N 1
ATOM 1272 C CA . LEU A 1 163 ? 2.939 -30.141 -11.484 1 96.69 163 LEU A CA 1
ATOM 1273 C C . LEU A 1 163 ? 1.571 -30.703 -11.875 1 96.69 163 LEU A C 1
ATOM 1275 O O . LEU A 1 163 ? 1.34 -31.031 -13.039 1 96.69 163 LEU A O 1
ATOM 1279 N N . SER A 1 164 ? 0.714 -30.766 -10.898 1 95.44 164 SER A N 1
ATOM 1280 C CA . SER A 1 164 ? -0.634 -31.266 -11.156 1 95.44 164 SER A CA 1
ATOM 1281 C C . SER A 1 164 ? -1.344 -30.422 -12.211 1 95.44 164 SER A C 1
ATOM 1283 O O . SER A 1 164 ? -1.991 -30.953 -13.109 1 95.44 164 SER A O 1
ATOM 1285 N N . VAL A 1 165 ? -1.228 -29.172 -12.086 1 93.62 165 VAL A N 1
ATOM 1286 C CA . VAL A 1 165 ? -1.844 -28.25 -13.047 1 93.62 165 VAL A CA 1
ATOM 1287 C C . VAL A 1 165 ? -1.215 -28.453 -14.422 1 93.62 165 VAL A C 1
ATOM 1289 O O . VAL A 1 165 ? -1.921 -28.5 -15.43 1 93.62 165 VAL A O 1
ATOM 1292 N N . ALA A 1 166 ? 0.1 -28.516 -14.477 1 95.5 166 ALA A N 1
ATOM 1293 C CA . ALA A 1 166 ? 0.8 -28.719 -15.742 1 95.5 166 ALA A CA 1
ATOM 1294 C C . ALA A 1 166 ? 0.33 -30.016 -16.422 1 95.5 166 ALA A C 1
ATOM 1296 O O . ALA A 1 166 ? 0.042 -30.016 -17.625 1 95.5 166 ALA A O 1
ATOM 1297 N N . ILE A 1 167 ? 0.213 -31.062 -15.656 1 96.44 167 ILE A N 1
ATOM 1298 C CA . ILE A 1 167 ? -0.232 -32.344 -16.172 1 96.44 167 ILE A CA 1
ATOM 1299 C C . ILE A 1 167 ? -1.651 -32.219 -16.719 1 96.44 167 ILE A C 1
ATOM 1301 O O . ILE A 1 167 ? -1.93 -32.656 -17.844 1 96.44 167 ILE A O 1
ATOM 1305 N N . SER A 1 168 ? -2.459 -31.594 -15.906 1 94.88 168 SER A N 1
ATOM 1306 C CA . SER A 1 168 ? -3.852 -31.406 -16.312 1 94.88 168 SER A CA 1
ATOM 1307 C C . SER A 1 168 ? -3.951 -30.625 -17.609 1 94.88 168 SER A C 1
ATOM 1309 O O . SER A 1 168 ? -4.723 -30.984 -18.5 1 94.88 168 SER A O 1
ATOM 1311 N N . ASP A 1 169 ? -3.221 -29.625 -17.734 1 94.69 169 ASP A N 1
ATOM 1312 C CA . ASP A 1 169 ? -3.25 -28.781 -18.922 1 94.69 169 ASP A CA 1
ATOM 1313 C C . ASP A 1 169 ? -2.725 -29.531 -20.141 1 94.69 169 ASP A C 1
ATOM 1315 O O . ASP A 1 169 ? -3.309 -29.438 -21.234 1 94.69 169 ASP A O 1
ATOM 1319 N N . VAL A 1 170 ? -1.661 -30.203 -20 1 95.44 170 VAL A N 1
ATOM 1320 C CA . VAL A 1 170 ? -1.034 -30.938 -21.094 1 95.44 170 VAL A CA 1
ATOM 1321 C C . VAL A 1 170 ? -1.946 -32.062 -21.547 1 95.44 170 VAL A C 1
ATOM 1323 O O . VAL A 1 170 ? -2.088 -32.312 -22.75 1 95.44 170 VAL A O 1
ATOM 1326 N N . GLU A 1 171 ? -2.611 -32.625 -20.641 1 95.44 171 GLU A N 1
ATOM 1327 C CA . GLU A 1 171 ? -3.441 -33.812 -20.953 1 95.44 171 GLU A CA 1
ATOM 1328 C C . GLU A 1 171 ? -4.699 -33.406 -21.719 1 95.44 171 GLU A C 1
ATOM 1330 O O . GLU A 1 171 ? -5.387 -34.25 -22.297 1 95.44 171 GLU A O 1
ATOM 1335 N N . LEU A 1 172 ? -4.957 -32.094 -21.734 1 94.06 172 LEU A N 1
ATOM 1336 C CA . LEU A 1 172 ? -6.059 -31.594 -22.562 1 94.06 172 LEU A CA 1
ATOM 1337 C C . LEU A 1 172 ? -5.746 -31.75 -24.047 1 94.06 172 LEU A C 1
ATOM 1339 O O . LEU A 1 172 ? -6.66 -31.844 -24.859 1 94.06 172 LEU A O 1
ATOM 1343 N N . HIS A 1 173 ? -4.406 -31.938 -24.422 1 93.25 173 HIS A N 1
ATOM 1344 C CA . HIS A 1 173 ? -4.055 -31.891 -25.828 1 93.25 173 HIS A CA 1
ATOM 1345 C C . HIS A 1 173 ? -3.137 -33.031 -26.219 1 93.25 173 HIS A C 1
ATOM 1347 O O . HIS A 1 173 ? -2.953 -33.312 -27.406 1 93.25 173 HIS A O 1
ATOM 1353 N N . ILE A 1 174 ? -2.518 -33.594 -25.25 1 93.12 174 ILE A N 1
ATOM 1354 C CA . ILE A 1 174 ? -1.553 -34.656 -25.516 1 93.12 174 ILE A CA 1
ATOM 1355 C C . ILE A 1 174 ? -1.887 -35.875 -24.672 1 93.12 174 ILE A C 1
ATOM 1357 O O . ILE A 1 174 ? -2.121 -35.75 -23.453 1 93.12 174 ILE A O 1
ATOM 1361 N N . ASN A 1 175 ? -1.905 -36.938 -25.281 1 92.38 175 ASN A N 1
ATOM 1362 C CA . ASN A 1 175 ? -2.094 -38.156 -24.531 1 92.38 175 ASN A CA 1
ATOM 1363 C C . ASN A 1 175 ? -0.817 -38.594 -23.812 1 92.38 175 ASN A C 1
ATOM 1365 O O . ASN A 1 175 ? 0.283 -38.438 -24.344 1 92.38 175 ASN A O 1
ATOM 1369 N N . SER A 1 176 ? -0.971 -39.188 -22.656 1 90.81 176 SER A N 1
ATOM 1370 C CA . SER A 1 176 ? 0.151 -39.531 -21.797 1 90.81 176 SER A CA 1
ATOM 1371 C C . SER A 1 176 ? 1.054 -40.562 -22.469 1 90.81 176 SER A C 1
ATOM 1373 O O . SER A 1 176 ? 2.217 -40.719 -22.078 1 90.81 176 SER A O 1
ATOM 1375 N N . SER A 1 177 ? 0.537 -41.25 -23.484 1 90.81 177 SER A N 1
ATOM 1376 C CA . SER A 1 177 ? 1.309 -42.281 -24.172 1 90.81 177 SER A CA 1
ATOM 1377 C C . SER A 1 177 ? 2.193 -41.688 -25.25 1 90.81 177 SER A C 1
ATOM 1379 O O . SER A 1 177 ? 3.088 -42.344 -25.766 1 90.81 177 SER A O 1
ATOM 1381 N N . GLN A 1 178 ? 1.927 -40.406 -25.547 1 91.44 178 GLN A N 1
ATOM 1382 C CA . GLN A 1 178 ? 2.672 -39.781 -26.625 1 91.44 178 GLN A CA 1
ATOM 1383 C C . GLN A 1 178 ? 4.094 -39.438 -26.188 1 91.44 178 GLN A C 1
ATOM 1385 O O . GLN A 1 178 ? 4.32 -39.062 -25.031 1 91.44 178 GLN A O 1
ATOM 1390 N N . LYS A 1 179 ? 5.051 -39.531 -27.109 1 89.75 179 LYS A N 1
ATOM 1391 C CA . LYS A 1 179 ? 6.477 -39.344 -26.844 1 89.75 179 LYS A CA 1
ATOM 1392 C C . LYS A 1 179 ? 6.754 -37.938 -26.281 1 89.75 179 LYS A C 1
ATOM 1394 O O . LYS A 1 179 ? 7.637 -37.781 -25.438 1 89.75 179 LYS A O 1
ATOM 1399 N N . ASN A 1 180 ? 5.98 -37 -26.594 1 93.31 180 ASN A N 1
ATOM 1400 C CA . ASN A 1 180 ? 6.266 -35.625 -26.203 1 93.31 180 ASN A CA 1
ATOM 1401 C C . ASN A 1 180 ? 5.52 -35.219 -24.938 1 93.31 180 ASN A C 1
ATOM 1403 O O . ASN A 1 180 ? 5.605 -34.094 -24.484 1 93.31 180 ASN A O 1
ATOM 1407 N N . TYR A 1 181 ? 4.859 -36.219 -24.375 1 95.5 181 TYR A N 1
ATOM 1408 C CA . TYR A 1 181 ? 4.023 -35.938 -23.203 1 95.5 181 TYR A CA 1
ATOM 1409 C C . TYR A 1 181 ? 4.836 -35.312 -22.078 1 95.5 181 TYR A C 1
ATOM 1411 O O . TYR A 1 181 ? 4.535 -34.219 -21.625 1 95.5 181 TYR A O 1
ATOM 1419 N N . LYS A 1 182 ? 5.934 -36 -21.656 1 95.88 182 LYS A N 1
ATOM 1420 C CA . LYS A 1 182 ? 6.742 -35.531 -20.531 1 95.88 182 LYS A CA 1
ATOM 1421 C C . LYS A 1 182 ? 7.484 -34.25 -20.891 1 95.88 182 LYS A C 1
ATOM 1423 O O . LYS A 1 182 ? 7.633 -33.344 -20.062 1 95.88 182 LYS A O 1
ATOM 1428 N N . LYS A 1 183 ? 7.863 -34.125 -22.125 1 95.5 183 LYS A N 1
ATOM 1429 C CA . LYS A 1 183 ? 8.508 -32.906 -22.594 1 95.5 183 LYS A CA 1
ATOM 1430 C C . LYS A 1 183 ? 7.57 -31.703 -22.5 1 95.5 183 LYS A C 1
ATOM 1432 O O . LYS A 1 183 ? 7.992 -30.609 -22.109 1 95.5 183 LYS A O 1
ATOM 1437 N N . ALA A 1 184 ? 6.379 -31.938 -22.844 1 96.25 184 ALA A N 1
ATOM 1438 C CA . ALA A 1 184 ? 5.383 -30.875 -22.781 1 96.25 184 ALA A CA 1
ATOM 1439 C C . ALA A 1 184 ? 5.148 -30.422 -21.344 1 96.25 184 ALA A C 1
ATOM 1441 O O . ALA A 1 184 ? 4.973 -29.219 -21.078 1 96.25 184 ALA A O 1
ATOM 1442 N N . ILE A 1 185 ? 5.145 -31.328 -20.422 1 97.12 185 ILE A N 1
ATOM 1443 C CA . ILE A 1 185 ? 4.973 -31 -19.016 1 97.12 185 ILE A CA 1
ATOM 1444 C C . ILE A 1 185 ? 6.152 -30.156 -18.531 1 97.12 185 ILE A C 1
ATOM 1446 O O . ILE A 1 185 ? 5.961 -29.141 -17.875 1 97.12 185 ILE A O 1
ATOM 1450 N N . ILE A 1 186 ? 7.344 -30.625 -18.875 1 96.88 186 ILE A N 1
ATOM 1451 C CA . ILE A 1 186 ? 8.555 -29.906 -18.484 1 96.88 186 ILE A CA 1
ATOM 1452 C C . ILE A 1 186 ? 8.531 -28.484 -19.047 1 96.88 186 ILE A C 1
ATOM 1454 O O . ILE A 1 186 ? 8.883 -27.531 -18.359 1 96.88 186 ILE A O 1
ATOM 1458 N N . ALA A 1 187 ? 8.102 -28.375 -20.266 1 95.94 187 ALA A N 1
ATOM 1459 C CA . ALA A 1 187 ? 8.016 -27.062 -20.906 1 95.94 187 ALA A CA 1
ATOM 1460 C C . ALA A 1 187 ? 7.043 -26.156 -20.156 1 95.94 187 ALA A C 1
ATOM 1462 O O . ALA A 1 187 ? 7.32 -24.969 -19.953 1 95.94 187 ALA A O 1
ATOM 1463 N N . HIS A 1 188 ? 5.898 -26.703 -19.797 1 95.06 188 HIS A N 1
ATOM 1464 C CA . HIS A 1 188 ? 4.895 -25.969 -19.031 1 95.06 188 HIS A CA 1
ATOM 1465 C C . HIS A 1 188 ? 5.461 -25.469 -17.703 1 95.06 188 HIS A C 1
ATOM 1467 O O . HIS A 1 188 ? 5.293 -24.312 -17.344 1 95.06 188 HIS A O 1
ATOM 1473 N N . LEU A 1 189 ? 6.113 -26.344 -17 1 96.19 189 LEU A N 1
ATOM 1474 C CA . LEU A 1 189 ? 6.727 -26.016 -15.727 1 96.19 189 LEU A CA 1
ATOM 1475 C C . LEU A 1 189 ? 7.816 -24.953 -15.891 1 96.19 189 LEU A C 1
ATOM 1477 O O . LEU A 1 189 ? 7.941 -24.047 -15.07 1 96.19 189 LEU A O 1
ATOM 1481 N N . TYR A 1 190 ? 8.586 -25.109 -16.922 1 94.62 190 TYR A N 1
ATOM 1482 C CA . TYR A 1 190 ? 9.648 -24.156 -17.219 1 94.62 190 TYR A CA 1
ATOM 1483 C C . TYR A 1 190 ? 9.078 -22.75 -17.438 1 94.62 190 TYR A C 1
ATOM 1485 O O . TYR A 1 190 ? 9.586 -21.781 -16.875 1 94.62 190 TYR A O 1
ATOM 1493 N N . GLU A 1 191 ? 7.996 -22.672 -18.156 1 91.88 191 GLU A N 1
ATOM 1494 C CA . GLU A 1 191 ? 7.359 -21.391 -18.469 1 91.88 191 GLU A CA 1
ATOM 1495 C C . GLU A 1 191 ? 6.828 -20.719 -17.203 1 91.88 191 GLU A C 1
ATOM 1497 O O . GLU A 1 191 ? 6.84 -19.484 -17.094 1 91.88 191 GLU A O 1
ATOM 1502 N N . ASP A 1 192 ? 6.48 -21.531 -16.297 1 91.75 192 ASP A N 1
ATOM 1503 C CA . ASP A 1 192 ? 5.883 -21.016 -15.062 1 91.75 192 ASP A CA 1
ATOM 1504 C C . ASP A 1 192 ? 6.957 -20.688 -14.023 1 91.75 192 ASP A C 1
ATOM 1506 O O . ASP A 1 192 ? 6.645 -20.234 -12.93 1 91.75 192 ASP A O 1
ATOM 1510 N N . GLY A 1 193 ? 8.18 -21 -14.273 1 91.56 193 GLY A N 1
ATOM 1511 C CA . GLY A 1 193 ? 9.273 -20.688 -13.375 1 91.56 193 GLY A CA 1
ATOM 1512 C C . GLY A 1 193 ? 9.531 -21.781 -12.344 1 91.56 193 GLY A C 1
ATOM 1513 O O . GLY A 1 193 ? 10.258 -21.562 -11.375 1 91.56 193 GLY A O 1
ATOM 1514 N N . PHE A 1 194 ? 8.992 -22.906 -12.539 1 94.56 194 PHE A N 1
ATOM 1515 C CA . PHE A 1 194 ? 9.062 -24.031 -11.617 1 94.56 194 PHE A CA 1
ATOM 1516 C C . PHE A 1 194 ? 10.516 -24.375 -11.305 1 94.56 194 PHE A C 1
ATOM 1518 O O . PHE A 1 194 ? 10.852 -24.656 -10.148 1 94.56 194 PHE A O 1
ATOM 1525 N N . PHE A 1 195 ? 11.328 -24.281 -12.234 1 93.94 195 PHE A N 1
ATOM 1526 C CA . PHE A 1 195 ? 12.688 -24.812 -12.094 1 93.94 195 PHE A CA 1
ATOM 1527 C C . PHE A 1 195 ? 13.602 -23.781 -11.438 1 93.94 195 PHE A C 1
ATOM 1529 O O . PHE A 1 195 ? 14.789 -24.031 -11.258 1 93.94 195 PHE A O 1
ATOM 1536 N N . GLU A 1 196 ? 13.055 -22.688 -11.055 1 89.94 196 GLU A N 1
ATOM 1537 C CA . GLU A 1 196 ? 13.766 -21.734 -10.219 1 89.94 196 GLU A CA 1
ATOM 1538 C C . GLU A 1 196 ? 13.711 -22.141 -8.75 1 89.94 196 GLU A C 1
ATOM 1540 O O . GLU A 1 196 ? 14.453 -21.594 -7.922 1 89.94 196 GLU A O 1
ATOM 1545 N N . LEU A 1 197 ? 12.906 -23.016 -8.445 1 92.62 197 LEU A N 1
ATOM 1546 C CA . LEU A 1 197 ? 12.742 -23.484 -7.07 1 92.62 197 LEU A CA 1
ATOM 1547 C C . LEU A 1 197 ? 13.852 -24.469 -6.699 1 92.62 197 LEU A C 1
ATOM 1549 O O . LEU A 1 197 ? 14.336 -25.219 -7.551 1 92.62 197 LEU A O 1
ATOM 1553 N N . LYS A 1 198 ? 14.117 -24.422 -5.43 1 89.88 198 LYS A N 1
ATOM 1554 C CA . LYS A 1 198 ? 15.117 -25.359 -4.93 1 89.88 198 LYS A CA 1
ATOM 1555 C C . LYS A 1 198 ? 14.672 -26.797 -5.129 1 89.88 198 LYS A C 1
ATOM 1557 O O . LYS A 1 198 ? 13.516 -27.141 -4.863 1 89.88 198 LYS A O 1
ATOM 1562 N N . ASP A 1 199 ? 15.539 -27.703 -5.703 1 93.44 199 ASP A N 1
ATOM 1563 C CA . ASP A 1 199 ? 15.367 -29.141 -5.848 1 93.44 199 ASP A CA 1
ATOM 1564 C C . ASP A 1 199 ? 14.266 -29.469 -6.852 1 93.44 199 ASP A C 1
ATOM 1566 O O . ASP A 1 199 ? 13.688 -30.562 -6.816 1 93.44 199 ASP A O 1
ATOM 1570 N N . ALA A 1 200 ? 13.977 -28.5 -7.633 1 95.44 200 ALA A N 1
ATOM 1571 C CA . ALA A 1 200 ? 12.898 -28.672 -8.594 1 95.44 200 ALA A CA 1
ATOM 1572 C C . ALA A 1 200 ? 13.203 -29.812 -9.562 1 95.44 200 ALA A C 1
ATOM 1574 O O . ALA A 1 200 ? 12.336 -30.641 -9.836 1 95.44 200 ALA A O 1
ATOM 1575 N N . VAL A 1 201 ? 14.438 -29.875 -10.07 1 96.56 201 VAL A N 1
ATOM 1576 C CA . VAL A 1 201 ? 14.828 -30.891 -11.031 1 96.56 201 VAL A CA 1
ATOM 1577 C C . VAL A 1 201 ? 14.703 -32.281 -10.391 1 96.56 201 VAL A C 1
ATOM 1579 O O . VAL A 1 201 ? 14.156 -33.219 -11 1 96.56 201 VAL A O 1
ATOM 1582 N N . PHE A 1 202 ? 15.203 -32.375 -9.188 1 96.5 202 PHE A N 1
ATOM 1583 C CA . PHE A 1 202 ? 15.102 -33.625 -8.453 1 96.5 202 PHE A CA 1
ATOM 1584 C C . PHE A 1 202 ? 13.641 -34.031 -8.281 1 96.5 202 PHE A C 1
ATOM 1586 O O . PHE A 1 202 ? 13.281 -35.188 -8.516 1 96.5 202 PHE A O 1
ATOM 1593 N N . PHE A 1 203 ? 12.836 -33.125 -7.902 1 97 203 PHE A N 1
ATOM 1594 C CA . PHE A 1 203 ? 11.414 -33.375 -7.66 1 97 203 PHE A CA 1
ATOM 1595 C C . PHE A 1 203 ? 10.734 -33.906 -8.914 1 97 203 PHE A C 1
ATOM 1597 O O . PHE A 1 203 ? 10.031 -34.938 -8.859 1 97 203 PHE A O 1
ATOM 1604 N N . VAL A 1 204 ? 10.938 -33.281 -10.047 1 97.38 204 VAL A N 1
ATOM 1605 C CA . VAL A 1 204 ? 10.312 -33.656 -11.305 1 97.38 204 VAL A CA 1
ATOM 1606 C C . VAL A 1 204 ? 10.852 -35 -11.773 1 97.38 204 VAL A C 1
ATOM 1608 O O . VAL A 1 204 ? 10.109 -35.812 -12.312 1 97.38 204 VAL A O 1
ATOM 1611 N N . SER A 1 205 ? 12.141 -35.188 -11.586 1 97.88 205 SER A N 1
ATOM 1612 C CA . SER A 1 205 ? 12.75 -36.469 -11.969 1 97.88 205 SER A CA 1
ATOM 1613 C C . SER A 1 205 ? 12.047 -37.656 -11.289 1 97.88 205 SER A C 1
ATOM 1615 O O . SER A 1 205 ? 11.75 -38.656 -11.938 1 97.88 205 SER A O 1
ATOM 1617 N N . GLU A 1 206 ? 11.719 -37.5 -10.062 1 97.38 206 GLU A N 1
ATOM 1618 C CA . GLU A 1 206 ? 11.055 -38.531 -9.289 1 97.38 206 GLU A CA 1
ATOM 1619 C C . GLU A 1 206 ? 9.602 -38.719 -9.742 1 97.38 206 GLU A C 1
ATOM 1621 O O . GLU A 1 206 ? 9.141 -39.844 -9.953 1 97.38 206 GLU A O 1
ATOM 1626 N N . LYS A 1 207 ? 8.922 -37.625 -9.938 1 96.81 207 LYS A N 1
ATOM 1627 C CA . LYS A 1 207 ? 7.484 -37.656 -10.203 1 96.81 207 LYS A CA 1
ATOM 1628 C C . LYS A 1 207 ? 7.195 -38.156 -11.617 1 96.81 207 LYS A C 1
ATOM 1630 O O . LYS A 1 207 ? 6.207 -38.844 -11.844 1 96.81 207 LYS A O 1
ATOM 1635 N N . LEU A 1 208 ? 8.086 -37.781 -12.562 1 96.5 208 LEU A N 1
ATOM 1636 C CA . LEU A 1 208 ? 7.859 -38.156 -13.953 1 96.5 208 LEU A CA 1
ATOM 1637 C C . LEU A 1 208 ? 8.719 -39.375 -14.344 1 96.5 208 LEU A C 1
ATOM 1639 O O . LEU A 1 208 ? 8.688 -39.812 -15.5 1 96.5 208 LEU A O 1
ATOM 1643 N N . GLU A 1 209 ? 9.508 -39.844 -13.398 1 95.62 209 GLU A N 1
ATOM 1644 C CA . GLU A 1 209 ? 10.367 -41 -13.641 1 95.62 209 GLU A CA 1
ATOM 1645 C C . GLU A 1 209 ? 11.312 -40.75 -14.812 1 95.62 209 GLU A C 1
ATOM 1647 O O . GLU A 1 209 ? 11.375 -41.562 -15.742 1 95.62 209 GLU A O 1
ATOM 1652 N N . LEU A 1 210 ? 11.961 -39.688 -14.75 1 96.5 210 LEU A N 1
ATOM 1653 C CA . LEU A 1 210 ? 13.008 -39.312 -15.695 1 96.5 210 LEU A CA 1
ATOM 1654 C C . LEU A 1 210 ? 14.352 -39.125 -14.984 1 96.5 210 LEU A C 1
ATOM 1656 O O . LEU A 1 210 ? 14.391 -38.906 -13.773 1 96.5 210 LEU A O 1
ATOM 1660 N N . THR A 1 211 ? 15.453 -39.312 -15.695 1 96.12 211 THR A N 1
ATOM 1661 C CA . THR A 1 211 ? 16.75 -38.969 -15.133 1 96.12 211 THR A CA 1
ATOM 1662 C C . THR A 1 211 ? 16.953 -37.469 -15.109 1 96.12 211 THR A C 1
ATOM 1664 O O . THR A 1 211 ? 16.344 -36.75 -15.914 1 96.12 211 THR A O 1
ATOM 1667 N N . LYS A 1 212 ? 17.734 -37.031 -14.227 1 96.88 212 LYS A N 1
ATOM 1668 C CA . LYS A 1 212 ? 18.062 -35.594 -14.188 1 96.88 212 LYS A CA 1
ATOM 1669 C C . LYS A 1 212 ? 18.656 -35.125 -15.516 1 96.88 212 LYS A C 1
ATOM 1671 O O . LYS A 1 212 ? 18.375 -34.031 -15.961 1 96.88 212 LYS A O 1
ATOM 1676 N N . TYR A 1 213 ? 19.391 -36.062 -16.062 1 95.69 213 TYR A N 1
ATOM 1677 C CA . TYR A 1 213 ? 20.016 -35.75 -17.344 1 95.69 213 TYR A CA 1
ATOM 1678 C C . TYR A 1 213 ? 18.984 -35.438 -18.406 1 95.69 213 TYR A C 1
ATOM 1680 O O . TYR A 1 213 ? 19.125 -34.438 -19.141 1 95.69 213 TYR A O 1
ATOM 1688 N N . ALA A 1 214 ? 18 -36.219 -18.531 1 95.75 214 ALA A N 1
ATOM 1689 C CA . ALA A 1 214 ? 16.953 -36 -19.516 1 95.75 214 ALA A CA 1
ATOM 1690 C C . ALA A 1 214 ? 16.266 -34.656 -19.297 1 95.75 214 ALA A C 1
ATOM 1692 O O . ALA A 1 214 ? 15.953 -33.969 -20.266 1 95.75 214 ALA A O 1
ATOM 1693 N N . ILE A 1 215 ? 16.031 -34.281 -18.031 1 96.56 215 ILE A N 1
ATOM 1694 C CA . ILE A 1 215 ? 15.359 -33.031 -17.719 1 96.56 215 ILE A CA 1
ATOM 1695 C C . ILE A 1 215 ? 16.234 -31.844 -18.141 1 96.56 215 ILE A C 1
ATOM 1697 O O . ILE A 1 215 ? 15.758 -30.922 -18.812 1 96.56 215 ILE A O 1
ATOM 1701 N N . TYR A 1 216 ? 17.531 -31.953 -17.859 1 95.5 216 TYR A N 1
ATOM 1702 C CA . TYR A 1 216 ? 18.438 -30.875 -18.219 1 95.5 216 TYR A CA 1
ATOM 1703 C C . TYR A 1 216 ? 18.547 -30.75 -19.734 1 95.5 216 TYR A C 1
ATOM 1705 O O . TYR A 1 216 ? 18.688 -29.641 -20.266 1 95.5 216 TYR A O 1
ATOM 1713 N N . LYS A 1 217 ? 18.562 -31.875 -20.359 1 94.81 217 LYS A N 1
ATOM 1714 C CA . LYS A 1 217 ? 18.594 -31.859 -21.812 1 94.81 217 LYS A CA 1
ATOM 1715 C C . LYS A 1 217 ? 17.406 -31.078 -22.375 1 94.81 217 LYS A C 1
ATOM 1717 O O . LYS A 1 217 ? 17.562 -30.25 -23.281 1 94.81 217 LYS A O 1
ATOM 1722 N N . HIS A 1 218 ? 16.219 -31.312 -21.875 1 94.31 218 HIS A N 1
ATOM 1723 C CA . HIS A 1 218 ? 15.008 -30.625 -22.328 1 94.31 218 HIS A CA 1
ATOM 1724 C C . HIS A 1 218 ? 15.07 -29.141 -21.984 1 94.31 218 HIS A C 1
ATOM 1726 O O . HIS A 1 218 ? 14.664 -28.297 -22.781 1 94.31 218 HIS A O 1
ATOM 1732 N N . LEU A 1 219 ? 15.539 -28.812 -20.766 1 94.75 219 LEU A N 1
ATOM 1733 C CA . LEU A 1 219 ? 15.625 -27.438 -20.328 1 94.75 219 LEU A CA 1
ATOM 1734 C C . LEU A 1 219 ? 16.578 -26.641 -21.203 1 94.75 219 LEU A C 1
ATOM 1736 O O . LEU A 1 219 ? 16.312 -25.469 -21.531 1 94.75 219 LEU A O 1
ATOM 1740 N N . ARG A 1 220 ? 17.703 -27.266 -21.609 1 93 220 ARG A N 1
ATOM 1741 C CA . ARG A 1 220 ? 18.656 -26.609 -22.5 1 93 220 ARG A CA 1
ATOM 1742 C C . ARG A 1 220 ? 18.031 -26.297 -23.844 1 93 220 ARG A C 1
ATOM 1744 O O . ARG A 1 220 ? 18.266 -25.219 -24.406 1 93 220 ARG A O 1
ATOM 1751 N N . LYS A 1 221 ? 17.266 -27.188 -24.312 1 91.88 221 LYS A N 1
ATOM 1752 C CA . LYS A 1 221 ? 16.578 -26.969 -25.578 1 91.88 221 LYS A CA 1
ATOM 1753 C C . LYS A 1 221 ? 15.602 -25.812 -25.484 1 91.88 221 LYS A C 1
ATOM 1755 O O . LYS A 1 221 ? 15.477 -25.016 -26.422 1 91.88 221 LYS A O 1
ATOM 1760 N N . LEU A 1 222 ? 14.875 -25.75 -24.406 1 90.62 222 LEU A N 1
ATOM 1761 C CA . LEU A 1 222 ? 13.891 -24.688 -24.188 1 90.62 222 LEU A CA 1
ATOM 1762 C C . LEU A 1 222 ? 14.578 -23.328 -24.062 1 90.62 222 LEU A C 1
ATOM 1764 O O . LEU A 1 222 ? 14.055 -22.312 -24.547 1 90.62 222 LEU A O 1
ATOM 1768 N N . LYS A 1 223 ? 15.734 -23.312 -23.344 1 87 223 LYS A N 1
ATOM 1769 C CA . LYS A 1 223 ? 16.484 -22.062 -23.172 1 87 223 LYS A CA 1
ATOM 1770 C C . LYS A 1 223 ? 17.016 -21.547 -24.5 1 87 223 LYS A C 1
ATOM 1772 O O . LYS A 1 223 ? 17.031 -20.328 -24.734 1 87 223 LYS A O 1
ATOM 1777 N N . ASN A 1 224 ? 17.406 -22.469 -25.312 1 79.06 224 ASN A N 1
ATOM 1778 C CA . ASN A 1 224 ? 17.922 -22.109 -26.625 1 79.06 224 ASN A CA 1
ATOM 1779 C C . ASN A 1 224 ? 16.812 -21.625 -27.562 1 79.06 224 ASN A C 1
ATOM 1781 O O . ASN A 1 224 ? 17.047 -20.797 -28.438 1 79.06 224 ASN A O 1
ATOM 1785 N N . GLU A 1 225 ? 15.68 -22.156 -27.328 1 70.12 225 GLU A N 1
ATOM 1786 C CA . GLU A 1 225 ? 14.555 -21.75 -28.156 1 70.12 225 GLU A CA 1
ATOM 1787 C C . GLU A 1 225 ? 14.047 -20.375 -27.75 1 70.12 225 GLU A C 1
ATOM 1789 O O . GLU A 1 225 ? 13.461 -19.641 -28.562 1 70.12 225 GLU A O 1
ATOM 1794 N N . CYS A 1 226 ? 14.086 -20.062 -26.5 1 57.75 226 CYS A N 1
ATOM 1795 C CA . CYS A 1 226 ? 13.664 -18.734 -26.031 1 57.75 226 CYS A CA 1
ATOM 1796 C C . CYS A 1 226 ? 14.711 -17.688 -26.375 1 57.75 226 CYS A C 1
ATOM 1798 O O . CYS A 1 226 ? 14.422 -16.484 -26.375 1 57.75 226 CYS A O 1
ATOM 1800 N N . LEU A 1 227 ? 16.016 -18.016 -26.562 1 46.22 227 LEU A N 1
ATOM 1801 C CA . LEU A 1 227 ? 17 -17.094 -27.078 1 46.22 227 LEU A CA 1
ATOM 1802 C C . LEU A 1 227 ? 16.859 -16.922 -28.578 1 46.22 227 LEU A C 1
ATOM 1804 O O . LEU A 1 227 ? 16.578 -17.891 -29.297 1 46.22 227 LEU A O 1
ATOM 1808 N N . MET B 1 1 ? 29.391 -28.875 -17.516 1 21.55 1 MET B N 1
ATOM 1809 C CA . MET B 1 1 ? 29.328 -28.203 -16.219 1 21.55 1 MET B CA 1
ATOM 1810 C C . MET B 1 1 ? 28.266 -27.125 -16.203 1 21.55 1 MET B C 1
ATOM 1812 O O . MET B 1 1 ? 28.375 -26.125 -16.938 1 21.55 1 MET B O 1
ATOM 1816 N N . ILE B 1 2 ? 26.984 -27.422 -16.25 1 29.94 2 ILE B N 1
ATOM 1817 C CA . ILE B 1 2 ? 25.859 -26.5 -16.203 1 29.94 2 ILE B CA 1
ATOM 1818 C C . ILE B 1 2 ? 26.125 -25.422 -15.141 1 29.94 2 ILE B C 1
ATOM 1820 O O . ILE B 1 2 ? 26.453 -25.734 -13.992 1 29.94 2 ILE B O 1
ATOM 1824 N N . ASP B 1 3 ? 26.781 -24.391 -15.469 1 31.66 3 ASP B N 1
ATOM 1825 C CA . ASP B 1 3 ? 27.078 -23.25 -14.602 1 31.66 3 ASP B CA 1
ATOM 1826 C C . ASP B 1 3 ? 26.047 -23.125 -13.492 1 31.66 3 ASP B C 1
ATOM 1828 O O . ASP B 1 3 ? 24.859 -23.406 -13.703 1 31.66 3 ASP B O 1
ATOM 1832 N N . SER B 1 4 ? 26.453 -23.406 -12.289 1 34.09 4 SER B N 1
ATOM 1833 C CA . SER B 1 4 ? 25.75 -23.203 -11.023 1 34.09 4 SER B CA 1
ATOM 1834 C C . SER B 1 4 ? 24.688 -22.109 -11.141 1 34.09 4 SER B C 1
ATOM 1836 O O . SER B 1 4 ? 24.969 -21.031 -11.656 1 34.09 4 SER B O 1
ATOM 1838 N N . ALA B 1 5 ? 23.453 -22.5 -11.391 1 36.5 5 ALA B N 1
ATOM 1839 C CA . ALA B 1 5 ? 22.297 -21.625 -11.32 1 36.5 5 ALA B CA 1
ATOM 1840 C C . ALA B 1 5 ? 22.531 -20.484 -10.336 1 36.5 5 ALA B C 1
ATOM 1842 O O . ALA B 1 5 ? 22.625 -20.703 -9.125 1 36.5 5 ALA B O 1
ATOM 1843 N N . GLN B 1 6 ? 23.547 -19.688 -10.555 1 40.19 6 GLN B N 1
ATOM 1844 C CA . GLN B 1 6 ? 23.641 -18.516 -9.68 1 40.19 6 GLN B CA 1
ATOM 1845 C C . GLN B 1 6 ? 22.281 -18.141 -9.102 1 40.19 6 GLN B C 1
ATOM 1847 O O . GLN B 1 6 ? 21.281 -18.156 -9.805 1 40.19 6 GLN B O 1
ATOM 1852 N N . PRO B 1 7 ? 22.109 -18.375 -7.867 1 46.94 7 PRO B N 1
ATOM 1853 C CA . PRO B 1 7 ? 20.797 -18.016 -7.324 1 46.94 7 PRO B CA 1
ATOM 1854 C C . PRO B 1 7 ? 20.25 -16.734 -7.93 1 46.94 7 PRO B C 1
ATOM 1856 O O . PRO B 1 7 ? 20.969 -15.727 -8.023 1 46.94 7 PRO B O 1
ATOM 1859 N N . PRO B 1 8 ? 19.328 -16.875 -8.914 1 51.25 8 PRO B N 1
ATOM 1860 C CA . PRO B 1 8 ? 18.844 -15.695 -9.641 1 51.25 8 PRO B CA 1
ATOM 1861 C C . PRO B 1 8 ? 18.734 -14.453 -8.75 1 51.25 8 PRO B C 1
ATOM 1863 O O . PRO B 1 8 ? 18.641 -13.336 -9.258 1 51.25 8 PRO B O 1
ATOM 1866 N N . PHE B 1 9 ? 18.578 -14.695 -7.438 1 58.75 9 PHE B N 1
ATOM 1867 C CA . PHE B 1 9 ? 18.391 -13.438 -6.719 1 58.75 9 PHE B CA 1
ATOM 1868 C C . PHE B 1 9 ? 19.625 -13.125 -5.871 1 58.75 9 PHE B C 1
ATOM 1870 O O . PHE B 1 9 ? 20.141 -13.992 -5.172 1 58.75 9 PHE B O 1
ATOM 1877 N N . LEU B 1 10 ? 20.422 -12.266 -6.188 1 62.59 10 LEU B N 1
ATOM 1878 C CA . LEU B 1 10 ? 21.594 -11.719 -5.496 1 62.59 10 LEU B CA 1
ATOM 1879 C C . LEU B 1 10 ? 21.25 -11.398 -4.043 1 62.59 10 LEU B C 1
ATOM 1881 O O . LEU B 1 10 ? 20.109 -11.125 -3.713 1 62.59 10 LEU B O 1
ATOM 1885 N N . PRO B 1 11 ? 22.219 -11.547 -3.203 1 77.94 11 PRO B N 1
ATOM 1886 C CA . PRO B 1 11 ? 22.031 -11.188 -1.796 1 77.94 11 PRO B CA 1
ATOM 1887 C C . PRO B 1 11 ? 21.5 -9.766 -1.619 1 77.94 11 PRO B C 1
ATOM 1889 O O . PRO B 1 11 ? 21.844 -8.875 -2.4 1 77.94 11 PRO B O 1
ATOM 1892 N N . ILE B 1 12 ? 20.625 -9.609 -0.773 1 82.75 12 ILE B N 1
ATOM 1893 C CA . ILE B 1 12 ? 20.031 -8.32 -0.44 1 82.75 12 ILE B CA 1
ATOM 1894 C C . ILE B 1 12 ? 21.078 -7.438 0.245 1 82.75 12 ILE B C 1
ATOM 1896 O O . ILE B 1 12 ? 21.766 -7.883 1.167 1 82.75 12 ILE B O 1
ATOM 1900 N N . ASN B 1 13 ? 21.391 -6.359 -0.278 1 86.5 13 ASN B N 1
ATOM 1901 C CA . ASN B 1 13 ? 22.312 -5.41 0.343 1 86.5 13 ASN B CA 1
ATOM 1902 C C . ASN B 1 13 ? 21.578 -4.461 1.287 1 86.5 13 ASN B C 1
ATOM 1904 O O . ASN B 1 13 ? 20.375 -4.621 1.527 1 86.5 13 ASN B O 1
ATOM 1908 N N . ASP B 1 14 ? 22.266 -3.508 1.865 1 84.88 14 ASP B N 1
ATOM 1909 C CA . ASP B 1 14 ? 21.703 -2.623 2.885 1 84.88 14 ASP B CA 1
ATOM 1910 C C . ASP B 1 14 ? 20.594 -1.742 2.305 1 84.88 14 ASP B C 1
ATOM 1912 O O . ASP B 1 14 ? 19.594 -1.494 2.963 1 84.88 14 ASP B O 1
ATOM 1916 N N . THR B 1 15 ? 20.812 -1.326 1.158 1 85.25 15 THR B N 1
ATOM 1917 C CA . THR B 1 15 ? 19.812 -0.492 0.492 1 85.25 15 THR B CA 1
ATOM 1918 C C . THR B 1 15 ? 18.531 -1.281 0.232 1 85.25 15 THR B C 1
ATOM 1920 O O . THR B 1 15 ? 17.438 -0.784 0.472 1 85.25 15 THR B O 1
ATOM 1923 N N . ASP B 1 16 ? 18.734 -2.484 -0.207 1 88.5 16 ASP B N 1
ATOM 1924 C CA . ASP B 1 16 ? 17.594 -3.363 -0.44 1 88.5 16 ASP B CA 1
ATOM 1925 C C . ASP B 1 16 ? 16.812 -3.604 0.85 1 88.5 16 ASP B C 1
ATOM 1927 O O . ASP B 1 16 ? 15.578 -3.58 0.85 1 88.5 16 ASP B O 1
ATOM 1931 N N . GLN B 1 17 ? 17.578 -3.762 1.872 1 88.81 17 GLN B N 1
ATOM 1932 C CA . GLN B 1 17 ? 16.953 -4.012 3.17 1 88.81 17 GLN B CA 1
ATOM 1933 C C . GLN B 1 17 ? 16.141 -2.811 3.631 1 88.81 17 GLN B C 1
ATOM 1935 O O . GLN B 1 17 ? 15.055 -2.969 4.203 1 88.81 17 GLN B O 1
ATOM 1940 N N . ALA B 1 18 ? 16.641 -1.669 3.424 1 86.44 18 ALA B N 1
ATOM 1941 C CA . ALA B 1 18 ? 15.938 -0.448 3.803 1 86.44 18 ALA B CA 1
ATOM 1942 C C . ALA B 1 18 ? 14.633 -0.311 3.031 1 86.44 18 ALA B C 1
ATOM 1944 O O . ALA B 1 18 ? 13.617 0.108 3.59 1 86.44 18 ALA B O 1
ATOM 1945 N N . ILE B 1 19 ? 14.695 -0.667 1.794 1 88.38 19 ILE B N 1
ATOM 1946 C CA . ILE B 1 19 ? 13.492 -0.619 0.966 1 88.38 19 ILE B CA 1
ATOM 1947 C C . ILE B 1 19 ? 12.453 -1.592 1.512 1 88.38 19 ILE B C 1
ATOM 1949 O O . ILE B 1 19 ? 11.289 -1.228 1.692 1 88.38 19 ILE B O 1
ATOM 1953 N N . LEU B 1 20 ? 12.883 -2.746 1.82 1 91.44 20 LEU B N 1
ATOM 1954 C CA . LEU B 1 20 ? 11.969 -3.756 2.344 1 91.44 20 LEU B CA 1
ATOM 1955 C C . LEU B 1 20 ? 11.391 -3.32 3.686 1 91.44 20 LEU B C 1
ATOM 1957 O O . LEU B 1 20 ? 10.211 -3.547 3.959 1 91.44 20 LEU B O 1
ATOM 1961 N N . GLN B 1 21 ? 12.219 -2.713 4.504 1 90 21 GLN B N 1
ATOM 1962 C CA . GLN B 1 21 ? 11.758 -2.234 5.801 1 90 21 GLN B CA 1
ATOM 1963 C C . GLN B 1 21 ? 10.641 -1.202 5.641 1 90 21 GLN B C 1
ATOM 1965 O O . GLN B 1 21 ? 9.695 -1.169 6.434 1 90 21 GLN B O 1
ATOM 1970 N N . SER B 1 22 ? 10.797 -0.381 4.672 1 90.19 22 SER B N 1
ATOM 1971 C CA . SER B 1 22 ? 9.75 0.589 4.383 1 90.19 22 SER B CA 1
ATOM 1972 C C . SER B 1 22 ? 8.422 -0.103 4.086 1 90.19 22 SER B C 1
ATOM 1974 O O . SER B 1 22 ? 7.367 0.347 4.535 1 90.19 22 SER B O 1
ATOM 1976 N N . TYR B 1 23 ? 8.469 -1.196 3.42 1 94.56 23 TYR B N 1
ATOM 1977 C CA . TYR B 1 23 ? 7.258 -1.927 3.074 1 94.56 23 TYR B CA 1
ATOM 1978 C C . TYR B 1 23 ? 6.695 -2.658 4.285 1 94.56 23 TYR B C 1
ATOM 1980 O O . TYR B 1 23 ? 5.5 -2.961 4.34 1 94.56 23 TYR B O 1
ATOM 1988 N N . PHE B 1 24 ? 7.586 -2.971 5.293 1 95.25 24 PHE B N 1
ATOM 1989 C CA . PHE B 1 24 ? 7.07 -3.518 6.539 1 95.25 24 PHE B CA 1
ATOM 1990 C C . PHE B 1 24 ? 6.152 -2.52 7.234 1 95.25 24 PHE B C 1
ATOM 1992 O O . PHE B 1 24 ? 5.062 -2.879 7.684 1 95.25 24 PHE B O 1
ATOM 1999 N N . HIS B 1 25 ? 6.578 -1.308 7.262 1 93.19 25 HIS B N 1
ATOM 2000 C CA . HIS B 1 25 ? 5.77 -0.257 7.867 1 93.19 25 HIS B CA 1
ATOM 2001 C C . HIS B 1 25 ? 4.477 -0.035 7.09 1 93.19 25 HIS B C 1
ATOM 2003 O O . HIS B 1 25 ? 3.414 0.153 7.684 1 93.19 25 HIS B O 1
ATOM 2009 N N . LEU B 1 26 ? 4.633 -0.069 5.785 1 96.44 26 LEU B N 1
ATOM 2010 C CA . LEU B 1 26 ? 3.445 0.077 4.949 1 96.44 26 LEU B CA 1
ATOM 2011 C C . LEU B 1 26 ? 2.451 -1.049 5.215 1 96.44 26 LEU B C 1
ATOM 2013 O O . LEU B 1 26 ? 1.24 -0.817 5.258 1 96.44 26 LEU B O 1
ATOM 2017 N N . ALA B 1 27 ? 2.979 -2.232 5.363 1 97.88 27 ALA B N 1
ATOM 2018 C CA . ALA B 1 27 ? 2.113 -3.373 5.66 1 97.88 27 ALA B CA 1
ATOM 2019 C C . ALA B 1 27 ? 1.286 -3.121 6.914 1 97.88 27 ALA B C 1
ATOM 2021 O O . ALA B 1 27 ? 0.08 -3.377 6.934 1 97.88 27 ALA B O 1
ATOM 2022 N N . ASP B 1 28 ? 1.931 -2.617 7.941 1 96.69 28 ASP B N 1
ATOM 2023 C CA . ASP B 1 28 ? 1.231 -2.297 9.18 1 96.69 28 ASP B CA 1
ATOM 2024 C C . ASP B 1 28 ? 0.132 -1.265 8.945 1 96.69 28 ASP B C 1
ATOM 2026 O O . ASP B 1 28 ? -0.983 -1.409 9.445 1 96.69 28 ASP B O 1
ATOM 2030 N N . SER B 1 29 ? 0.444 -0.303 8.18 1 96.94 29 SER B N 1
ATOM 2031 C CA . SER B 1 29 ? -0.499 0.779 7.918 1 96.94 29 SER B CA 1
ATOM 2032 C C . SER B 1 29 ? -1.713 0.28 7.141 1 96.94 29 SER B C 1
ATOM 2034 O O . SER B 1 29 ? -2.85 0.626 7.469 1 96.94 29 SER B O 1
ATOM 2036 N N . VAL B 1 30 ? -1.462 -0.514 6.133 1 98.12 30 VAL B N 1
ATOM 2037 C CA . VAL B 1 30 ? -2.537 -1.031 5.293 1 98.12 30 VAL B CA 1
ATOM 2038 C C . VAL B 1 30 ? -3.449 -1.937 6.121 1 98.12 30 VAL B C 1
ATOM 2040 O O . VAL B 1 30 ? -4.676 -1.843 6.027 1 98.12 30 VAL B O 1
ATOM 2043 N N . ALA B 1 31 ? -2.826 -2.74 6.91 1 97.5 31 ALA B N 1
ATOM 2044 C CA . ALA B 1 31 ? -3.615 -3.613 7.773 1 97.5 31 ALA B CA 1
ATOM 2045 C C . ALA B 1 31 ? -4.453 -2.801 8.758 1 97.5 31 ALA B C 1
ATOM 2047 O O . ALA B 1 31 ? -5.586 -3.168 9.07 1 97.5 31 ALA B O 1
ATOM 2048 N N . HIS B 1 32 ? -3.863 -1.744 9.281 1 96.25 32 HIS B N 1
ATOM 2049 C CA . HIS B 1 32 ? -4.602 -0.879 10.195 1 96.25 32 HIS B CA 1
ATOM 2050 C C . HIS B 1 32 ? -5.766 -0.193 9.484 1 96.25 32 HIS B C 1
ATOM 2052 O O . HIS B 1 32 ? -6.844 -0.034 10.055 1 96.25 32 HIS B O 1
ATOM 2058 N N . LEU B 1 33 ? -5.582 0.166 8.273 1 97.5 33 LEU B N 1
ATOM 2059 C CA . LEU B 1 33 ? -6.59 0.855 7.473 1 97.5 33 LEU B CA 1
ATOM 2060 C C . LEU B 1 33 ? -7.773 -0.063 7.18 1 97.5 33 LEU B C 1
ATOM 2062 O O . LEU B 1 33 ? -8.93 0.327 7.363 1 97.5 33 LEU B O 1
ATOM 2066 N N . LEU B 1 34 ? -7.484 -1.256 6.695 1 97.5 34 LEU B N 1
ATOM 2067 C CA . LEU B 1 34 ? -8.523 -2.119 6.141 1 97.5 34 LEU B CA 1
ATOM 2068 C C . LEU B 1 34 ? -9.062 -3.066 7.203 1 97.5 34 LEU B C 1
ATOM 2070 O O . LEU B 1 34 ? -10.211 -3.51 7.117 1 97.5 34 LEU B O 1
ATOM 2074 N N . GLY B 1 35 ? -8.195 -3.428 8.195 1 96.44 35 GLY B N 1
ATOM 2075 C CA . GLY B 1 35 ? -8.664 -4.266 9.281 1 96.44 35 GLY B CA 1
ATOM 2076 C C . GLY B 1 35 ? -8.367 -5.738 9.078 1 96.44 35 GLY B C 1
ATOM 2077 O O . GLY B 1 35 ? -7.535 -6.098 8.242 1 96.44 35 GLY B O 1
ATOM 2078 N N . GLU B 1 36 ? -9.094 -6.555 9.82 1 96.94 36 GLU B N 1
ATOM 2079 C CA . GLU B 1 36 ? -8.758 -7.961 10 1 96.94 36 GLU B CA 1
ATOM 2080 C C . GLU B 1 36 ? -9.062 -8.773 8.742 1 96.94 36 GLU B C 1
ATOM 2082 O O . GLU B 1 36 ? -8.484 -9.836 8.523 1 96.94 36 GLU B O 1
ATOM 2087 N N . TYR B 1 37 ? -9.945 -8.352 7.941 1 97.25 37 TYR B N 1
ATOM 2088 C CA . TYR B 1 37 ? -10.289 -9.133 6.758 1 97.25 37 TYR B CA 1
ATOM 2089 C C . TYR B 1 37 ? -9.211 -9 5.688 1 97.25 37 TYR B C 1
ATOM 2091 O O . TYR B 1 37 ? -9.289 -9.648 4.641 1 97.25 37 TYR B O 1
ATOM 2099 N N . CYS B 1 38 ? -8.25 -8.203 5.902 1 98.25 38 CYS B N 1
ATOM 2100 C CA . CYS B 1 38 ? -7.148 -7.957 4.973 1 98.25 38 CYS B CA 1
ATOM 2101 C C . CYS B 1 38 ? -5.871 -8.641 5.449 1 98.25 38 CYS B C 1
ATOM 2103 O O . CYS B 1 38 ? -5.398 -8.375 6.555 1 98.25 38 CYS B O 1
ATOM 2105 N N . GLU B 1 39 ? -5.324 -9.492 4.652 1 98.56 39 GLU B N 1
ATOM 2106 C CA . GLU B 1 39 ? -3.998 -10.07 4.855 1 98.56 39 GLU B CA 1
ATOM 2107 C C . GLU B 1 39 ? -2.943 -9.328 4.039 1 98.56 39 GLU B C 1
ATOM 2109 O O . GLU B 1 39 ? -3.146 -9.062 2.854 1 98.56 39 GLU B O 1
ATOM 2114 N N . VAL B 1 40 ? -1.872 -8.953 4.699 1 98.69 40 VAL B N 1
ATOM 2115 C CA . VAL B 1 40 ? -0.765 -8.297 4.012 1 98.69 40 VAL B CA 1
ATOM 2116 C C . VAL B 1 40 ? 0.505 -9.125 4.164 1 98.69 40 VAL B C 1
ATOM 2118 O O . VAL B 1 40 ? 0.839 -9.57 5.266 1 98.69 40 VAL B O 1
ATOM 2121 N N . VAL B 1 41 ? 1.201 -9.359 3.07 1 98.5 41 VAL B N 1
ATOM 2122 C CA . VAL B 1 41 ? 2.381 -10.211 3.068 1 98.5 41 VAL B CA 1
ATOM 2123 C C . VAL B 1 41 ? 3.539 -9.5 2.375 1 98.5 41 VAL B C 1
ATOM 2125 O O . VAL B 1 41 ? 3.354 -8.867 1.332 1 98.5 41 VAL B O 1
ATOM 2128 N N . VAL B 1 42 ? 4.703 -9.562 2.965 1 98 42 VAL B N 1
ATOM 2129 C CA . VAL B 1 42 ? 5.93 -9.094 2.322 1 98 42 VAL B CA 1
ATOM 2130 C C . VAL B 1 42 ? 6.879 -10.273 2.107 1 98 42 VAL B C 1
ATOM 2132 O O . VAL B 1 42 ? 7.215 -10.984 3.055 1 98 42 VAL B O 1
ATOM 2135 N N . HIS B 1 43 ? 7.23 -10.5 0.876 1 97.25 43 HIS B N 1
ATOM 2136 C CA . HIS B 1 43 ? 8.234 -11.492 0.526 1 97.25 43 HIS B CA 1
ATOM 2137 C C . HIS B 1 43 ? 9.602 -10.844 0.314 1 97.25 43 HIS B C 1
ATOM 2139 O O . HIS B 1 43 ? 9.695 -9.773 -0.283 1 97.25 43 HIS B O 1
ATOM 2145 N N . GLN B 1 44 ? 10.633 -11.469 0.765 1 95.44 44 GLN B N 1
ATOM 2146 C CA . GLN B 1 44 ? 12.008 -11.18 0.358 1 95.44 44 GLN B CA 1
ATOM 2147 C C . GLN B 1 44 ? 12.523 -12.242 -0.608 1 95.44 44 GLN B C 1
ATOM 2149 O O . GLN B 1 44 ? 12.461 -13.438 -0.318 1 95.44 44 GLN B O 1
ATOM 2154 N N . LEU B 1 45 ? 13.047 -11.812 -1.791 1 92.44 45 LEU B N 1
ATOM 2155 C CA . LEU B 1 45 ? 13.32 -12.75 -2.873 1 92.44 45 LEU B CA 1
ATOM 2156 C C . LEU B 1 45 ? 14.781 -13.195 -2.848 1 92.44 45 LEU B C 1
ATOM 2158 O O . LEU B 1 45 ? 15.375 -13.438 -3.898 1 92.44 45 LEU B O 1
ATOM 2162 N N . GLU B 1 46 ? 15.461 -13.398 -1.842 1 84.94 46 GLU B N 1
ATOM 2163 C CA . GLU B 1 46 ? 16.75 -14.078 -1.767 1 84.94 46 GLU B CA 1
ATOM 2164 C C . GLU B 1 46 ? 16.594 -15.586 -1.941 1 84.94 46 GLU B C 1
ATOM 2166 O O . GLU B 1 46 ? 17.531 -16.266 -2.348 1 84.94 46 GLU B O 1
ATOM 2171 N N . GLY B 1 47 ? 15.422 -16.094 -1.797 1 83.69 47 GLY B N 1
ATOM 2172 C CA . GLY B 1 47 ? 14.961 -17.469 -1.978 1 83.69 47 GLY B CA 1
ATOM 2173 C C . GLY B 1 47 ? 13.453 -17.578 -1.983 1 83.69 47 GLY B C 1
ATOM 2174 O O . GLY B 1 47 ? 12.75 -16.766 -1.374 1 83.69 47 GLY B O 1
ATOM 2175 N N . PHE B 1 48 ? 13 -18.656 -2.607 1 88.44 48 PHE B N 1
ATOM 2176 C CA . PHE B 1 48 ? 11.555 -18.766 -2.785 1 88.44 48 PHE B CA 1
ATOM 2177 C C . PHE B 1 48 ? 10.945 -19.656 -1.716 1 88.44 48 PHE B C 1
ATOM 2179 O O . PHE B 1 48 ? 9.734 -19.609 -1.481 1 88.44 48 PHE B O 1
ATOM 2186 N N . ASN B 1 49 ? 11.781 -20.422 -1.073 1 88.81 49 ASN B N 1
ATOM 2187 C CA . ASN B 1 49 ? 11.297 -21.438 -0.152 1 88.81 49 ASN B CA 1
ATOM 2188 C C . ASN B 1 49 ? 10.914 -20.844 1.197 1 88.81 49 ASN B C 1
ATOM 2190 O O . ASN B 1 49 ? 10.117 -21.422 1.936 1 88.81 49 ASN B O 1
ATOM 2194 N N . SER B 1 50 ? 11.5 -19.797 1.56 1 91.06 50 SER B N 1
ATOM 2195 C CA . SER B 1 50 ? 11.203 -19.062 2.791 1 91.06 50 SER B CA 1
ATOM 2196 C C . SER B 1 50 ? 11.18 -17.562 2.551 1 91.06 50 SER B C 1
ATOM 2198 O O . SER B 1 50 ? 11.914 -16.812 3.199 1 91.06 50 SER B O 1
ATOM 2200 N N . SER B 1 51 ? 10.227 -17.25 1.72 1 94.06 51 SER B N 1
ATOM 2201 C CA . SER B 1 51 ? 10.289 -15.883 1.199 1 94.06 51 SER B CA 1
ATOM 2202 C C . SER B 1 51 ? 9.453 -14.93 2.043 1 94.06 51 SER B C 1
ATOM 2204 O O . SER B 1 51 ? 9.703 -13.719 2.053 1 94.06 51 SER B O 1
ATOM 2206 N N . VAL B 1 52 ? 8.406 -15.43 2.775 1 96.88 52 VAL B N 1
ATOM 2207 C CA . VAL B 1 52 ? 7.582 -14.539 3.58 1 96.88 52 VAL B CA 1
ATOM 2208 C C . VAL B 1 52 ? 8.383 -14.023 4.773 1 96.88 52 VAL B C 1
ATOM 2210 O O . VAL B 1 52 ? 8.828 -14.812 5.613 1 96.88 52 VAL B O 1
ATOM 2213 N N . VAL B 1 53 ? 8.57 -12.758 4.891 1 97.06 53 VAL B N 1
ATOM 2214 C CA . VAL B 1 53 ? 9.375 -12.195 5.969 1 97.06 53 VAL B CA 1
ATOM 2215 C C . VAL B 1 53 ? 8.5 -11.352 6.887 1 97.06 53 VAL B C 1
ATOM 2217 O O . VAL B 1 53 ? 8.891 -11.023 8.008 1 97.06 53 VAL B O 1
ATOM 2220 N N . LYS B 1 54 ? 7.34 -10.977 6.438 1 97.75 54 LYS B N 1
ATOM 2221 C CA . LYS B 1 54 ? 6.316 -10.328 7.246 1 97.75 54 LYS B CA 1
ATOM 2222 C C . LYS B 1 54 ? 4.914 -10.703 6.777 1 97.75 54 LYS B C 1
ATOM 2224 O O . LYS B 1 54 ? 4.66 -10.781 5.574 1 97.75 54 LYS B O 1
ATOM 2229 N N . ILE B 1 55 ? 4.062 -10.945 7.699 1 98.38 55 ILE B N 1
ATOM 2230 C CA . ILE B 1 55 ? 2.684 -11.281 7.359 1 98.38 55 ILE B CA 1
ATOM 2231 C C . ILE B 1 55 ? 1.752 -10.82 8.477 1 98.38 55 ILE B C 1
ATOM 2233 O O . ILE B 1 55 ? 2.047 -11.023 9.656 1 98.38 55 ILE B O 1
ATOM 2237 N N . ILE B 1 56 ? 0.786 -10.117 8.18 1 98.31 56 ILE B N 1
ATOM 2238 C CA . ILE B 1 56 ? -0.29 -9.719 9.078 1 98.31 56 ILE B CA 1
ATOM 2239 C C . ILE B 1 56 ? -1.582 -10.438 8.695 1 98.31 56 ILE B C 1
ATOM 2241 O O . ILE B 1 56 ? -1.927 -10.516 7.512 1 98.31 56 ILE B O 1
ATOM 2245 N N . ASN B 1 57 ? -2.301 -11.008 9.688 1 97.69 57 ASN B N 1
ATOM 2246 C CA . ASN B 1 57 ? -3.543 -11.75 9.492 1 97.69 57 ASN B CA 1
ATOM 2247 C C . ASN B 1 57 ? -3.334 -12.977 8.617 1 97.69 57 ASN B C 1
ATOM 2249 O O . ASN B 1 57 ? -4.148 -13.266 7.738 1 97.69 57 ASN B O 1
ATOM 2253 N N . GLY B 1 58 ? -2.289 -13.664 8.828 1 97.06 58 GLY B N 1
ATOM 2254 C CA . GLY B 1 58 ? -1.911 -14.828 8.039 1 97.06 58 GLY B CA 1
ATOM 2255 C C . GLY B 1 58 ? -2.908 -15.969 8.148 1 97.06 58 GLY B C 1
ATOM 2256 O O . GLY B 1 58 ? -2.877 -16.906 7.34 1 97.06 58 GLY B O 1
ATOM 2257 N N . PHE B 1 59 ? -3.84 -15.906 9.086 1 94.94 59 PHE B N 1
ATOM 2258 C CA . PHE B 1 59 ? -4.801 -16.969 9.328 1 94.94 59 PHE B CA 1
ATOM 2259 C C . PHE B 1 59 ? -5.754 -17.109 8.148 1 94.94 59 PHE B C 1
ATOM 2261 O O . PHE B 1 59 ? -6.418 -18.141 8 1 94.94 59 PHE B O 1
ATOM 2268 N N . HIS B 1 60 ? -5.816 -16.188 7.289 1 95.38 60 HIS B N 1
ATOM 2269 C CA . HIS B 1 60 ? -6.688 -16.297 6.125 1 95.38 60 HIS B CA 1
ATOM 2270 C C . HIS B 1 60 ? -6.176 -17.344 5.141 1 95.38 60 HIS B C 1
ATOM 2272 O O . HIS B 1 60 ? -6.965 -18.078 4.543 1 95.38 60 HIS B O 1
ATOM 2278 N N . THR B 1 61 ? -4.906 -17.406 4.949 1 94.06 61 THR B N 1
ATOM 2279 C CA . THR B 1 61 ? -4.312 -18.328 3.998 1 94.06 61 THR B CA 1
ATOM 2280 C C . THR B 1 61 ? -3.574 -19.453 4.727 1 94.06 61 THR B C 1
ATOM 2282 O O . THR B 1 61 ? -3.133 -20.422 4.105 1 94.06 61 THR B O 1
ATOM 2285 N N . GLY B 1 62 ? -3.396 -19.266 6.035 1 94.12 62 GLY B N 1
ATOM 2286 C CA . GLY B 1 62 ? -2.668 -20.234 6.824 1 94.12 62 GLY B CA 1
ATOM 2287 C C . GLY B 1 62 ? -1.162 -20.078 6.73 1 94.12 62 GLY B C 1
ATOM 2288 O O . GLY B 1 62 ? -0.41 -20.938 7.203 1 94.12 62 GLY B O 1
ATOM 2289 N N . ARG B 1 63 ? -0.71 -19.062 6.129 1 94.5 63 ARG B N 1
ATOM 2290 C CA . ARG B 1 63 ? 0.719 -18.844 5.945 1 94.5 63 ARG B CA 1
ATOM 2291 C C . ARG B 1 63 ? 1.314 -18.094 7.137 1 94.5 63 ARG B C 1
ATOM 2293 O O . ARG B 1 63 ? 0.582 -17.531 7.949 1 94.5 63 ARG B O 1
ATOM 2300 N N . SER B 1 64 ? 2.639 -18.188 7.309 1 96.56 64 SER B N 1
ATOM 2301 C CA . SER B 1 64 ? 3.42 -17.531 8.352 1 96.56 64 SER B CA 1
ATOM 2302 C C . SER B 1 64 ? 4.781 -17.078 7.82 1 96.56 64 SER B C 1
ATOM 2304 O O . SER B 1 64 ? 5.145 -17.391 6.688 1 96.56 64 SER B O 1
ATOM 2306 N N . VAL B 1 65 ? 5.461 -16.266 8.633 1 97.12 65 VAL B N 1
ATOM 2307 C CA . VAL B 1 65 ? 6.84 -15.945 8.273 1 97.12 65 VAL B CA 1
ATOM 2308 C C . VAL B 1 65 ? 7.617 -17.234 8 1 97.12 65 VAL B C 1
ATOM 2310 O O . VAL B 1 65 ? 7.52 -18.203 8.758 1 97.12 65 VAL B O 1
ATOM 2313 N N . GLY B 1 66 ? 8.297 -17.266 6.887 1 94.81 66 GLY B N 1
ATOM 2314 C CA . GLY B 1 66 ? 9.023 -18.453 6.484 1 94.81 66 GLY B CA 1
ATOM 2315 C C . GLY B 1 66 ? 8.289 -19.281 5.441 1 94.81 66 GLY B C 1
ATOM 2316 O O . GLY B 1 66 ? 8.867 -20.188 4.852 1 94.81 66 GLY B O 1
ATOM 2317 N N . SER B 1 67 ? 6.996 -19.016 5.23 1 94.69 67 SER B N 1
ATOM 2318 C CA . SER B 1 67 ? 6.266 -19.688 4.164 1 94.69 67 SER B CA 1
ATOM 2319 C C . SER B 1 67 ? 6.863 -19.375 2.799 1 94.69 67 SER B C 1
ATOM 2321 O O . SER B 1 67 ? 7.5 -18.344 2.615 1 94.69 67 SER B O 1
ATOM 2323 N N . PRO B 1 68 ? 6.672 -20.25 1.837 1 94.12 68 PRO B N 1
ATOM 2324 C CA . PRO B 1 68 ? 7.227 -20.047 0.497 1 94.12 68 PRO B CA 1
ATOM 2325 C C . PRO B 1 68 ? 6.398 -19.078 -0.34 1 94.12 68 PRO B C 1
ATOM 2327 O O . PRO B 1 68 ? 5.316 -18.656 0.08 1 94.12 68 PRO B O 1
ATOM 2330 N N . ILE B 1 69 ? 6.953 -18.766 -1.479 1 94.19 69 ILE B N 1
ATOM 2331 C CA . ILE B 1 69 ? 6.219 -18.031 -2.5 1 94.19 69 ILE B CA 1
ATOM 2332 C C . ILE B 1 69 ? 5.098 -18.891 -3.062 1 94.19 69 ILE B C 1
ATOM 2334 O O . ILE B 1 69 ? 5.129 -20.125 -2.924 1 94.19 69 ILE B O 1
ATOM 2338 N N . THR B 1 70 ? 4.09 -18.297 -3.604 1 94.06 70 THR B N 1
ATOM 2339 C CA . THR B 1 70 ? 3.016 -19.047 -4.246 1 94.06 70 THR B CA 1
ATOM 2340 C C . THR B 1 70 ? 3.33 -19.281 -5.723 1 94.06 70 THR B C 1
ATOM 2342 O O . THR B 1 70 ? 4.23 -18.641 -6.277 1 94.06 70 THR B O 1
ATOM 2345 N N . ASP B 1 71 ? 2.621 -20.203 -6.32 1 93.12 71 ASP B N 1
ATOM 2346 C CA . ASP B 1 71 ? 2.74 -20.469 -7.75 1 93.12 71 ASP B CA 1
ATOM 2347 C C . ASP B 1 71 ? 2.426 -19.219 -8.562 1 93.12 71 ASP B C 1
ATOM 2349 O O . ASP B 1 71 ? 3.133 -18.891 -9.523 1 93.12 71 ASP B O 1
ATOM 2353 N N . LYS B 1 72 ? 1.366 -18.5 -8.164 1 92.5 72 LYS B N 1
ATOM 2354 C CA . LYS B 1 72 ? 0.974 -17.266 -8.852 1 92.5 72 LYS B CA 1
ATOM 2355 C C . LYS B 1 72 ? 2.088 -16.234 -8.805 1 92.5 72 LYS B C 1
ATOM 2357 O O . LYS B 1 72 ? 2.434 -15.633 -9.828 1 92.5 72 LYS B O 1
ATOM 2362 N N . ALA B 1 73 ? 2.602 -16.016 -7.656 1 93.38 73 ALA B N 1
ATOM 2363 C CA . ALA B 1 73 ? 3.682 -15.039 -7.484 1 93.38 73 ALA B CA 1
ATOM 2364 C C . ALA B 1 73 ? 4.91 -15.445 -8.289 1 93.38 73 ALA B C 1
ATOM 2366 O O . ALA B 1 73 ? 5.566 -14.594 -8.898 1 93.38 73 ALA B O 1
ATOM 2367 N N . LEU B 1 74 ? 5.25 -16.703 -8.266 1 92.94 74 LEU B N 1
ATOM 2368 C CA . LEU B 1 74 ? 6.383 -17.219 -9.023 1 92.94 74 LEU B CA 1
ATOM 2369 C C . LEU B 1 74 ? 6.203 -16.953 -10.516 1 92.94 74 LEU B C 1
ATOM 2371 O O . LEU B 1 74 ? 7.117 -16.453 -11.172 1 92.94 74 LEU B O 1
ATOM 2375 N N . LYS B 1 75 ? 5.035 -17.281 -11 1 91.31 75 LYS B N 1
ATOM 2376 C CA . LYS B 1 75 ? 4.719 -17.031 -12.406 1 91.31 75 LYS B CA 1
ATOM 2377 C C . LYS B 1 75 ? 4.82 -15.555 -12.75 1 91.31 75 LYS B C 1
ATOM 2379 O O . LYS B 1 75 ? 5.348 -15.188 -13.805 1 91.31 75 LYS B O 1
ATOM 2384 N N . MET B 1 76 ? 4.34 -14.742 -11.891 1 90.81 76 MET B N 1
ATOM 2385 C CA . MET B 1 76 ? 4.395 -13.297 -12.094 1 90.81 76 MET B CA 1
ATOM 2386 C C . MET B 1 76 ? 5.836 -12.812 -12.188 1 90.81 76 MET B C 1
ATOM 2388 O O . MET B 1 76 ? 6.172 -12.008 -13.055 1 90.81 76 MET B O 1
ATOM 2392 N N . LEU B 1 77 ? 6.676 -13.289 -11.312 1 90.69 77 LEU B N 1
ATOM 2393 C CA . LEU B 1 77 ? 8.078 -12.891 -11.289 1 90.69 77 LEU B CA 1
ATOM 2394 C C . LEU B 1 77 ? 8.781 -13.305 -12.586 1 90.69 77 LEU B C 1
ATOM 2396 O O . LEU B 1 77 ? 9.648 -12.578 -13.078 1 90.69 77 LEU B O 1
ATOM 2400 N N . ARG B 1 78 ? 8.344 -14.414 -13.078 1 87.88 78 ARG B N 1
ATOM 2401 C CA . ARG B 1 78 ? 8.953 -14.938 -14.297 1 87.88 78 ARG B CA 1
ATOM 2402 C C . ARG B 1 78 ? 8.547 -14.109 -15.516 1 87.88 78 ARG B C 1
ATOM 2404 O O . ARG B 1 78 ? 9.344 -13.922 -16.438 1 87.88 78 ARG B O 1
ATOM 2411 N N . ASN B 1 79 ? 7.371 -13.531 -15.414 1 87.56 79 ASN B N 1
ATOM 2412 C CA . ASN B 1 79 ? 6.801 -12.961 -16.641 1 87.56 79 ASN B CA 1
ATOM 2413 C C . ASN B 1 79 ? 6.621 -11.445 -16.516 1 87.56 79 ASN B C 1
ATOM 2415 O O . ASN B 1 79 ? 6.102 -10.805 -17.422 1 87.56 79 ASN B O 1
ATOM 2419 N N . TYR B 1 80 ? 7.059 -10.805 -15.43 1 87.19 80 TYR B N 1
ATOM 2420 C CA . TYR B 1 80 ? 6.707 -9.414 -15.172 1 87.19 80 TYR B CA 1
ATOM 2421 C C . TYR B 1 80 ? 7.316 -8.492 -16.219 1 87.19 80 TYR B C 1
ATOM 2423 O O . TYR B 1 80 ? 6.746 -7.445 -16.547 1 87.19 80 TYR B O 1
ATOM 2431 N N . GLN B 1 81 ? 8.422 -8.906 -16.844 1 84.06 81 GLN B N 1
ATOM 2432 C CA . GLN B 1 81 ? 9.055 -8.078 -17.859 1 84.06 81 GLN B CA 1
ATOM 2433 C C . GLN B 1 81 ? 8.375 -8.266 -19.219 1 84.06 81 GLN B C 1
ATOM 2435 O O . GLN B 1 81 ? 8.336 -7.34 -20.031 1 84.06 81 GLN B O 1
ATOM 2440 N N . LYS B 1 82 ? 7.875 -9.477 -19.438 1 85.5 82 LYS B N 1
ATOM 2441 C CA . LYS B 1 82 ? 7.223 -9.805 -20.703 1 85.5 82 LYS B CA 1
ATOM 2442 C C . LYS B 1 82 ? 5.809 -9.234 -20.75 1 85.5 82 LYS B C 1
ATOM 2444 O O . LYS B 1 82 ? 5.324 -8.852 -21.828 1 85.5 82 LYS B O 1
ATOM 2449 N N . ASN B 1 83 ? 5.176 -9.164 -19.594 1 85.38 83 ASN B N 1
ATOM 2450 C CA . ASN B 1 83 ? 3.795 -8.703 -19.5 1 85.38 83 ASN B CA 1
ATOM 2451 C C . ASN B 1 83 ? 3.633 -7.629 -18.422 1 85.38 83 ASN B C 1
ATOM 2453 O O . ASN B 1 83 ? 2.896 -7.82 -17.453 1 85.38 83 ASN B O 1
ATOM 2457 N N . PRO B 1 84 ? 4.191 -6.484 -18.656 1 79.75 84 PRO B N 1
ATOM 2458 C CA . PRO B 1 84 ? 4.16 -5.445 -17.625 1 79.75 84 PRO B CA 1
ATOM 2459 C C . PRO B 1 84 ? 2.742 -4.973 -17.312 1 79.75 84 PRO B C 1
ATOM 2461 O O . PRO B 1 84 ? 2.467 -4.543 -16.188 1 79.75 84 PRO B O 1
ATOM 2464 N N . GLU B 1 85 ? 1.846 -5.156 -18.25 1 79.25 85 GLU B N 1
ATOM 2465 C CA . GLU B 1 85 ? 0.479 -4.676 -18.062 1 79.25 85 GLU B CA 1
ATOM 2466 C C . GLU B 1 85 ? -0.274 -5.516 -17.047 1 79.25 85 GLU B C 1
ATOM 2468 O O . GLU B 1 85 ? -1.248 -5.051 -16.438 1 79.25 85 GLU B O 1
ATOM 2473 N N . GLN B 1 86 ? 0.163 -6.676 -16.859 1 80.38 86 GLN B N 1
ATOM 2474 C CA . GLN B 1 86 ? -0.534 -7.57 -15.945 1 80.38 86 GLN B CA 1
ATOM 2475 C C . GLN B 1 86 ? -0.026 -7.402 -14.516 1 80.38 86 GLN B C 1
ATOM 2477 O O . GLN B 1 86 ? -0.683 -7.828 -13.562 1 80.38 86 GLN B O 1
ATOM 2482 N N . VAL B 1 87 ? 1.067 -6.711 -14.547 1 81.44 87 VAL B N 1
ATOM 2483 C CA . VAL B 1 87 ? 1.669 -6.539 -13.234 1 81.44 87 VAL B CA 1
ATOM 2484 C C . VAL B 1 87 ? 0.866 -5.523 -12.422 1 81.44 87 VAL B C 1
ATOM 2486 O O . VAL B 1 87 ? 0.521 -4.453 -12.93 1 81.44 87 VAL B O 1
ATOM 2489 N N . GLY B 1 88 ? 0.418 -5.926 -11.336 1 83.94 88 GLY B N 1
ATOM 2490 C CA . GLY B 1 88 ? -0.235 -4.992 -10.43 1 83.94 88 GLY B CA 1
ATOM 2491 C C . GLY B 1 88 ? -1.749 -5.066 -10.484 1 83.94 88 GLY B C 1
ATOM 2492 O O . GLY B 1 88 ? -2.438 -4.422 -9.695 1 83.94 88 GLY B O 1
ATOM 2493 N N . LYS B 1 89 ? -2.279 -5.848 -11.461 1 92.31 89 LYS B N 1
ATOM 2494 C CA . LYS B 1 89 ? -3.727 -6.031 -11.516 1 92.31 89 LYS B CA 1
ATOM 2495 C C . LYS B 1 89 ? -4.203 -6.996 -10.438 1 92.31 89 LYS B C 1
ATOM 2497 O O . LYS B 1 89 ? -3.504 -7.957 -10.102 1 92.31 89 LYS B O 1
ATOM 2502 N N . SER B 1 90 ? -5.375 -6.652 -9.945 1 95.06 90 SER B N 1
ATOM 2503 C CA . SER B 1 90 ? -5.938 -7.551 -8.938 1 95.06 90 SER B CA 1
ATOM 2504 C C . SER B 1 90 ? -6.484 -8.82 -9.578 1 95.06 90 SER B C 1
ATOM 2506 O O . SER B 1 90 ? -6.785 -8.844 -10.773 1 95.06 90 SER B O 1
ATOM 2508 N N . TYR B 1 91 ? -6.582 -9.859 -8.883 1 93.31 91 TYR B N 1
ATOM 2509 C CA . TYR B 1 91 ? -7.066 -11.172 -9.297 1 93.31 91 TYR B CA 1
ATOM 2510 C C . TYR B 1 91 ? -7.785 -11.875 -8.156 1 93.31 91 TYR B C 1
ATOM 2512 O O . TYR B 1 91 ? -7.73 -11.438 -7.008 1 93.31 91 TYR B O 1
ATOM 2520 N N . PHE B 1 92 ? -8.5 -12.953 -8.508 1 94.44 92 PHE B N 1
ATOM 2521 C CA . PHE B 1 92 ? -9.289 -13.695 -7.527 1 94.44 92 PHE B CA 1
ATOM 2522 C C . PHE B 1 92 ? -8.734 -15.102 -7.348 1 94.44 92 PHE B C 1
ATOM 2524 O O . PHE B 1 92 ? -8.242 -15.703 -8.297 1 94.44 92 PHE B O 1
ATOM 2531 N N . SER B 1 93 ? -8.797 -15.594 -6.156 1 93.88 93 SER B N 1
ATOM 2532 C CA . SER B 1 93 ? -8.453 -16.969 -5.832 1 93.88 93 SER B CA 1
ATOM 2533 C C . SER B 1 93 ? -9.352 -17.516 -4.723 1 93.88 93 SER B C 1
ATOM 2535 O O . SER B 1 93 ? -10.117 -16.766 -4.117 1 93.88 93 SER B O 1
ATOM 2537 N N . THR B 1 94 ? -9.258 -18.781 -4.566 1 92.44 94 THR B N 1
ATOM 2538 C CA . THR B 1 94 ? -9.984 -19.453 -3.494 1 92.44 94 THR B CA 1
ATOM 2539 C C . THR B 1 94 ? -9.016 -20.141 -2.535 1 92.44 94 THR B C 1
ATOM 2541 O O . THR B 1 94 ? -8.109 -20.859 -2.969 1 92.44 94 THR B O 1
ATOM 2544 N N . THR B 1 95 ? -9.211 -19.875 -1.312 1 91.56 95 THR B N 1
ATOM 2545 C CA . THR B 1 95 ? -8.359 -20.531 -0.322 1 91.56 95 THR B CA 1
ATOM 2546 C C . THR B 1 95 ? -8.75 -22 -0.166 1 91.56 95 THR B C 1
ATOM 2548 O O . THR B 1 95 ? -9.75 -22.453 -0.737 1 91.56 95 THR B O 1
ATOM 2551 N N . TYR B 1 96 ? -7.906 -22.688 0.615 1 84.06 96 TYR B N 1
ATOM 2552 C CA . TYR B 1 96 ? -8.156 -24.109 0.843 1 84.06 96 TYR B CA 1
ATOM 2553 C C . TYR B 1 96 ? -9.484 -24.328 1.555 1 84.06 96 TYR B C 1
ATOM 2555 O O . TYR B 1 96 ? -10.148 -25.344 1.349 1 84.06 96 TYR B O 1
ATOM 2563 N N . ASN B 1 97 ? -9.938 -23.375 2.387 1 87.69 97 ASN B N 1
ATOM 2564 C CA . ASN B 1 97 ? -11.195 -23.469 3.121 1 87.69 97 ASN B CA 1
ATOM 2565 C C . ASN B 1 97 ? -12.367 -22.969 2.289 1 87.69 97 ASN B C 1
ATOM 2567 O O . ASN B 1 97 ? -13.477 -22.812 2.803 1 87.69 97 ASN B O 1
ATOM 2571 N N . GLY B 1 98 ? -12.086 -22.578 1.04 1 90.5 98 GLY B N 1
ATOM 2572 C CA . GLY B 1 98 ? -13.156 -22.219 0.125 1 90.5 98 GLY B CA 1
ATOM 2573 C C . GLY B 1 98 ? -13.492 -20.734 0.159 1 90.5 98 GLY B C 1
ATOM 2574 O O . GLY B 1 98 ? -14.516 -20.312 -0.381 1 90.5 98 GLY B O 1
ATOM 2575 N N . HIS B 1 99 ? -12.711 -19.969 0.777 1 93.25 99 HIS B N 1
ATOM 2576 C CA . HIS B 1 99 ? -12.969 -18.547 0.863 1 93.25 99 HIS B CA 1
ATOM 2577 C C . HIS B 1 99 ? -12.484 -17.812 -0.389 1 93.25 99 HIS B C 1
ATOM 2579 O O . HIS B 1 99 ? -11.367 -18.047 -0.851 1 93.25 99 HIS B O 1
ATOM 2585 N N . LEU B 1 100 ? -13.383 -16.953 -0.911 1 94.25 100 LEU B N 1
ATOM 2586 C CA . LEU B 1 100 ? -13.008 -16.109 -2.043 1 94.25 100 LEU B CA 1
ATOM 2587 C C . LEU B 1 100 ? -12.109 -14.961 -1.598 1 94.25 100 LEU B C 1
ATOM 2589 O O . LEU B 1 100 ? -12.414 -14.266 -0.624 1 94.25 100 LEU B O 1
ATOM 2593 N N . VAL B 1 101 ? -10.992 -14.828 -2.348 1 96 101 VAL B N 1
ATOM 2594 C CA . VAL B 1 101 ? -10.008 -13.812 -1.996 1 96 101 VAL B CA 1
ATOM 2595 C C . VAL B 1 101 ? -9.688 -12.953 -3.219 1 96 101 VAL B C 1
ATOM 2597 O O . VAL B 1 101 ? -9.484 -13.477 -4.316 1 96 101 VAL B O 1
ATOM 2600 N N . LYS B 1 102 ? -9.773 -11.625 -3.09 1 96.75 102 LYS B N 1
ATOM 2601 C CA . LYS B 1 102 ? -9.266 -10.688 -4.086 1 96.75 102 LYS B CA 1
ATOM 2602 C C . LYS B 1 102 ? -7.883 -10.172 -3.699 1 96.75 102 LYS B C 1
ATOM 2604 O O . LYS B 1 102 ? -7.672 -9.742 -2.564 1 96.75 102 LYS B O 1
ATOM 2609 N N . SER B 1 103 ? -6.941 -10.234 -4.652 1 97.06 103 SER B N 1
ATOM 2610 C CA . SER B 1 103 ? -5.555 -10.008 -4.258 1 97.06 103 SER B CA 1
ATOM 2611 C C . SER B 1 103 ? -4.828 -9.133 -5.277 1 97.06 103 SER B C 1
ATOM 2613 O O . SER B 1 103 ? -5.266 -9.016 -6.426 1 97.06 103 SER B O 1
ATOM 2615 N N . ILE B 1 104 ? -3.83 -8.469 -4.789 1 96.62 104 ILE B N 1
ATOM 2616 C CA . ILE B 1 104 ? -2.809 -7.891 -5.656 1 96.62 104 ILE B CA 1
ATOM 2617 C C . ILE B 1 104 ? -1.427 -8.367 -5.211 1 96.62 104 ILE B C 1
ATOM 2619 O O . ILE B 1 104 ? -1.224 -8.703 -4.043 1 96.62 104 ILE B O 1
ATOM 2623 N N . THR B 1 105 ? -0.545 -8.414 -6.148 1 96.38 105 THR B N 1
ATOM 2624 C CA . THR B 1 105 ? 0.874 -8.664 -5.918 1 96.38 105 THR B CA 1
ATOM 2625 C C . THR B 1 105 ? 1.724 -7.57 -6.559 1 96.38 105 THR B C 1
ATOM 2627 O O . THR B 1 105 ? 1.716 -7.402 -7.781 1 96.38 105 THR B O 1
ATOM 2630 N N . HIS B 1 106 ? 2.383 -6.84 -5.75 1 96 106 HIS B N 1
ATOM 2631 C CA . HIS B 1 106 ? 3.271 -5.773 -6.199 1 96 106 HIS B CA 1
ATOM 2632 C C . HIS B 1 106 ? 4.734 -6.195 -6.105 1 96 106 HIS B C 1
ATOM 2634 O O . HIS B 1 106 ? 5.188 -6.645 -5.051 1 96 106 HIS B O 1
ATOM 2640 N N . ILE B 1 107 ? 5.449 -6.039 -7.234 1 95.12 107 ILE B N 1
ATOM 2641 C CA . ILE B 1 107 ? 6.867 -6.375 -7.254 1 95.12 107 ILE B CA 1
ATOM 2642 C C . ILE B 1 107 ? 7.684 -5.191 -6.742 1 95.12 107 ILE B C 1
ATOM 2644 O O . ILE B 1 107 ? 7.562 -4.074 -7.254 1 95.12 107 ILE B O 1
ATOM 2648 N N . ILE B 1 108 ? 8.445 -5.418 -5.734 1 93.88 108 ILE B N 1
ATOM 2649 C CA . ILE B 1 108 ? 9.344 -4.402 -5.191 1 93.88 108 ILE B CA 1
ATOM 2650 C C . ILE B 1 108 ? 10.68 -4.438 -5.938 1 93.88 108 ILE B C 1
ATOM 2652 O O . ILE B 1 108 ? 11.414 -5.422 -5.848 1 93.88 108 ILE B O 1
ATOM 2656 N N . LEU B 1 109 ? 10.953 -3.414 -6.625 1 90.12 109 LEU B N 1
ATOM 2657 C CA . LEU B 1 109 ? 12.195 -3.307 -7.375 1 90.12 109 LEU B CA 1
ATOM 2658 C C . LEU B 1 109 ? 13.203 -2.426 -6.637 1 90.12 109 LEU B C 1
ATOM 2660 O O . LEU B 1 109 ? 12.82 -1.441 -6 1 90.12 109 LEU B O 1
ATOM 2664 N N . ASN B 1 110 ? 14.438 -2.764 -6.754 1 87.44 110 ASN B N 1
ATOM 2665 C CA . ASN B 1 110 ? 15.453 -1.875 -6.207 1 87.44 110 ASN B CA 1
ATOM 2666 C C . ASN B 1 110 ? 15.898 -0.835 -7.23 1 87.44 110 ASN B C 1
ATOM 2668 O O . ASN B 1 110 ? 15.258 -0.671 -8.273 1 87.44 110 ASN B O 1
ATOM 2672 N N . ASP B 1 111 ? 16.969 -0.139 -6.879 1 80.06 111 ASP B N 1
ATOM 2673 C CA . ASP B 1 111 ? 17.406 0.993 -7.688 1 80.06 111 ASP B CA 1
ATOM 2674 C C . ASP B 1 111 ? 17.953 0.526 -9.031 1 80.06 111 ASP B C 1
ATOM 2676 O O . ASP B 1 111 ? 18.031 1.31 -9.984 1 80.06 111 ASP B O 1
ATOM 2680 N N . SER B 1 112 ? 18.297 -0.725 -9.148 1 85.25 112 SER B N 1
ATOM 2681 C CA . SER B 1 112 ? 18.812 -1.265 -10.406 1 85.25 112 SER B CA 1
ATOM 2682 C C . SER B 1 112 ? 17.719 -1.925 -11.219 1 85.25 112 SER B C 1
ATOM 2684 O O . SER B 1 112 ? 17.984 -2.535 -12.258 1 85.25 112 SER B O 1
ATOM 2686 N N . GLY B 1 113 ? 16.5 -1.885 -10.633 1 84.94 113 GLY B N 1
ATOM 2687 C CA . GLY B 1 113 ? 15.383 -2.48 -11.344 1 84.94 113 GLY B CA 1
ATOM 2688 C C . GLY B 1 113 ? 15.258 -3.977 -11.117 1 84.94 113 GLY B C 1
ATOM 2689 O O . GLY B 1 113 ? 14.57 -4.668 -11.867 1 84.94 113 GLY B O 1
ATOM 2690 N N . LYS B 1 114 ? 15.984 -4.441 -10.188 1 88.62 114 LYS B N 1
ATOM 2691 C CA . LYS B 1 114 ? 15.922 -5.859 -9.859 1 88.62 114 LYS B CA 1
ATOM 2692 C C . LYS B 1 114 ? 14.844 -6.129 -8.812 1 88.62 114 LYS B C 1
ATOM 2694 O O . LYS B 1 114 ? 14.75 -5.414 -7.809 1 88.62 114 LYS B O 1
ATOM 2699 N N . PRO B 1 115 ? 14.039 -7.207 -9.031 1 92.38 115 PRO B N 1
ATOM 2700 C CA . PRO B 1 115 ? 13.07 -7.57 -7.988 1 92.38 115 PRO B CA 1
ATOM 2701 C C . PRO B 1 115 ? 13.742 -8.039 -6.699 1 92.38 115 PRO B C 1
ATOM 2703 O O . PRO B 1 115 ? 14.594 -8.922 -6.73 1 92.38 115 PRO B O 1
ATOM 2706 N N . ILE B 1 116 ? 13.383 -7.473 -5.609 1 93.88 116 ILE B N 1
ATOM 2707 C CA . ILE B 1 116 ? 14 -7.852 -4.34 1 93.88 116 ILE B CA 1
ATOM 2708 C C . ILE B 1 116 ? 12.922 -8.359 -3.383 1 93.88 116 ILE B C 1
ATOM 2710 O O . ILE B 1 116 ? 13.234 -8.961 -2.354 1 93.88 116 ILE B O 1
ATOM 2714 N N . GLY B 1 117 ? 11.648 -8.078 -3.699 1 95.44 117 GLY B N 1
ATOM 2715 C CA . GLY B 1 117 ? 10.555 -8.5 -2.84 1 95.44 117 GLY B CA 1
ATOM 2716 C C . GLY B 1 117 ? 9.195 -8.398 -3.51 1 95.44 117 GLY B C 1
ATOM 2717 O O . GLY B 1 117 ? 9.094 -7.977 -4.664 1 95.44 117 GLY B O 1
ATOM 2718 N N . LEU B 1 118 ? 8.195 -8.867 -2.785 1 96.81 118 LEU B N 1
ATOM 2719 C CA . LEU B 1 118 ? 6.793 -8.719 -3.172 1 96.81 118 LEU B CA 1
ATOM 2720 C C . LEU B 1 118 ? 5.973 -8.125 -2.031 1 96.81 118 LEU B C 1
ATOM 2722 O O . LEU B 1 118 ? 6.203 -8.445 -0.862 1 96.81 118 LEU B O 1
ATOM 2726 N N . PHE B 1 119 ? 5.109 -7.277 -2.338 1 97.88 119 PHE B N 1
ATOM 2727 C CA . PHE B 1 119 ? 4.105 -6.75 -1.423 1 97.88 119 PHE B CA 1
ATOM 2728 C C . PHE B 1 119 ? 2.707 -7.176 -1.854 1 97.88 119 PHE B C 1
ATOM 2730 O O . PHE B 1 119 ? 2.211 -6.734 -2.893 1 97.88 119 PHE B O 1
ATOM 2737 N N . CYS B 1 120 ? 2.051 -7.98 -1.085 1 98.06 120 CYS B N 1
ATOM 2738 C CA . CYS B 1 120 ? 0.768 -8.562 -1.47 1 98.06 120 CYS B CA 1
ATOM 2739 C C . CYS B 1 120 ? -0.328 -8.156 -0.491 1 98.06 120 CYS B C 1
ATOM 2741 O O . CYS B 1 120 ? -0.102 -8.117 0.72 1 98.06 120 CYS B O 1
ATOM 2743 N N . ILE B 1 121 ? -1.434 -7.848 -0.984 1 98.5 121 ILE B N 1
ATOM 2744 C CA . ILE B 1 121 ? -2.643 -7.609 -0.205 1 98.5 121 ILE B CA 1
ATOM 2745 C C . ILE B 1 121 ? -3.727 -8.609 -0.611 1 98.5 121 ILE B C 1
ATOM 2747 O O . ILE B 1 121 ? -4.047 -8.734 -1.796 1 98.5 121 ILE B O 1
ATOM 2751 N N . ASN B 1 122 ? -4.246 -9.32 0.314 1 97.94 122 ASN B N 1
ATOM 2752 C CA . ASN B 1 122 ? -5.324 -10.281 0.111 1 97.94 122 ASN B CA 1
ATOM 2753 C C . ASN B 1 122 ? -6.578 -9.898 0.893 1 97.94 122 ASN B C 1
ATOM 2755 O O . ASN B 1 122 ? -6.562 -9.875 2.125 1 97.94 122 ASN B O 1
ATOM 2759 N N . LEU B 1 123 ? -7.629 -9.633 0.211 1 97.88 123 LEU B N 1
ATOM 2760 C CA . LEU B 1 123 ? -8.906 -9.344 0.847 1 97.88 123 LEU B CA 1
ATOM 2761 C C . LEU B 1 123 ? -9.781 -10.594 0.91 1 97.88 123 LEU B C 1
ATOM 2763 O O . LEU B 1 123 ? -10.156 -11.148 -0.127 1 97.88 123 LEU B O 1
ATOM 2767 N N . ASN B 1 124 ? -10.062 -11.023 2.109 1 97.44 124 ASN B N 1
ATOM 2768 C CA . ASN B 1 124 ? -10.984 -12.141 2.271 1 97.44 124 ASN B CA 1
ATOM 2769 C C . ASN B 1 124 ? -12.438 -11.695 2.141 1 97.44 124 ASN B C 1
ATOM 2771 O O . ASN B 1 124 ? -12.992 -11.094 3.061 1 97.44 124 ASN B O 1
ATOM 2775 N N . LEU B 1 125 ? -13.047 -12.07 1.059 1 95.12 125 LEU B N 1
ATOM 2776 C CA . LEU B 1 125 ? -14.383 -11.594 0.747 1 95.12 125 LEU B CA 1
ATOM 2777 C C . LEU B 1 125 ? -15.445 -12.477 1.41 1 95.12 125 LEU B C 1
ATOM 2779 O O . LEU B 1 125 ? -16.641 -12.188 1.318 1 95.12 125 LEU B O 1
ATOM 2783 N N . SER B 1 126 ? -14.984 -13.477 2.123 1 94.94 126 SER B N 1
ATOM 2784 C CA . SER B 1 126 ? -15.883 -14.344 2.873 1 94.94 126 SER B CA 1
ATOM 2785 C C . SER B 1 126 ? -15.906 -13.977 4.352 1 94.94 126 SER B C 1
ATOM 2787 O O . SER B 1 126 ? -16.516 -14.664 5.164 1 94.94 126 SER B O 1
ATOM 2789 N N . TYR B 1 127 ? -15.203 -12.938 4.75 1 94.94 127 TYR B N 1
ATOM 2790 C CA . TYR B 1 127 ? -15.18 -12.477 6.133 1 94.94 127 TYR B CA 1
ATOM 2791 C C . TYR B 1 127 ? -16.547 -11.914 6.539 1 94.94 127 TYR B C 1
ATOM 2793 O O . TYR B 1 127 ? -17.25 -11.344 5.715 1 94.94 127 TYR B O 1
ATOM 2801 N N . PRO B 1 128 ? -16.906 -12.125 7.871 1 95.62 128 PRO B N 1
ATOM 2802 C CA . PRO B 1 128 ? -18.219 -11.602 8.273 1 95.62 128 PRO B CA 1
ATOM 2803 C C . PRO B 1 128 ? -18.391 -10.117 7.98 1 95.62 128 PRO B C 1
ATOM 2805 O O . PRO B 1 128 ? -17.531 -9.312 8.375 1 95.62 128 PRO B O 1
ATOM 2808 N N . PHE B 1 129 ? -19.5 -9.891 7.324 1 92.81 129 PHE B N 1
ATOM 2809 C CA . PHE B 1 129 ? -19.75 -8.539 6.836 1 92.81 129 PHE B CA 1
ATOM 2810 C C . PHE B 1 129 ? -19.766 -7.539 7.992 1 92.81 129 PHE B C 1
ATOM 2812 O O . PHE B 1 129 ? -19.234 -6.438 7.879 1 92.81 129 PHE B O 1
ATOM 2819 N N . GLU B 1 130 ? -20.328 -7.883 9.094 1 93.06 130 GLU B N 1
ATOM 2820 C CA . GLU B 1 130 ? -20.406 -6.996 10.25 1 93.06 130 GLU B CA 1
ATOM 2821 C C . GLU B 1 130 ? -19.016 -6.637 10.758 1 93.06 130 GLU B C 1
ATOM 2823 O O . GLU B 1 130 ? -18.781 -5.52 11.227 1 93.06 130 GLU B O 1
ATOM 2828 N N . LYS B 1 131 ? -18.062 -7.535 10.641 1 94.5 131 LYS B N 1
ATOM 2829 C CA . LYS B 1 131 ? -16.703 -7.281 11.086 1 94.5 131 LYS B CA 1
ATOM 2830 C C . LYS B 1 131 ? -15.961 -6.371 10.109 1 94.5 131 LYS B C 1
ATOM 2832 O O . LYS B 1 131 ? -15.156 -5.531 10.523 1 94.5 131 LYS B O 1
ATOM 2837 N N . VAL B 1 132 ? -16.25 -6.559 8.836 1 94.19 132 VAL B N 1
ATOM 2838 C CA . VAL B 1 132 ? -15.664 -5.699 7.82 1 94.19 132 VAL B CA 1
ATOM 2839 C C . VAL B 1 132 ? -16.094 -4.254 8.047 1 94.19 132 VAL B C 1
ATOM 2841 O O . VAL B 1 132 ? -15.266 -3.348 8.109 1 94.19 132 VAL B O 1
ATOM 2844 N N . ILE B 1 133 ? -17.375 -4.031 8.242 1 92.62 133 ILE B N 1
ATOM 2845 C CA . ILE B 1 133 ? -17.938 -2.697 8.438 1 92.62 133 ILE B CA 1
ATOM 2846 C C . ILE B 1 133 ? -17.391 -2.094 9.727 1 92.62 133 ILE B C 1
ATOM 2848 O O . ILE B 1 133 ? -17 -0.92 9.758 1 92.62 133 ILE B O 1
ATOM 2852 N N . ALA B 1 134 ? -17.281 -2.895 10.742 1 92.31 134 ALA B N 1
ATOM 2853 C CA . ALA B 1 134 ? -16.766 -2.43 12.031 1 92.31 134 ALA B CA 1
ATOM 2854 C C . ALA B 1 134 ? -15.32 -1.96 11.906 1 92.31 134 ALA B C 1
ATOM 2856 O O . ALA B 1 134 ? -14.898 -1.04 12.609 1 92.31 134 ALA B O 1
ATOM 2857 N N . SER B 1 135 ? -14.57 -2.574 11.055 1 92.44 135 SER B N 1
ATOM 2858 C CA . SER B 1 135 ? -13.172 -2.219 10.867 1 92.44 135 SER B CA 1
ATOM 2859 C C . SER B 1 135 ? -13.031 -0.901 10.109 1 92.44 135 SER B C 1
ATOM 2861 O O . SER B 1 135 ? -12.031 -0.199 10.258 1 92.44 135 SER B O 1
ATOM 2863 N N . LEU B 1 136 ? -14.016 -0.56 9.289 1 93.12 136 LEU B N 1
ATOM 2864 C CA . LEU B 1 136 ? -13.93 0.62 8.438 1 93.12 136 LEU B CA 1
ATOM 2865 C C . LEU B 1 136 ? -14.484 1.849 9.148 1 93.12 136 LEU B C 1
ATOM 2867 O O . LEU B 1 136 ? -14.016 2.969 8.914 1 93.12 136 LEU B O 1
ATOM 2871 N N . LEU B 1 137 ? -15.383 1.674 10.039 1 90.5 137 LEU B N 1
ATOM 2872 C CA . LEU B 1 137 ? -16.062 2.795 10.68 1 90.5 137 LEU B CA 1
ATOM 2873 C C . LEU B 1 137 ? -15.398 3.146 12 1 90.5 137 LEU B C 1
ATOM 2875 O O . LEU B 1 137 ? -14.781 2.289 12.641 1 90.5 137 LEU B O 1
ATOM 2879 N N . PRO B 1 138 ? -15.555 4.418 12.383 1 88.69 138 PRO B N 1
ATOM 2880 C CA . PRO B 1 138 ? -15 4.781 13.688 1 88.69 138 PRO B CA 1
ATOM 2881 C C . PRO B 1 138 ? -15.695 4.062 14.844 1 88.69 138 PRO B C 1
ATOM 2883 O O . PRO B 1 138 ? -16.891 3.791 14.773 1 88.69 138 PRO B O 1
ATOM 2886 N N . GLN B 1 139 ? -14.922 3.701 15.836 1 81.19 139 GLN B N 1
ATOM 2887 C CA . GLN B 1 139 ? -15.453 2.982 16.984 1 81.19 139 GLN B CA 1
ATOM 2888 C C . GLN B 1 139 ? -16.5 3.822 17.719 1 81.19 139 GLN B C 1
ATOM 2890 O O . GLN B 1 139 ? -17.484 3.293 18.219 1 81.19 139 GLN B O 1
ATOM 2895 N N . GLN B 1 140 ? -16.141 5.031 17.844 1 75.81 140 GLN B N 1
ATOM 2896 C CA . GLN B 1 140 ? -17.094 5.945 18.453 1 75.81 140 GLN B CA 1
ATOM 2897 C C . GLN B 1 140 ? -17.547 7.023 17.469 1 75.81 140 GLN B C 1
ATOM 2899 O O . GLN B 1 140 ? -16.734 7.52 16.688 1 75.81 140 GLN B O 1
ATOM 2904 N N . ALA B 1 141 ? -18.953 7.16 17.5 1 73.38 141 ALA B N 1
ATOM 2905 C CA . ALA B 1 141 ? -19.484 8.219 16.656 1 73.38 141 ALA B CA 1
ATOM 2906 C C . ALA B 1 141 ? -18.828 9.562 16.969 1 73.38 141 ALA B C 1
ATOM 2908 O O . ALA B 1 141 ? -18.547 9.859 18.141 1 73.38 141 ALA B O 1
ATOM 2909 N N . PHE B 1 142 ? -18.562 10.188 15.883 1 75.12 142 PHE B N 1
ATOM 2910 C CA . PHE B 1 142 ? -18.031 11.523 16.109 1 75.12 142 PHE B CA 1
ATOM 2911 C C . PHE B 1 142 ? -19.141 12.508 16.438 1 75.12 142 PHE B C 1
ATOM 2913 O O . PHE B 1 142 ? -20.172 12.547 15.758 1 75.12 142 PHE B O 1
ATOM 2920 N N . LEU B 1 143 ? -19 13.133 17.562 1 66.12 143 LEU B N 1
ATOM 2921 C CA . LEU B 1 143 ? -19.969 14.188 17.859 1 66.12 143 LEU B CA 1
ATOM 2922 C C . LEU B 1 143 ? -19.859 15.328 16.844 1 66.12 143 LEU B C 1
ATOM 2924 O O . LEU B 1 143 ? -20.859 15.938 16.469 1 66.12 143 LEU B O 1
ATOM 2928 N N . THR B 1 144 ? -18.578 15.578 16.406 1 71.44 144 THR B N 1
ATOM 2929 C CA . THR B 1 144 ? -18.234 16.547 15.367 1 71.44 144 THR B CA 1
ATOM 2930 C C . THR B 1 144 ? -17.422 15.891 14.266 1 71.44 144 THR B C 1
ATOM 2932 O O . THR B 1 144 ? -16.641 14.969 14.523 1 71.44 144 THR B O 1
ATOM 2935 N N . PRO B 1 145 ? -17.719 16.453 13.141 1 72.69 145 PRO B N 1
ATOM 2936 C CA . PRO B 1 145 ? -16.953 15.875 12.039 1 72.69 145 PRO B CA 1
ATOM 2937 C C . PRO B 1 145 ? -15.445 15.906 12.289 1 72.69 145 PRO B C 1
ATOM 2939 O O . PRO B 1 145 ? -14.906 16.938 12.688 1 72.69 145 PRO B O 1
ATOM 2942 N N . PRO B 1 146 ? -14.898 14.797 12.188 1 78.75 146 PRO B N 1
ATOM 2943 C CA . PRO B 1 146 ? -13.453 14.789 12.406 1 78.75 146 PRO B CA 1
ATOM 2944 C C . PRO B 1 146 ? -12.695 15.648 11.391 1 78.75 146 PRO B C 1
ATOM 2946 O O . PRO B 1 146 ? -13.078 15.695 10.219 1 78.75 146 PRO B O 1
ATOM 2949 N N . LYS B 1 147 ? -11.812 16.469 11.867 1 75.12 147 LYS B N 1
ATOM 2950 C CA . LYS B 1 147 ? -11.039 17.375 11.008 1 75.12 147 LYS B CA 1
ATOM 2951 C C . LYS B 1 147 ? -9.547 17.094 11.125 1 75.12 147 LYS B C 1
ATOM 2953 O O . LYS B 1 147 ? -8.734 18.016 11.18 1 75.12 147 LYS B O 1
ATOM 2958 N N . ASP B 1 148 ? -9.281 15.898 11.062 1 77.31 148 ASP B N 1
ATOM 2959 C CA . ASP B 1 148 ? -7.867 15.57 11.258 1 77.31 148 ASP B CA 1
ATOM 2960 C C . ASP B 1 148 ? -7.027 16.062 10.078 1 77.31 148 ASP B C 1
ATOM 2962 O O . ASP B 1 148 ? -5.832 16.328 10.234 1 77.31 148 ASP B O 1
ATOM 2966 N N . GLU B 1 149 ? -7.703 16.203 8.961 1 88.69 149 GLU B N 1
ATOM 2967 C CA . GLU B 1 149 ? -6.973 16.594 7.766 1 88.69 149 GLU B CA 1
ATOM 2968 C C . GLU B 1 149 ? -7.805 17.547 6.902 1 88.69 149 GLU B C 1
ATOM 2970 O O . GLU B 1 149 ? -8.984 17.297 6.66 1 88.69 149 GLU B O 1
ATOM 2975 N N . ASN B 1 150 ? -7.16 18.641 6.582 1 88.38 150 ASN B N 1
ATOM 2976 C CA . ASN B 1 150 ? -7.789 19.562 5.652 1 88.38 150 ASN B CA 1
ATOM 2977 C C . ASN B 1 150 ? -7.262 19.391 4.23 1 88.38 150 ASN B C 1
ATOM 2979 O O . ASN B 1 150 ? -6.082 19.625 3.967 1 88.38 150 ASN B O 1
ATOM 2983 N N . PHE B 1 151 ? -8.195 18.938 3.414 1 89.94 151 PHE B N 1
ATOM 2984 C CA . PHE B 1 151 ? -7.812 18.766 2.018 1 89.94 151 PHE B CA 1
ATOM 2985 C C . PHE B 1 151 ? -8.023 20.047 1.231 1 89.94 151 PHE B C 1
ATOM 2987 O O . PHE B 1 151 ? -9.156 20.516 1.071 1 89.94 151 PHE B O 1
ATOM 2994 N N . VAL B 1 152 ? -6.969 20.688 0.852 1 86.69 152 VAL B N 1
ATOM 2995 C CA . VAL B 1 152 ? -7.066 21.938 0.107 1 86.69 152 VAL B CA 1
ATOM 2996 C C . VAL B 1 152 ? -6.316 21.812 -1.218 1 86.69 152 VAL B C 1
ATOM 2998 O O . VAL B 1 152 ? -5.531 20.891 -1.408 1 86.69 152 VAL B O 1
ATOM 3001 N N . ILE B 1 153 ? -6.594 22.734 -2.109 1 85.5 153 ILE B N 1
ATOM 3002 C CA . ILE B 1 153 ? -6.039 22.625 -3.455 1 85.5 153 ILE B CA 1
ATOM 3003 C C . ILE B 1 153 ? -4.832 23.547 -3.596 1 85.5 153 ILE B C 1
ATOM 3005 O O . ILE B 1 153 ? -4.062 23.422 -4.551 1 85.5 153 ILE B O 1
ATOM 3009 N N . ASN B 1 154 ? -4.699 24.453 -2.615 1 89.75 154 ASN B N 1
ATOM 3010 C CA . ASN B 1 154 ? -3.529 25.328 -2.699 1 89.75 154 ASN B CA 1
ATOM 3011 C C . ASN B 1 154 ? -2.943 25.609 -1.32 1 89.75 154 ASN B C 1
ATOM 3013 O O . ASN B 1 154 ? -3.635 25.484 -0.309 1 89.75 154 ASN B O 1
ATOM 3017 N N . GLN B 1 155 ? -1.729 26.031 -1.323 1 90.69 155 GLN B N 1
ATOM 3018 C CA . GLN B 1 155 ? -0.962 26.203 -0.093 1 90.69 155 GLN B CA 1
ATOM 3019 C C . GLN B 1 155 ? -1.539 27.312 0.772 1 90.69 155 GLN B C 1
ATOM 3021 O O . GLN B 1 155 ? -1.553 27.219 2 1 90.69 155 GLN B O 1
ATOM 3026 N N . ASN B 1 156 ? -1.97 28.359 0.136 1 92.31 156 ASN B N 1
ATOM 3027 C CA . ASN B 1 156 ? -2.514 29.484 0.896 1 92.31 156 ASN B CA 1
ATOM 3028 C C . ASN B 1 156 ? -3.717 29.062 1.734 1 92.31 156 ASN B C 1
ATOM 3030 O O . ASN B 1 156 ? -3.846 29.453 2.893 1 92.31 156 ASN B O 1
ATOM 3034 N N . ASP B 1 157 ? -4.504 28.312 1.041 1 92.12 157 ASP B N 1
ATOM 3035 C CA . ASP B 1 157 ? -5.66 27.812 1.767 1 92.12 157 ASP B CA 1
ATOM 3036 C C . ASP B 1 157 ? -5.23 26.922 2.936 1 92.12 157 ASP B C 1
ATOM 3038 O O . ASP B 1 157 ? -5.848 26.953 4.004 1 92.12 157 ASP B O 1
ATOM 3042 N N . MET B 1 158 ? -4.227 26.188 2.738 1 91.5 158 MET B N 1
ATOM 3043 C CA . MET B 1 158 ? -3.688 25.344 3.807 1 91.5 158 MET B CA 1
ATOM 3044 C C . MET B 1 158 ? -3.176 26.203 4.961 1 91.5 158 MET B C 1
ATOM 3046 O O . MET B 1 158 ? -3.492 25.938 6.121 1 91.5 158 MET B O 1
ATOM 3050 N N . MET B 1 159 ? -2.434 27.203 4.609 1 95 159 MET B N 1
ATOM 3051 C CA . MET B 1 159 ? -1.869 28.078 5.629 1 95 159 MET B CA 1
ATOM 3052 C C . MET B 1 159 ? -2.973 28.812 6.391 1 95 159 MET B C 1
ATOM 3054 O O . MET B 1 159 ? -2.912 28.922 7.617 1 95 159 MET B O 1
ATOM 3058 N N . ASP B 1 160 ? -3.992 29.203 5.645 1 95.38 160 ASP B N 1
ATOM 3059 C CA . ASP B 1 160 ? -5.137 29.859 6.281 1 95.38 160 ASP B CA 1
ATOM 3060 C C . ASP B 1 160 ? -5.812 28.922 7.281 1 95.38 160 ASP B C 1
ATOM 3062 O O . ASP B 1 160 ? -6.16 29.328 8.391 1 95.38 160 ASP B O 1
ATOM 3066 N N . GLY B 1 161 ? -5.969 27.719 6.801 1 93.19 161 GLY B N 1
ATOM 3067 C CA . GLY B 1 161 ? -6.582 26.734 7.672 1 93.19 161 GLY B CA 1
ATOM 3068 C C . GLY B 1 161 ? -5.781 26.469 8.93 1 93.19 161 GLY B C 1
ATOM 3069 O O . GLY B 1 161 ? -6.332 26.453 10.039 1 93.19 161 GLY B O 1
ATOM 3070 N N . MET B 1 162 ? -4.547 26.281 8.82 1 94.62 162 MET B N 1
ATOM 3071 C CA . MET B 1 162 ? -3.682 26 9.961 1 94.62 162 MET B CA 1
ATOM 3072 C C . MET B 1 162 ? -3.666 27.172 10.938 1 94.62 162 MET B C 1
ATOM 3074 O O . MET B 1 162 ? -3.699 26.984 12.148 1 94.62 162 MET B O 1
ATOM 3078 N N . LEU B 1 163 ? -3.596 28.359 10.398 1 96.62 163 LEU B N 1
ATOM 3079 C CA . LEU B 1 163 ? -3.607 29.562 11.234 1 96.62 163 LEU B CA 1
ATOM 3080 C C . LEU B 1 163 ? -4.918 29.672 12.008 1 96.62 163 LEU B C 1
ATOM 3082 O O . LEU B 1 163 ? -4.918 29.969 13.203 1 96.62 163 LEU B O 1
ATOM 3086 N N . SER B 1 164 ? -5.984 29.422 11.312 1 95.31 164 SER B N 1
ATOM 3087 C CA . SER B 1 164 ? -7.301 29.484 11.945 1 95.31 164 SER B CA 1
ATOM 3088 C C . SER B 1 164 ? -7.395 28.516 13.109 1 95.31 164 SER B C 1
ATOM 3090 O O . SER B 1 164 ? -7.914 28.859 14.172 1 95.31 164 SER B O 1
ATOM 3092 N N . VAL B 1 165 ? -6.922 27.359 12.914 1 93.5 165 VAL B N 1
ATOM 3093 C CA . VAL B 1 165 ? -6.938 26.344 13.961 1 93.5 165 VAL B CA 1
ATOM 3094 C C . VAL B 1 165 ? -6.051 26.781 15.125 1 93.5 165 VAL B C 1
ATOM 3096 O O . VAL B 1 165 ? -6.434 26.656 16.281 1 93.5 165 VAL B O 1
ATOM 3099 N N . ALA B 1 166 ? -4.863 27.266 14.82 1 95.44 166 ALA B N 1
ATOM 3100 C CA . ALA B 1 166 ? -3.951 27.734 15.852 1 95.44 166 ALA B CA 1
ATOM 3101 C C . ALA B 1 166 ? -4.598 28.844 16.688 1 95.44 166 ALA B C 1
ATOM 3103 O O . ALA B 1 166 ? -4.531 28.812 17.922 1 95.44 166 ALA B O 1
ATOM 3104 N N . ILE B 1 167 ? -5.242 29.766 16.047 1 96.38 167 ILE B N 1
ATOM 3105 C CA . ILE B 1 167 ? -5.91 30.859 16.719 1 96.38 167 ILE B CA 1
ATOM 3106 C C . ILE B 1 167 ? -7.008 30.328 17.625 1 96.38 167 ILE B C 1
ATOM 3108 O O . ILE B 1 167 ? -7.09 30.703 18.797 1 96.38 167 ILE B O 1
ATOM 3112 N N . SER B 1 168 ? -7.77 29.453 17.031 1 94.81 168 SER B N 1
ATOM 3113 C CA . SER B 1 168 ? -8.875 28.859 17.797 1 94.81 168 SER B CA 1
ATOM 3114 C C . SER B 1 168 ? -8.367 28.141 19.031 1 94.81 168 SER B C 1
ATOM 3116 O O . SER B 1 168 ? -8.938 28.281 20.125 1 94.81 168 SER B O 1
ATOM 3118 N N . ASP B 1 169 ? -7.352 27.438 18.906 1 94.56 169 ASP B N 1
ATOM 3119 C CA . ASP B 1 169 ? -6.793 26.672 20.016 1 94.56 169 ASP B CA 1
ATOM 3120 C C . ASP B 1 169 ? -6.211 27.609 21.094 1 94.56 169 ASP B C 1
ATOM 3122 O O . ASP B 1 169 ? -6.418 27.391 22.281 1 94.56 169 ASP B O 1
ATOM 3126 N N . VAL B 1 170 ? -5.496 28.562 20.688 1 95.38 170 VAL B N 1
ATOM 3127 C CA . VAL B 1 170 ? -4.852 29.5 21.609 1 95.38 170 VAL B CA 1
ATOM 3128 C C . VAL B 1 170 ? -5.914 30.312 22.344 1 95.38 170 VAL B C 1
ATOM 3130 O O . VAL B 1 170 ? -5.789 30.562 23.547 1 95.38 170 VAL B O 1
ATOM 3133 N N . GLU B 1 171 ? -6.945 30.609 21.688 1 95.38 171 GLU B N 1
ATOM 3134 C CA . GLU B 1 171 ? -7.977 31.469 22.25 1 95.38 171 GLU B CA 1
ATOM 3135 C C . GLU B 1 171 ? -8.789 30.719 23.312 1 95.38 171 GLU B C 1
ATOM 3137 O O . GLU B 1 171 ? -9.523 31.328 24.094 1 95.38 171 GLU B O 1
ATOM 3142 N N . LEU B 1 172 ? -8.609 29.406 23.344 1 94 172 LEU B N 1
ATOM 3143 C CA . LEU B 1 172 ? -9.234 28.625 24.406 1 94 172 LEU B CA 1
ATOM 3144 C C . LEU B 1 172 ? -8.602 28.938 25.75 1 94 172 LEU B C 1
ATOM 3146 O O . LEU B 1 172 ? -9.234 28.766 26.797 1 94 172 LEU B O 1
ATOM 3150 N N . HIS B 1 173 ? -7.336 29.562 25.766 1 93.25 173 HIS B N 1
ATOM 3151 C CA . HIS B 1 173 ? -6.609 29.688 27.016 1 93.25 173 HIS B CA 1
ATOM 3152 C C . HIS B 1 173 ? -6.035 31.078 27.188 1 93.25 173 HIS B C 1
ATOM 3154 O O . HIS B 1 173 ? -5.637 31.469 28.297 1 93.25 173 HIS B O 1
ATOM 3160 N N . ILE B 1 174 ? -5.91 31.75 26.109 1 93.12 174 ILE B N 1
ATOM 3161 C CA . ILE B 1 174 ? -5.289 33.062 26.141 1 93.12 174 ILE B CA 1
ATOM 3162 C C . ILE B 1 174 ? -6.207 34.094 25.469 1 93.12 174 ILE B C 1
ATOM 3164 O O . ILE B 1 174 ? -6.711 33.875 24.375 1 93.12 174 ILE B O 1
ATOM 3168 N N . ASN B 1 175 ? -6.375 35.125 26.109 1 92.19 175 ASN B N 1
ATOM 3169 C CA . ASN B 1 175 ? -7.137 36.188 25.5 1 92.19 175 ASN B CA 1
ATOM 3170 C C . ASN B 1 175 ? -6.305 36.969 24.484 1 92.19 175 ASN B C 1
ATOM 3172 O O . ASN B 1 175 ? -5.109 37.188 24.688 1 92.19 175 ASN B O 1
ATOM 3176 N N . SER B 1 176 ? -6.945 37.406 23.438 1 90.69 176 SER B N 1
ATOM 3177 C CA . SER B 1 176 ? -6.273 38.062 22.328 1 90.69 176 SER B CA 1
ATOM 3178 C C . SER B 1 176 ? -5.586 39.375 22.766 1 90.69 176 SER B C 1
ATOM 3180 O O . SER B 1 176 ? -4.684 39.844 22.078 1 90.69 176 SER B O 1
ATOM 3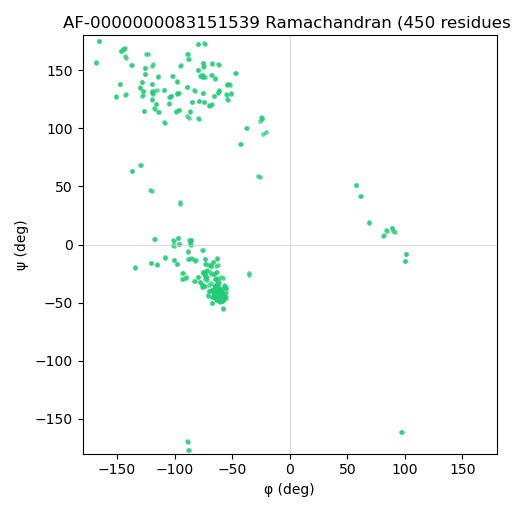182 N N . SER B 1 177 ? -5.988 39.906 23.922 1 90.69 177 SER B N 1
ATOM 3183 C CA . SER B 1 177 ? -5.422 41.156 24.406 1 90.69 177 SER B CA 1
ATOM 3184 C C . SER B 1 177 ? -4.133 40.906 25.188 1 90.69 177 SER B C 1
ATOM 3186 O O . SER B 1 177 ? -3.383 41.844 25.469 1 90.69 177 SER B O 1
ATOM 3188 N N . GLN B 1 178 ? -3.9 39.625 25.484 1 91.06 178 GLN B N 1
ATOM 3189 C CA . GLN B 1 178 ? -2.729 39.281 26.281 1 91.06 178 GLN B CA 1
ATOM 3190 C C . GLN B 1 178 ? -1.448 39.406 25.453 1 91.06 178 GLN B C 1
ATOM 3192 O O . GLN B 1 178 ? -1.444 39.094 24.266 1 91.06 178 GLN B O 1
ATOM 3197 N N . LYS B 1 179 ? -0.357 39.844 26.094 1 89.62 179 LYS B N 1
ATOM 3198 C CA . LYS B 1 179 ? 0.926 40.094 25.453 1 89.62 179 LYS B CA 1
ATOM 3199 C C . LYS B 1 179 ? 1.463 38.844 24.766 1 89.62 179 LYS B C 1
ATOM 3201 O O . LYS B 1 179 ? 2.094 38.906 23.703 1 89.62 179 LYS B O 1
ATOM 3206 N N . ASN B 1 180 ? 1.141 37.688 25.234 1 93.12 180 ASN B N 1
ATOM 3207 C CA . ASN B 1 180 ? 1.726 36.469 24.719 1 93.12 180 ASN B CA 1
ATOM 3208 C C . ASN B 1 180 ? 0.822 35.812 23.688 1 93.12 180 ASN B C 1
ATOM 3210 O O . ASN B 1 180 ? 1.141 34.719 23.172 1 93.12 180 ASN B O 1
ATOM 3214 N N . TYR B 1 181 ? -0.247 36.5 23.359 1 95.38 181 TYR B N 1
ATOM 3215 C CA . TYR B 1 181 ? -1.246 35.938 22.453 1 95.38 181 TYR B CA 1
ATOM 3216 C C . TYR B 1 181 ? -0.62 35.562 21.125 1 95.38 181 TYR B C 1
ATOM 3218 O O . TYR B 1 181 ? -0.676 34.406 20.719 1 95.38 181 TYR B O 1
ATOM 3226 N N . LYS B 1 182 ? 0.07 36.5 20.453 1 95.81 182 LYS B N 1
ATOM 3227 C CA . LYS B 1 182 ? 0.651 36.25 19.141 1 95.81 182 LYS B CA 1
ATOM 3228 C C . LYS B 1 182 ? 1.824 35.281 19.234 1 95.81 182 LYS B C 1
ATOM 3230 O O . LYS B 1 182 ? 2.012 34.469 18.344 1 95.81 182 LYS B O 1
ATOM 3235 N N . LYS B 1 183 ? 2.533 35.375 20.297 1 95.44 183 LYS B N 1
ATOM 3236 C CA . LYS B 1 183 ? 3.633 34.438 20.531 1 95.44 183 LYS B CA 1
ATOM 3237 C C . LYS B 1 183 ? 3.127 33 20.625 1 95.44 183 LYS B C 1
ATOM 3239 O O . LYS B 1 183 ? 3.75 32.062 20.094 1 95.44 183 LYS B O 1
ATOM 3244 N N . ALA B 1 184 ? 2.066 32.844 21.297 1 96.19 184 ALA B N 1
ATOM 3245 C CA . ALA B 1 184 ? 1.478 31.531 21.469 1 96.19 184 ALA B CA 1
ATOM 3246 C C . ALA B 1 184 ? 1.015 30.953 20.125 1 96.19 184 ALA B C 1
ATOM 3248 O O . ALA B 1 184 ? 1.154 29.75 19.875 1 96.19 184 ALA B O 1
ATOM 3249 N N . ILE B 1 185 ? 0.474 31.781 19.281 1 97.12 185 ILE B N 1
ATOM 3250 C CA . ILE B 1 185 ? 0.033 31.344 17.953 1 97.12 185 ILE B CA 1
ATOM 3251 C C . ILE B 1 185 ? 1.235 30.891 17.141 1 97.12 185 ILE B C 1
ATOM 3253 O O . ILE B 1 185 ? 1.202 29.828 16.516 1 97.12 185 ILE B O 1
ATOM 3257 N N . ILE B 1 186 ? 2.279 31.719 17.172 1 96.81 186 ILE B N 1
ATOM 3258 C CA . ILE B 1 186 ? 3.492 31.406 16.422 1 96.81 186 ILE B CA 1
ATOM 3259 C C . ILE B 1 186 ? 4.074 30.078 16.922 1 96.81 186 ILE B C 1
ATOM 3261 O O . ILE B 1 186 ? 4.504 29.25 16.125 1 96.81 186 ILE B O 1
ATOM 3265 N N . ALA B 1 187 ? 4.051 29.891 18.203 1 95.88 187 ALA B N 1
ATOM 3266 C CA . ALA B 1 187 ? 4.555 28.656 18.781 1 95.88 187 ALA B CA 1
ATOM 3267 C C . ALA B 1 187 ? 3.748 27.453 18.297 1 95.88 187 ALA B C 1
ATOM 3269 O O . ALA B 1 187 ? 4.316 26.406 17.969 1 95.88 187 ALA B O 1
ATOM 3270 N N . HIS B 1 188 ? 2.436 27.594 18.281 1 95 188 HIS B N 1
ATOM 3271 C CA . HIS B 1 188 ? 1.546 26.547 17.797 1 95 188 HIS B CA 1
ATOM 3272 C C . HIS B 1 188 ? 1.851 26.203 16.344 1 95 188 HIS B C 1
ATOM 3274 O O . HIS B 1 188 ? 1.959 25.016 15.984 1 95 188 HIS B O 1
ATOM 3280 N N . LEU B 1 189 ? 1.988 27.188 15.516 1 96.12 189 LEU B N 1
ATOM 3281 C CA . LEU B 1 189 ? 2.299 27.016 14.102 1 96.12 189 LEU B CA 1
ATOM 3282 C C . LEU B 1 189 ? 3.664 26.359 13.922 1 96.12 189 LEU B C 1
ATOM 3284 O O . LEU B 1 189 ? 3.836 25.484 13.062 1 96.12 189 LEU B O 1
ATOM 3288 N N . TYR B 1 190 ? 4.598 26.781 14.719 1 94.5 190 TYR B N 1
ATOM 3289 C CA . TYR B 1 190 ? 5.941 26.219 14.672 1 94.5 190 TYR B CA 1
ATOM 3290 C C . TYR B 1 190 ? 5.918 24.719 14.969 1 94.5 190 TYR B C 1
ATOM 3292 O O . TYR B 1 190 ? 6.539 23.938 14.258 1 94.5 190 TYR B O 1
ATOM 3300 N N . GLU B 1 191 ? 5.152 24.344 15.945 1 91.81 191 GLU B N 1
ATOM 3301 C CA . GLU B 1 191 ? 5.059 22.938 16.359 1 91.81 191 GLU B CA 1
ATOM 3302 C C . GLU B 1 191 ? 4.445 22.078 15.258 1 91.81 191 GLU B C 1
ATOM 3304 O O . GLU B 1 191 ? 4.809 20.922 15.102 1 91.81 191 GLU B O 1
ATOM 3309 N N . ASP B 1 192 ? 3.625 22.703 14.523 1 91.62 192 ASP B N 1
ATOM 3310 C CA . ASP B 1 192 ? 2.908 21.969 13.484 1 91.62 192 ASP B CA 1
ATOM 3311 C C . ASP B 1 192 ? 3.701 21.953 12.18 1 91.62 192 ASP B C 1
ATOM 3313 O O . ASP B 1 192 ? 3.258 21.359 11.188 1 91.62 192 ASP B O 1
ATOM 3317 N N . GLY B 1 193 ? 4.789 22.641 12.086 1 91.5 193 GLY B N 1
ATOM 3318 C CA . GLY B 1 193 ? 5.637 22.656 10.906 1 91.5 193 GLY B CA 1
ATOM 3319 C C . GLY B 1 193 ? 5.25 23.719 9.898 1 91.5 193 GLY B C 1
ATOM 3320 O O . GLY B 1 193 ? 5.707 23.703 8.75 1 91.5 193 GLY B O 1
ATOM 3321 N N . PHE B 1 194 ? 4.465 24.625 10.273 1 94.44 194 PHE B N 1
ATOM 3322 C CA . PHE B 1 194 ? 3.928 25.672 9.43 1 94.44 194 PHE B CA 1
ATOM 3323 C C . PHE B 1 194 ? 5.051 26.453 8.742 1 94.44 194 PHE B C 1
ATOM 3325 O O . PHE B 1 194 ? 4.961 26.766 7.559 1 94.44 194 PHE B O 1
ATOM 3332 N N . PHE B 1 195 ? 6.078 26.656 9.414 1 93.88 195 PHE B N 1
ATOM 3333 C CA . PHE B 1 195 ? 7.109 27.562 8.93 1 93.88 195 PHE B CA 1
ATOM 3334 C C . PHE B 1 195 ? 8.086 26.844 8.008 1 93.88 195 PHE B C 1
ATOM 3336 O O . PHE B 1 195 ? 9.047 27.438 7.523 1 93.88 195 PHE B O 1
ATOM 3343 N N . GLU B 1 196 ? 7.824 25.625 7.734 1 89.94 196 GLU B N 1
ATOM 3344 C CA . GLU B 1 196 ? 8.547 24.891 6.691 1 89.94 196 GLU B CA 1
ATOM 3345 C C . GLU B 1 196 ? 7.969 25.203 5.312 1 89.94 196 GLU B C 1
ATOM 3347 O O . GLU B 1 196 ? 8.586 24.875 4.293 1 89.94 196 GLU B O 1
ATOM 3352 N N . LEU B 1 197 ? 6.879 25.766 5.281 1 92.44 197 LEU B N 1
ATOM 3353 C CA . LEU B 1 197 ? 6.215 26.094 4.027 1 92.44 197 LEU B CA 1
ATOM 3354 C C . LEU B 1 197 ? 6.816 27.359 3.41 1 92.44 197 LEU B C 1
ATOM 3356 O O . LEU B 1 197 ? 7.25 28.266 4.129 1 92.44 197 LEU B O 1
ATOM 3360 N N . LYS B 1 198 ? 6.73 27.344 2.109 1 89.75 198 LYS B N 1
ATOM 3361 C CA . LYS B 1 198 ? 7.215 28.516 1.396 1 89.75 198 LYS B CA 1
ATOM 3362 C C . LYS B 1 198 ? 6.406 29.75 1.77 1 89.75 198 LYS B C 1
ATOM 3364 O O . LYS B 1 198 ? 5.176 29.703 1.837 1 89.75 198 LYS B O 1
ATOM 3369 N N . ASP B 1 199 ? 7.07 30.891 2.127 1 93.31 199 ASP B N 1
ATOM 3370 C CA . ASP B 1 199 ? 6.508 32.219 2.375 1 93.31 199 ASP B CA 1
ATOM 3371 C C . ASP B 1 199 ? 5.672 32.219 3.652 1 93.31 199 ASP B C 1
ATOM 3373 O O . ASP B 1 199 ? 4.801 33.094 3.822 1 93.31 199 ASP B O 1
ATOM 3377 N N . ALA B 1 200 ? 5.93 31.25 4.438 1 95.38 200 ALA B N 1
ATOM 3378 C CA . ALA B 1 200 ? 5.148 31.125 5.668 1 95.38 200 ALA B CA 1
ATOM 3379 C C . ALA B 1 200 ? 5.332 32.344 6.562 1 95.38 200 ALA B C 1
ATOM 3381 O O . ALA B 1 200 ? 4.359 32.875 7.098 1 95.38 200 ALA B O 1
ATOM 3382 N N . VAL B 1 201 ? 6.578 32.844 6.711 1 96.5 201 VAL B N 1
ATOM 3383 C CA . VAL B 1 201 ? 6.871 33.969 7.578 1 96.5 201 VAL B CA 1
ATOM 3384 C C . VAL B 1 201 ? 6.152 35.219 7.062 1 96.5 201 VAL B C 1
ATOM 3386 O O . VAL B 1 201 ? 5.535 35.938 7.836 1 96.5 201 VAL B O 1
ATOM 3389 N N . PHE B 1 202 ? 6.238 35.375 5.766 1 96.5 202 PHE B N 1
ATOM 3390 C CA . PHE B 1 202 ? 5.551 36.531 5.152 1 96.5 202 PHE B CA 1
ATOM 3391 C C . PHE B 1 202 ? 4.051 36.438 5.398 1 96.5 202 PHE B C 1
ATOM 3393 O O . PHE B 1 202 ? 3.424 37.438 5.773 1 96.5 202 PHE B O 1
ATOM 3400 N N . PHE B 1 203 ? 3.494 35.312 5.219 1 96.94 203 PHE B N 1
ATOM 3401 C CA . PHE B 1 203 ? 2.064 35.094 5.387 1 96.94 203 PHE B CA 1
ATOM 3402 C C . PHE B 1 203 ? 1.62 35.438 6.801 1 96.94 203 PHE B C 1
ATOM 3404 O O . PHE B 1 203 ? 0.646 36.188 6.984 1 96.94 203 PHE B O 1
ATOM 3411 N N . VAL B 1 204 ? 2.32 34.969 7.801 1 97.31 204 VAL B N 1
ATOM 3412 C CA . VAL B 1 204 ? 1.974 35.188 9.203 1 97.31 204 VAL B CA 1
ATOM 3413 C C . VAL B 1 204 ? 2.17 36.656 9.562 1 97.31 204 VAL B C 1
ATOM 3415 O O . VAL B 1 204 ? 1.39 37.219 10.328 1 97.31 204 VAL B O 1
ATOM 3418 N N . SER B 1 205 ? 3.223 37.25 9.039 1 97.81 205 SER B N 1
ATOM 3419 C CA . SER B 1 205 ? 3.479 38.656 9.297 1 97.81 205 SER B CA 1
ATOM 3420 C C . SER B 1 205 ? 2.287 39.5 8.891 1 97.81 205 SER B C 1
ATOM 3422 O O . SER B 1 205 ? 1.881 40.406 9.633 1 97.81 205 SER B O 1
ATOM 3424 N N . GLU B 1 206 ? 1.708 39.219 7.781 1 97.31 206 GLU B N 1
ATOM 3425 C CA . GLU B 1 206 ? 0.561 39.969 7.277 1 97.31 206 GLU B CA 1
ATOM 3426 C C . GLU B 1 206 ? -0.687 39.688 8.109 1 97.31 206 GLU B C 1
ATOM 3428 O O . GLU B 1 206 ? -1.401 40.625 8.492 1 97.31 206 GLU B O 1
ATOM 3433 N N . LYS B 1 207 ? -0.913 38.469 8.445 1 96.75 207 LYS B N 1
ATOM 3434 C CA . LYS B 1 207 ? -2.158 38.062 9.094 1 96.75 207 LYS B CA 1
ATOM 3435 C C . LYS B 1 207 ? -2.189 38.5 10.555 1 96.75 207 LYS B C 1
ATOM 3437 O O . LYS B 1 207 ? -3.246 38.875 11.07 1 96.75 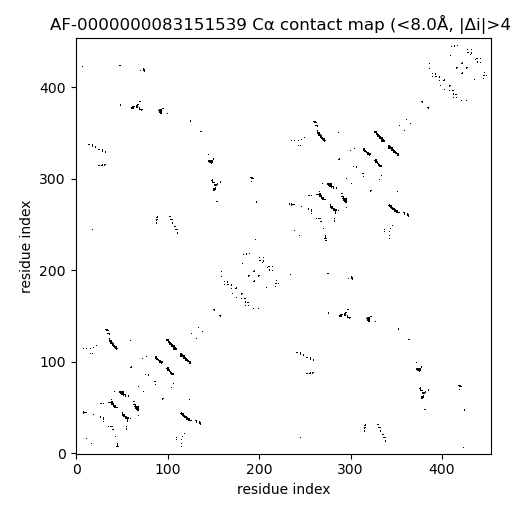207 LYS B O 1
ATOM 3442 N N . LEU B 1 208 ? -1.014 38.469 11.203 1 96.5 208 LEU B N 1
ATOM 3443 C CA . LEU B 1 208 ? -0.953 38.812 12.625 1 96.5 208 LEU B CA 1
ATOM 3444 C C . LEU B 1 208 ? -0.44 40.219 12.812 1 96.5 208 LEU B C 1
ATOM 3446 O O . LEU B 1 208 ? -0.289 40.688 13.945 1 96.5 208 LEU B O 1
ATOM 3450 N N . GLU B 1 209 ? -0.117 40.906 11.711 1 95.56 209 GLU B N 1
ATOM 3451 C CA . GLU B 1 209 ? 0.372 42.281 11.758 1 95.56 209 GLU B CA 1
ATOM 3452 C C . GLU B 1 209 ? 1.627 42.375 12.617 1 95.56 209 GLU B C 1
ATOM 3454 O O . GLU B 1 209 ? 1.689 43.219 13.531 1 95.56 209 GLU B O 1
ATOM 3459 N N . LEU B 1 210 ? 2.527 41.562 12.328 1 96.44 210 LEU B N 1
ATOM 3460 C CA . LEU B 1 210 ? 3.854 41.594 12.93 1 96.44 210 LEU B CA 1
ATOM 3461 C C . LEU B 1 210 ? 4.934 41.812 11.875 1 96.44 210 LEU B C 1
ATOM 3463 O O . LEU B 1 210 ? 4.707 41.562 10.695 1 96.44 210 LEU B O 1
ATOM 3467 N N . THR B 1 211 ? 6.07 42.344 12.273 1 96.06 211 THR B N 1
ATOM 3468 C CA . THR B 1 211 ? 7.211 42.406 11.367 1 96.06 211 THR B CA 1
ATOM 3469 C C . THR B 1 211 ? 7.855 41.031 11.227 1 96.06 211 THR B C 1
ATOM 3471 O O . THR B 1 211 ? 7.75 40.188 12.125 1 96.06 211 THR B O 1
ATOM 3474 N N . LYS B 1 212 ? 8.469 40.812 10.141 1 96.81 212 LYS B N 1
ATOM 3475 C CA . LYS B 1 212 ? 9.211 39.562 9.953 1 96.81 212 LYS B CA 1
ATOM 3476 C C . LYS B 1 212 ? 10.25 39.375 11.055 1 96.81 212 LYS B C 1
ATOM 3478 O O . LYS B 1 212 ? 10.469 38.25 11.516 1 96.81 212 LYS B O 1
ATOM 3483 N N . TYR B 1 213 ? 10.789 40.531 11.422 1 95.62 213 TYR B N 1
ATOM 3484 C CA . TYR B 1 213 ? 11.797 40.5 12.477 1 95.62 213 TYR B CA 1
ATOM 3485 C C . TYR B 1 213 ? 11.234 39.906 13.758 1 95.62 213 TYR B C 1
ATOM 3487 O O . TYR B 1 213 ? 11.875 39.062 14.398 1 95.62 213 TYR B O 1
ATOM 3495 N N . ALA B 1 214 ? 10.133 40.344 14.172 1 95.69 214 ALA B N 1
ATOM 3496 C CA . ALA B 1 214 ? 9.5 39.875 15.398 1 95.69 214 ALA B CA 1
ATOM 3497 C C . ALA B 1 214 ? 9.234 38.375 15.32 1 95.69 214 ALA B C 1
ATOM 3499 O O . ALA B 1 214 ? 9.43 37.625 16.297 1 95.69 214 ALA B O 1
ATOM 3500 N N . ILE B 1 215 ? 8.805 37.875 14.156 1 96.56 215 ILE B N 1
ATOM 3501 C CA . ILE B 1 215 ? 8.5 36.469 13.969 1 96.56 215 ILE B CA 1
ATOM 3502 C C . ILE B 1 215 ? 9.781 35.625 14.094 1 96.56 215 ILE B C 1
ATOM 3504 O O . ILE B 1 215 ? 9.82 34.625 14.82 1 96.56 215 ILE B O 1
ATOM 3508 N N . TYR B 1 216 ? 10.852 36.125 13.477 1 95.5 216 TYR B N 1
ATOM 3509 C CA . TYR B 1 216 ? 12.125 35.406 13.531 1 95.5 216 TYR B CA 1
ATOM 3510 C C . TYR B 1 216 ? 12.672 35.375 14.953 1 95.5 216 TYR B C 1
ATOM 3512 O O . TYR B 1 216 ? 13.289 34.406 15.375 1 95.5 216 TYR B O 1
ATOM 3520 N N . LYS B 1 217 ? 12.508 36.469 15.594 1 94.81 217 LYS B N 1
ATOM 3521 C CA . LYS B 1 217 ? 12.93 36.531 16.984 1 94.81 217 LYS B CA 1
ATOM 3522 C C . LYS B 1 217 ? 12.242 35.438 17.812 1 94.81 217 LYS B C 1
ATOM 3524 O O . LYS B 1 217 ? 12.891 34.75 18.609 1 94.81 217 LYS B O 1
ATOM 3529 N N . HIS B 1 218 ? 10.953 35.281 17.656 1 94.31 218 HIS B N 1
ATOM 3530 C CA . HIS B 1 218 ? 10.195 34.281 18.391 1 94.31 218 HIS B CA 1
ATOM 3531 C C . HIS B 1 218 ? 10.617 32.875 17.984 1 94.31 218 HIS B C 1
ATOM 3533 O O . HIS B 1 218 ? 10.727 31.969 18.828 1 94.31 218 HIS B O 1
ATOM 3539 N N . LEU B 1 219 ? 10.812 32.656 16.672 1 94.75 219 LEU B N 1
ATOM 3540 C CA . LEU B 1 219 ? 11.203 31.344 16.156 1 94.75 219 LEU B CA 1
ATOM 3541 C C . LEU B 1 219 ? 12.562 30.938 16.703 1 94.75 219 LEU B C 1
ATOM 3543 O O . LEU B 1 219 ? 12.766 29.766 17.047 1 94.75 219 LEU B O 1
ATOM 3547 N N . ARG B 1 220 ? 13.492 31.891 16.828 1 93 220 ARG B N 1
ATOM 3548 C CA . ARG B 1 220 ? 14.812 31.625 17.375 1 93 220 ARG B CA 1
ATOM 3549 C C . ARG B 1 220 ? 14.711 31.172 18.828 1 93 220 ARG B C 1
ATOM 3551 O O . ARG B 1 220 ? 15.414 30.266 19.266 1 93 220 ARG B O 1
ATOM 3558 N N . LYS B 1 221 ? 13.859 31.812 19.531 1 91.81 221 LYS B N 1
ATOM 3559 C CA . LYS B 1 221 ? 13.656 31.438 20.938 1 91.81 221 LYS B CA 1
ATOM 3560 C C . LYS B 1 221 ? 13.102 30.031 21.062 1 91.81 221 LYS B C 1
ATOM 3562 O O . LYS B 1 221 ? 13.492 29.281 21.953 1 91.81 221 LYS B O 1
ATOM 3567 N N . LEU B 1 222 ? 12.156 29.688 20.219 1 90.62 222 LEU B N 1
ATOM 3568 C CA . LEU B 1 222 ? 11.539 28.375 20.234 1 90.62 222 LEU B CA 1
ATOM 3569 C C . LEU B 1 222 ? 12.555 27.281 19.859 1 90.62 222 LEU B C 1
ATOM 3571 O O . LEU B 1 222 ? 12.531 26.188 20.422 1 90.62 222 LEU B O 1
ATOM 3575 N N . LYS B 1 223 ? 13.406 27.594 18.859 1 86.94 223 LYS B N 1
ATOM 3576 C CA . LYS B 1 223 ? 14.422 26.641 18.422 1 86.94 223 LYS B CA 1
ATOM 3577 C C . LYS B 1 223 ? 15.438 26.375 19.531 1 86.94 223 LYS B C 1
ATOM 3579 O O . LYS B 1 223 ? 15.891 25.234 19.703 1 86.94 223 LYS B O 1
ATOM 3584 N N . ASN B 1 224 ? 15.727 27.406 20.25 1 79.25 224 ASN B N 1
ATOM 3585 C CA . ASN B 1 224 ? 16.672 27.281 21.344 1 79.25 224 ASN B CA 1
ATOM 3586 C C . ASN B 1 224 ? 16.062 26.531 22.531 1 79.25 224 ASN B C 1
ATOM 3588 O O . ASN B 1 224 ? 16.781 25.859 23.266 1 79.25 224 ASN B O 1
ATOM 3592 N N . GLU B 1 225 ? 14.805 26.656 22.656 1 70.56 225 GLU B N 1
ATOM 3593 C CA . GLU B 1 225 ? 14.133 25.938 23.734 1 70.56 225 GLU B CA 1
ATOM 3594 C C . GLU B 1 225 ? 13.977 24.469 23.406 1 70.56 225 GLU B C 1
ATOM 3596 O O . GLU B 1 225 ? 13.891 23.625 24.312 1 70.56 225 GLU B O 1
ATOM 3601 N N . CYS B 1 226 ? 13.773 24.109 22.156 1 58 226 CYS B N 1
ATOM 3602 C CA . CYS B 1 226 ? 13.664 22.719 21.766 1 58 226 CYS B CA 1
ATOM 3603 C C . CYS B 1 226 ? 15.039 22.047 21.75 1 58 226 CYS B C 1
ATOM 3605 O O . CYS B 1 226 ? 15.133 20.812 21.75 1 58 226 CYS B O 1
ATOM 3607 N N . LEU B 1 227 ? 16.172 22.766 21.594 1 46.44 227 LEU B N 1
ATOM 3608 C CA . LEU B 1 227 ? 17.516 22.203 21.766 1 46.44 227 LEU B CA 1
ATOM 3609 C C . LEU B 1 227 ? 17.844 22.062 23.25 1 46.44 227 LEU B C 1
ATOM 3611 O O . LEU B 1 227 ? 17.484 22.922 24.062 1 46.44 227 LEU B O 1
#

Solvent-accessible surface area (backbone atoms only — not comparable to full-atom values): 24483 Å² total; per-residue (Å²): 129,80,70,71,76,62,67,89,37,62,80,76,49,72,55,50,48,40,53,50,50,47,51,52,49,44,42,54,17,52,36,53,44,56,19,80,49,33,26,31,38,33,32,42,44,66,44,55,59,54,10,25,70,42,60,43,56,31,77,76,65,64,41,50,69,45,16,26,60,35,59,40,58,41,30,44,68,62,37,38,84,83,40,54,81,61,54,23,50,48,48,53,22,35,40,96,89,66,38,44,29,42,29,32,55,33,76,37,50,44,76,86,67,46,73,50,28,35,46,29,42,36,35,42,74,65,50,61,62,71,59,51,52,55,41,62,44,72,93,60,81,68,92,55,82,44,69,59,36,56,73,50,64,41,52,66,58,42,52,51,50,53,50,51,51,31,47,55,58,44,55,75,79,39,54,82,84,43,88,57,34,66,57,50,32,51,50,47,36,52,71,39,37,48,68,76,42,87,64,32,60,60,52,48,20,66,75,69,69,46,54,61,63,59,51,50,53,52,51,50,51,52,54,55,65,74,96,129,81,72,73,76,60,65,89,36,62,79,76,48,72,56,51,47,38,52,52,50,49,50,51,52,44,42,53,17,50,35,54,45,56,19,80,49,33,26,32,37,33,32,42,43,66,44,55,60,53,9,25,72,41,59,43,56,32,75,76,64,63,40,50,69,46,16,26,61,36,60,38,58,42,30,44,69,61,36,39,84,82,40,54,82,61,55,24,50,48,48,52,22,35,40,96,89,65,38,44,29,42,28,32,54,34,75,36,50,44,76,84,67,45,72,49,28,36,46,31,44,36,37,42,74,66,49,60,63,71,57,50,52,55,41,61,45,72,91,61,82,66,94,54,82,44,70,60,37,57,73,48,62,41,52,66,58,43,52,51,50,52,49,51,51,30,46,56,58,45,54,75,81,37,54,82,86,43,88,57,32,66,56,50,34,50,50,48,37,52,72,41,38,47,68,75,40,89,64,32,61,61,52,49,19,64,75,68,70,45,54,62,65,61,53,49,54,54,49,51,51,52,54,56,66,74,96

Nearest PDB structures (foldseek):
  4mn6-assembly1_A  TM=6.340E-01  e=1.428E-03  Staphylococcus aureus
  4mn5-assembly1_A  TM=6.270E-01  e=2.453E-03  Staphylococcus aureus
  8qmo-assembly1_D  TM=4.684E-01  e=4.475E-03  Homo sapiens
  8iff-assembly1_A  TM=3.105E-01  e=1.403E-02  Arabidopsis thaliana
  8isj-assembly1_A  TM=2.990E-01  e=3.254E-02  Arabidopsis thaliana

Organism: NCBI:txid2528037

InterPro domains:
  IPR013559 YheO-like [PF08348] (16-137)
  IPR039445 Transcriptional regulator DauR-like, HTH domain [PF13309] (161-220)
  IPR039446 Transcriptional regulator DauR-like [PTHR35568] (12-225)